Protein AF-0000000080527182 (afdb_homodimer)

Structure (mmCIF, N/CA/C/O backbone):
data_AF-0000000080527182-model_v1
#
loop_
_entity.id
_entity.type
_entity.pdbx_description
1 polymer 'DUF1330 domain-containing protein'
#
loop_
_atom_site.group_PDB
_atom_site.id
_atom_site.type_symbol
_atom_site.label_atom_id
_atom_site.label_alt_id
_atom_site.label_comp_id
_atom_site.label_asym_id
_atom_site.label_entity_id
_atom_site.label_seq_id
_atom_site.pdbx_PDB_ins_code
_atom_site.Cartn_x
_atom_site.Cartn_y
_atom_site.Cartn_z
_atom_site.occupancy
_atom_site.B_iso_or_equiv
_atom_site.auth_seq_id
_atom_site.auth_comp_id
_atom_site.auth_asym_id
_atom_site.auth_atom_id
_atom_site.pdbx_PDB_model_num
ATOM 1 N N . MET A 1 1 ? 3.41 -33.5 3.08 1 89.62 1 MET A N 1
ATOM 2 C CA . MET A 1 1 ? 3.508 -32.25 2.344 1 89.62 1 MET A CA 1
ATOM 3 C C . MET A 1 1 ? 4.695 -31.422 2.832 1 89.62 1 MET A C 1
ATOM 5 O O . MET A 1 1 ? 4.695 -30.938 3.961 1 89.62 1 MET A O 1
ATOM 9 N N . PRO A 1 2 ? 5.742 -31.469 1.977 1 94.31 2 PRO A N 1
ATOM 10 C CA . PRO A 1 2 ? 6.855 -30.609 2.391 1 94.31 2 PRO A CA 1
ATOM 11 C C . PRO A 1 2 ? 6.434 -29.172 2.641 1 94.31 2 PRO A C 1
ATOM 13 O O . PRO A 1 2 ? 5.488 -28.688 2.016 1 94.31 2 PRO A O 1
ATOM 16 N N . VAL A 1 3 ? 7.094 -28.562 3.648 1 97.12 3 VAL A N 1
ATOM 17 C CA . VAL A 1 3 ? 6.824 -27.156 3.92 1 97.12 3 VAL A CA 1
ATOM 18 C C . VAL A 1 3 ? 7.723 -26.281 3.047 1 97.12 3 VAL A C 1
ATOM 20 O O . VAL A 1 3 ? 8.945 -26.422 3.066 1 97.12 3 VAL A O 1
ATOM 23 N N . CYS A 1 4 ? 7.09 -25.438 2.246 1 97.56 4 CYS A N 1
ATOM 24 C CA . CYS A 1 4 ? 7.777 -24.453 1.417 1 97.56 4 CYS A CA 1
ATOM 25 C C . CYS A 1 4 ? 7.688 -23.062 2.037 1 97.56 4 CYS A C 1
ATOM 27 O O . CYS A 1 4 ? 6.895 -22.828 2.949 1 97.56 4 CYS A O 1
ATOM 29 N N . THR A 1 5 ? 8.578 -22.203 1.598 1 97.38 5 THR A N 1
ATOM 30 C CA . THR A 1 5 ? 8.602 -20.812 2.078 1 97.38 5 THR A CA 1
ATOM 31 C C . THR A 1 5 ? 8.289 -19.844 0.946 1 97.38 5 THR A C 1
ATOM 33 O O . THR A 1 5 ? 8.867 -19.938 -0.139 1 97.38 5 THR A O 1
ATOM 36 N N . VAL A 1 6 ? 7.379 -19 1.143 1 98 6 VAL A N 1
ATOM 37 C CA . VAL A 1 6 ? 7.094 -17.875 0.271 1 98 6 VAL A CA 1
ATOM 38 C C . VAL A 1 6 ? 7.625 -16.594 0.903 1 98 6 VAL A C 1
ATOM 40 O O . VAL A 1 6 ? 7.234 -16.234 2.016 1 98 6 VAL A O 1
ATOM 43 N N . LEU A 1 7 ? 8.539 -15.883 0.181 1 98 7 LEU A N 1
ATOM 44 C CA . LEU A 1 7 ? 9.195 -14.695 0.707 1 98 7 LEU A CA 1
ATOM 45 C C . LEU A 1 7 ? 8.945 -13.492 -0.2 1 98 7 LEU A C 1
ATOM 47 O O . LEU A 1 7 ? 9.18 -13.562 -1.408 1 98 7 LEU A O 1
ATOM 51 N N . LEU A 1 8 ? 8.438 -12.469 0.359 1 98.69 8 LEU A N 1
ATOM 52 C CA . LEU A 1 8 ? 8.461 -11.148 -0.264 1 98.69 8 LEU A CA 1
ATOM 53 C C . LEU A 1 8 ? 9.617 -10.312 0.284 1 98.69 8 LEU A C 1
ATOM 55 O O . LEU A 1 8 ? 9.758 -10.164 1.5 1 98.69 8 LEU A O 1
ATOM 59 N N . LEU A 1 9 ? 10.43 -9.758 -0.621 1 98.75 9 LEU A N 1
ATOM 60 C CA . LEU A 1 9 ? 11.648 -9.078 -0.181 1 98.75 9 LEU A CA 1
ATOM 61 C C . LEU A 1 9 ? 11.688 -7.641 -0.687 1 98.75 9 LEU A C 1
ATOM 63 O O . LEU A 1 9 ? 11.359 -7.379 -1.848 1 98.75 9 LEU A O 1
ATOM 67 N N . SER A 1 10 ? 11.992 -6.727 0.156 1 98.81 10 SER A N 1
ATOM 68 C CA . SER A 1 10 ? 12.555 -5.422 -0.176 1 98.81 10 SER A CA 1
ATOM 69 C C . SER A 1 10 ? 14.07 -5.414 0.004 1 98.81 10 SER A C 1
ATOM 71 O O . SER A 1 10 ? 14.578 -5.734 1.083 1 98.81 10 SER A O 1
ATOM 73 N N . LEU A 1 11 ? 14.797 -5.109 -1.007 1 98.69 11 LEU A N 1
ATOM 74 C CA . LEU A 1 11 ? 16.234 -5.324 -1.014 1 98.69 11 LEU A CA 1
ATOM 75 C C . LEU A 1 11 ? 16.984 -4.055 -0.606 1 98.69 11 LEU A C 1
ATOM 77 O O . LEU A 1 11 ? 16.484 -2.945 -0.834 1 98.69 11 LEU A O 1
ATOM 81 N N . ALA A 1 12 ? 18.141 -4.203 -0.041 1 98.19 12 ALA A N 1
ATOM 82 C CA . ALA A 1 12 ? 19.047 -3.109 0.286 1 98.19 12 ALA A CA 1
ATOM 83 C C . ALA A 1 12 ? 20.016 -2.838 -0.864 1 98.19 12 ALA A C 1
ATOM 85 O O . ALA A 1 12 ? 20.781 -1.875 -0.822 1 98.19 12 ALA A O 1
ATOM 86 N N . VAL A 1 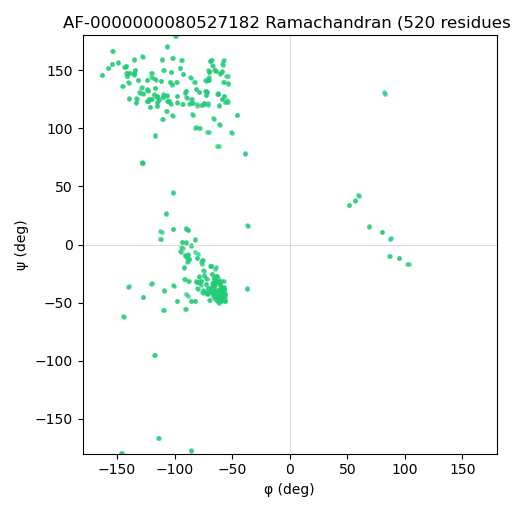13 ? 20.062 -3.682 -1.853 1 98.06 13 VAL A N 1
ATOM 87 C CA . VAL A 1 13 ? 20.938 -3.604 -3.014 1 98.06 13 VAL A CA 1
ATOM 88 C C . VAL A 1 13 ? 20.109 -3.717 -4.293 1 98.06 13 VAL A C 1
ATOM 90 O O . VAL A 1 13 ? 18.953 -4.121 -4.258 1 98.06 13 VAL A O 1
ATOM 93 N N . PRO A 1 14 ? 20.703 -3.277 -5.449 1 97.19 14 PRO A N 1
ATOM 94 C CA . PRO A 1 14 ? 20 -3.506 -6.707 1 97.19 14 PRO A CA 1
ATOM 95 C C . PRO A 1 14 ? 19.703 -4.984 -6.961 1 97.19 14 PRO A C 1
ATOM 97 O O . PRO A 1 14 ? 20.469 -5.852 -6.531 1 97.19 14 PRO A O 1
ATOM 100 N N . ILE A 1 15 ? 18.703 -5.273 -7.723 1 97.62 15 ILE A N 1
ATOM 101 C CA . ILE A 1 15 ? 18.203 -6.621 -7.961 1 97.62 15 ILE A CA 1
ATOM 102 C C . ILE A 1 15 ? 19.297 -7.484 -8.57 1 97.62 15 ILE A C 1
ATOM 104 O O . ILE A 1 15 ? 19.547 -8.602 -8.117 1 97.62 15 ILE A O 1
ATOM 108 N N . PRO A 1 16 ? 20.078 -7.02 -9.562 1 96.88 16 PRO A N 1
ATOM 109 C CA . PRO A 1 16 ? 21.109 -7.883 -10.141 1 96.88 16 PRO A CA 1
ATOM 110 C C . PRO A 1 16 ? 22.156 -8.328 -9.117 1 96.88 16 PRO A C 1
ATOM 112 O O . PRO A 1 16 ? 22.625 -9.461 -9.172 1 96.88 16 PRO A O 1
ATOM 115 N N . GLN A 1 17 ? 22.469 -7.469 -8.188 1 97.38 17 GLN A N 1
ATOM 116 C CA . GLN A 1 17 ? 23.422 -7.828 -7.148 1 97.38 17 GLN A CA 1
ATOM 117 C C . GLN A 1 17 ? 22.859 -8.922 -6.238 1 97.38 17 GLN A C 1
ATOM 119 O O . GLN A 1 17 ? 23.578 -9.844 -5.855 1 97.38 17 GLN A O 1
ATOM 124 N N . PHE A 1 18 ? 21.672 -8.852 -5.867 1 97.75 18 PHE A N 1
ATOM 125 C CA . PHE A 1 18 ? 21.047 -9.875 -5.039 1 97.75 18 PHE A CA 1
ATOM 126 C C . PHE A 1 18 ? 20.969 -11.203 -5.785 1 97.75 18 PHE A C 1
ATOM 128 O O . PHE A 1 18 ? 21.25 -12.258 -5.211 1 97.75 18 PHE A O 1
ATOM 135 N N . LEU A 1 19 ? 20.594 -11.133 -7.066 1 97.19 19 LEU A N 1
ATOM 136 C CA . LEU A 1 19 ? 20.5 -12.344 -7.875 1 97.19 19 LEU A CA 1
ATOM 137 C C . LEU A 1 19 ? 21.859 -13.031 -7.996 1 97.19 19 LEU A C 1
ATOM 139 O O . LEU A 1 19 ? 21.938 -14.258 -7.965 1 97.19 19 LEU A O 1
ATOM 143 N N . SER A 1 20 ? 22.906 -12.266 -8.125 1 95.88 20 SER A N 1
ATOM 144 C CA . SER A 1 20 ? 24.25 -12.812 -8.156 1 95.88 20 SER A CA 1
ATOM 145 C C . SER A 1 20 ? 24.594 -13.523 -6.852 1 95.88 20 SER A C 1
ATOM 147 O O . SER A 1 20 ? 25.188 -14.602 -6.859 1 95.88 20 SER A O 1
ATOM 149 N N . ALA A 1 21 ? 24.172 -12.922 -5.77 1 96.75 21 ALA A N 1
ATOM 150 C CA . ALA A 1 21 ? 24.406 -13.523 -4.461 1 96.75 21 ALA A CA 1
ATOM 151 C C . ALA A 1 21 ? 23.641 -14.836 -4.309 1 96.75 21 ALA A C 1
ATOM 153 O O . ALA A 1 21 ? 24.156 -15.797 -3.729 1 96.75 21 ALA A O 1
ATOM 154 N N . VAL A 1 22 ? 22.438 -14.883 -4.777 1 96.44 22 VAL A N 1
ATOM 155 C CA . VAL A 1 22 ? 21.641 -16.109 -4.727 1 96.44 22 VAL A CA 1
ATOM 156 C C . VAL A 1 22 ? 22.328 -17.203 -5.52 1 96.44 22 VAL A C 1
ATOM 158 O O . VAL A 1 22 ? 22.438 -18.344 -5.059 1 96.44 22 VAL A O 1
ATOM 161 N N . SER A 1 23 ? 22.781 -16.828 -6.699 1 93.88 23 SER A N 1
ATOM 162 C CA . SER A 1 23 ? 23.422 -17.797 -7.582 1 93.88 23 SER A CA 1
ATOM 163 C C . SER A 1 23 ? 24.688 -18.375 -6.945 1 93.88 23 SER A C 1
ATOM 165 O O . SER A 1 23 ? 25.078 -19.5 -7.238 1 93.88 23 SER A O 1
ATOM 167 N N . SER A 1 24 ? 25.328 -17.641 -6.121 1 93.06 24 SER A N 1
ATOM 168 C CA . SER A 1 24 ? 26.562 -18.062 -5.488 1 93.06 24 SER A CA 1
ATOM 169 C C . SER A 1 24 ? 26.312 -18.719 -4.137 1 93.06 24 SER A C 1
ATOM 171 O O . SER A 1 24 ? 27.234 -19.141 -3.453 1 93.06 24 SER A O 1
ATOM 173 N N . SER A 1 25 ? 25.047 -18.734 -3.775 1 92.88 25 SER A N 1
ATOM 174 C CA . SER A 1 25 ? 24.703 -19.312 -2.482 1 92.88 25 SER A CA 1
ATOM 175 C C . SER A 1 25 ? 24.188 -20.75 -2.633 1 92.88 25 SER A C 1
ATOM 177 O O . SER A 1 25 ? 24.156 -21.281 -3.74 1 92.88 25 SER A O 1
ATOM 179 N N . SER A 1 26 ? 23.859 -21.359 -1.51 1 90.44 26 SER A N 1
ATOM 180 C CA . SER A 1 26 ? 23.297 -22.703 -1.523 1 90.44 26 SER A CA 1
ATOM 181 C C . SER A 1 26 ? 21.797 -22.672 -1.717 1 90.44 26 SER A C 1
ATOM 183 O O . SER A 1 26 ? 21.141 -23.719 -1.771 1 90.44 26 SER A O 1
ATOM 185 N N . THR A 1 27 ? 21.281 -21.5 -1.82 1 92.19 27 THR A N 1
ATOM 186 C CA . THR A 1 27 ? 19.844 -21.328 -1.962 1 92.19 27 THR A CA 1
ATOM 187 C C . THR A 1 27 ? 19.406 -21.562 -3.406 1 92.19 27 THR A C 1
ATOM 189 O O . THR A 1 27 ? 19.906 -20.906 -4.324 1 92.19 27 THR A O 1
ATOM 192 N N . THR A 1 28 ? 18.547 -22.547 -3.6 1 91.88 28 THR A N 1
ATOM 193 C CA . THR A 1 28 ? 17.969 -22.828 -4.91 1 91.88 28 THR A CA 1
ATOM 194 C C . THR A 1 28 ? 16.453 -22.625 -4.883 1 91.88 28 THR A C 1
ATOM 196 O O . THR A 1 28 ? 15.703 -23.562 -4.598 1 91.88 28 THR A O 1
ATOM 199 N N . PRO A 1 29 ? 16.031 -21.484 -5.23 1 96.19 29 PRO A N 1
ATOM 200 C CA . PRO A 1 29 ? 14.586 -21.219 -5.172 1 96.19 29 PRO A CA 1
ATOM 201 C C . PRO A 1 29 ? 13.797 -21.984 -6.227 1 96.19 29 PRO A C 1
ATOM 203 O O . PRO A 1 29 ? 14.336 -22.297 -7.293 1 96.19 29 PRO A O 1
ATOM 206 N N . LEU A 1 30 ? 12.562 -22.328 -5.848 1 97 30 LEU A N 1
ATOM 207 C CA . LEU A 1 30 ? 11.633 -22.828 -6.855 1 97 30 LEU A CA 1
ATOM 208 C C . LEU A 1 30 ? 11.32 -21.734 -7.883 1 97 30 LEU A C 1
ATOM 210 O O . LEU A 1 30 ? 11.297 -22 -9.086 1 97 30 LEU A O 1
ATOM 214 N N . THR A 1 31 ? 11.047 -20.547 -7.457 1 97.5 31 THR A N 1
ATOM 215 C CA . THR A 1 31 ? 10.82 -19.391 -8.312 1 97.5 31 THR A CA 1
ATOM 216 C C . THR A 1 31 ? 11.43 -18.141 -7.707 1 97.5 31 THR A C 1
ATOM 218 O O . THR A 1 31 ? 11.594 -18.047 -6.488 1 97.5 31 THR A O 1
ATOM 221 N N . ILE A 1 32 ? 11.867 -17.281 -8.539 1 97.88 32 ILE A N 1
ATOM 222 C CA . ILE A 1 32 ? 12.258 -15.914 -8.211 1 97.88 32 ILE A CA 1
ATOM 223 C C . ILE A 1 32 ? 11.641 -14.945 -9.219 1 97.88 32 ILE A C 1
ATOM 225 O O . ILE A 1 32 ? 11.781 -15.125 -10.43 1 97.88 32 ILE A O 1
ATOM 229 N N . GLY A 1 33 ? 10.867 -14.016 -8.695 1 97.81 33 GLY A N 1
ATOM 230 C CA . GLY A 1 33 ? 10.203 -13.094 -9.602 1 97.81 33 GLY A CA 1
ATOM 231 C C . GLY A 1 33 ? 10.211 -11.656 -9.094 1 97.81 33 GLY A C 1
ATOM 232 O O . GLY A 1 33 ? 10.195 -11.422 -7.887 1 97.81 33 GLY A O 1
ATOM 233 N N . ARG A 1 34 ? 10.273 -10.719 -10.008 1 97.94 34 ARG A N 1
ATOM 234 C CA . ARG A 1 34 ? 10.125 -9.305 -9.68 1 97.94 34 ARG A CA 1
ATOM 235 C C . ARG A 1 34 ? 8.68 -8.977 -9.312 1 97.94 34 ARG A C 1
ATOM 237 O O . ARG A 1 34 ? 7.746 -9.383 -10.008 1 97.94 34 ARG A O 1
ATOM 244 N N . VAL A 1 35 ? 8.5 -8.289 -8.211 1 98.75 35 VAL A N 1
ATOM 245 C CA . VAL A 1 35 ? 7.176 -7.809 -7.828 1 98.75 35 VAL A CA 1
ATOM 246 C C . VAL A 1 35 ? 6.766 -6.652 -8.742 1 98.75 35 VAL A C 1
ATOM 248 O O . VAL A 1 35 ? 7.535 -5.707 -8.938 1 98.75 35 VAL A O 1
ATOM 251 N N . VAL A 1 36 ? 5.59 -6.758 -9.305 1 98.38 36 VAL A N 1
ATOM 252 C CA . VAL A 1 36 ? 5.188 -5.762 -10.289 1 98.38 36 VAL A CA 1
ATOM 253 C C . VAL A 1 36 ? 4.086 -4.875 -9.719 1 98.38 36 VAL A C 1
ATOM 255 O O . VAL A 1 36 ? 4.242 -3.656 -9.633 1 98.38 36 VAL A O 1
ATOM 258 N N . ARG A 1 37 ? 2.992 -5.52 -9.281 1 98.38 37 ARG A N 1
ATOM 259 C CA . ARG A 1 37 ? 1.824 -4.742 -8.875 1 98.38 37 ARG A CA 1
ATOM 260 C C . ARG A 1 37 ? 0.867 -5.59 -8.039 1 98.38 37 ARG A C 1
ATOM 262 O O . ARG A 1 37 ? 0.682 -6.777 -8.32 1 98.38 37 ARG A O 1
ATOM 269 N N . TRP A 1 38 ? 0.209 -4.941 -7.078 1 98.81 38 TRP A N 1
ATOM 270 C CA . TRP A 1 38 ? -0.953 -5.551 -6.438 1 98.81 38 TRP A CA 1
ATOM 271 C C . TRP A 1 38 ? -2.164 -5.52 -7.363 1 98.81 38 TRP A C 1
ATOM 273 O O . TRP A 1 38 ? -2.572 -4.449 -7.824 1 98.81 38 TRP A O 1
ATOM 283 N N . ILE A 1 39 ? -2.699 -6.672 -7.684 1 98.75 39 ILE A N 1
ATOM 284 C CA . ILE A 1 39 ? -3.959 -6.742 -8.414 1 98.75 39 ILE A CA 1
ATOM 285 C C . ILE A 1 39 ? -5.129 -6.578 -7.449 1 98.75 39 ILE A C 1
ATOM 287 O O . ILE A 1 39 ? -6.074 -5.836 -7.73 1 98.75 39 ILE A O 1
ATOM 291 N N . ILE A 1 40 ? -5.07 -7.301 -6.406 1 98.69 40 ILE A N 1
ATOM 292 C CA . ILE A 1 40 ? -5.977 -7.184 -5.27 1 98.69 40 ILE A CA 1
ATOM 293 C C . ILE A 1 40 ? -5.184 -6.855 -4.004 1 98.69 40 ILE A C 1
ATOM 295 O O . ILE A 1 40 ? -4.227 -7.555 -3.67 1 98.69 40 ILE A O 1
ATOM 299 N N . LEU A 1 41 ? -5.574 -5.789 -3.359 1 98.62 41 LEU A N 1
ATOM 300 C CA . LEU A 1 41 ? -4.984 -5.426 -2.076 1 98.62 41 LEU A CA 1
ATOM 301 C C . LEU A 1 41 ? -5.637 -6.199 -0.938 1 98.62 41 LEU A C 1
ATOM 303 O O . LEU A 1 41 ? -6.855 -6.383 -0.928 1 98.62 41 LEU A O 1
ATOM 307 N N . PRO A 1 42 ? -4.777 -6.645 0.057 1 98.19 42 PRO A N 1
ATOM 308 C CA . PRO A 1 42 ? -5.441 -7.164 1.254 1 98.19 42 PRO A CA 1
ATOM 309 C C . PRO A 1 42 ? -6.246 -6.098 1.992 1 98.19 42 PRO A C 1
ATOM 311 O O . PRO A 1 42 ? -5.871 -4.922 1.982 1 98.19 42 PRO A O 1
ATOM 314 N N . ASN A 1 43 ? -7.289 -6.551 2.613 1 94.94 43 ASN A N 1
ATOM 315 C CA . ASN A 1 43 ? -8.203 -5.586 3.219 1 94.94 43 ASN A CA 1
ATOM 316 C C . ASN A 1 43 ? -7.98 -5.477 4.723 1 94.94 43 ASN A C 1
ATOM 318 O O . ASN A 1 43 ? -8.164 -4.402 5.305 1 94.94 43 ASN A O 1
ATOM 322 N N . SER A 1 44 ? -7.645 -6.555 5.359 1 94.94 44 SER A N 1
ATOM 323 C CA . SER A 1 44 ? -7.516 -6.527 6.812 1 94.94 44 SER A CA 1
ATOM 324 C C . SER A 1 44 ? -6.316 -7.352 7.277 1 94.94 44 SER A C 1
ATOM 326 O O . SER A 1 44 ? -5.605 -6.953 8.203 1 94.94 44 SER A O 1
ATOM 328 N N . THR A 1 45 ? -6.105 -8.398 6.605 1 96.25 45 THR A N 1
ATOM 329 C CA . THR A 1 45 ? -5.082 -9.344 7.035 1 96.25 45 THR A CA 1
ATOM 330 C C . THR A 1 45 ? -3.709 -8.93 6.512 1 96.25 45 THR A C 1
ATOM 332 O O . THR A 1 45 ? -3.535 -8.719 5.309 1 96.25 45 THR A O 1
ATOM 335 N N . SER A 1 46 ? -2.719 -8.773 7.363 1 96.94 46 SER A N 1
ATOM 336 C CA . SER A 1 46 ? -1.314 -8.516 7.062 1 96.94 46 SER A CA 1
ATOM 337 C C . SER A 1 46 ? -1.119 -7.129 6.469 1 96.94 46 SER A C 1
ATOM 339 O O . SER A 1 46 ? -0.07 -6.836 5.891 1 96.94 46 SER A O 1
ATOM 341 N N . THR A 1 47 ? -2.076 -6.215 6.566 1 97.44 47 THR A N 1
ATOM 342 C CA . THR A 1 47 ? -1.997 -4.914 5.91 1 97.44 47 THR A CA 1
ATOM 343 C C . THR A 1 47 ? -0.886 -4.066 6.52 1 97.44 47 THR A C 1
ATOM 345 O O . THR A 1 47 ? -0.25 -3.271 5.824 1 97.44 47 THR A O 1
ATOM 348 N N . ASP A 1 48 ? -0.66 -4.215 7.801 1 96.38 48 ASP A N 1
ATOM 349 C CA . ASP A 1 48 ? 0.412 -3.471 8.453 1 96.38 48 ASP A CA 1
ATOM 350 C C . ASP A 1 48 ? 1.766 -3.791 7.824 1 96.38 48 ASP A C 1
ATOM 352 O O . ASP A 1 48 ? 2.48 -2.889 7.383 1 96.38 48 ASP A O 1
ATOM 356 N N . LYS A 1 49 ? 2.078 -5.059 7.652 1 96.5 49 LYS A N 1
ATOM 357 C CA . LYS A 1 49 ? 3.387 -5.496 7.176 1 96.5 49 LYS A CA 1
ATOM 358 C C . LYS A 1 49 ? 3.502 -5.344 5.664 1 96.5 49 LYS A C 1
ATOM 360 O O . LYS A 1 49 ? 4.574 -5.027 5.145 1 96.5 49 LYS A O 1
ATOM 365 N N . LEU A 1 50 ? 2.424 -5.512 4.996 1 98.31 50 LEU A N 1
ATOM 366 C CA . LEU A 1 50 ? 2.488 -5.594 3.541 1 98.31 50 LEU A CA 1
ATOM 367 C C . LEU A 1 50 ? 2.316 -4.219 2.908 1 98.31 50 LEU A C 1
ATOM 369 O O . LEU A 1 50 ? 2.842 -3.959 1.824 1 98.31 50 LEU A O 1
ATOM 373 N N . LEU A 1 51 ? 1.543 -3.324 3.605 1 98.5 51 LEU A N 1
ATOM 374 C CA . LEU A 1 51 ? 1.168 -2.086 2.93 1 98.5 51 LEU A CA 1
ATOM 375 C C . LEU A 1 51 ? 1.519 -0.873 3.783 1 98.5 51 LEU A C 1
ATOM 377 O O . LEU A 1 51 ? 2.141 0.075 3.299 1 98.5 51 LEU A O 1
ATOM 381 N N . ALA A 1 52 ? 1.24 -0.856 5.039 1 98.31 52 ALA A N 1
ATOM 382 C CA . ALA A 1 52 ? 1.188 0.344 5.871 1 98.31 52 ALA A CA 1
ATOM 383 C C . ALA A 1 52 ? 2.576 0.954 6.039 1 98.31 52 ALA A C 1
ATOM 385 O O . ALA A 1 52 ? 2.711 2.166 6.219 1 98.31 52 ALA A O 1
ATOM 386 N N . GLN A 1 53 ? 3.59 0.2 5.918 1 97.5 53 GLN A N 1
ATOM 387 C CA . GLN A 1 53 ? 4.93 0.684 6.242 1 97.5 53 GLN A CA 1
ATOM 388 C C . GLN A 1 53 ? 5.605 1.294 5.016 1 97.5 53 GLN A C 1
ATOM 390 O O . GLN A 1 53 ? 6.816 1.523 5.02 1 97.5 53 GLN A O 1
ATOM 395 N N . ASN A 1 54 ? 4.793 1.543 3.98 1 98.12 54 ASN A N 1
ATOM 396 C CA . ASN A 1 54 ? 5.293 2.273 2.82 1 98.12 54 ASN A CA 1
ATOM 397 C C . ASN A 1 54 ? 6.512 1.586 2.207 1 98.12 54 ASN A C 1
ATOM 399 O O . ASN A 1 54 ? 7.461 2.252 1.79 1 98.12 54 ASN A O 1
ATOM 403 N N . ILE A 1 55 ? 6.488 0.212 2.193 1 98.12 55 ILE A N 1
ATOM 404 C CA . ILE A 1 55 ? 7.586 -0.589 1.67 1 98.12 55 ILE A CA 1
ATOM 405 C C . ILE A 1 55 ? 7.359 -0.876 0.188 1 98.12 55 ILE A C 1
ATOM 407 O O . ILE A 1 55 ? 6.262 -1.274 -0.211 1 98.12 55 ILE A O 1
ATOM 411 N N . HIS A 1 56 ? 8.352 -0.648 -0.626 1 98.62 56 HIS A N 1
ATOM 412 C CA . HIS A 1 56 ? 8.398 -1.19 -1.979 1 98.62 56 HIS A CA 1
ATOM 413 C C . HIS A 1 56 ? 8.953 -2.611 -1.985 1 98.62 56 HIS A C 1
ATOM 415 O O . HIS A 1 56 ? 10.07 -2.848 -1.515 1 98.62 56 HIS A O 1
ATOM 421 N N . TRP A 1 57 ? 8.188 -3.529 -2.48 1 98.88 57 TRP A N 1
ATOM 422 C CA . TRP A 1 57 ? 8.625 -4.918 -2.564 1 98.88 57 TRP A CA 1
ATOM 423 C C . TRP A 1 57 ? 9.328 -5.188 -3.893 1 98.88 57 TRP A C 1
ATOM 425 O O . TRP A 1 57 ? 8.781 -4.902 -4.961 1 98.88 57 TRP A O 1
ATOM 435 N N . ASP A 1 58 ? 10.461 -5.809 -3.826 1 98.81 58 ASP A N 1
ATOM 436 C CA . ASP A 1 58 ? 11.281 -5.988 -5.02 1 98.81 58 ASP A CA 1
ATOM 437 C C . ASP A 1 58 ? 11.07 -7.371 -5.629 1 98.81 58 ASP A C 1
ATOM 439 O O . ASP A 1 58 ? 10.836 -7.5 -6.832 1 98.81 58 ASP A O 1
ATOM 443 N N . LEU A 1 59 ? 11.148 -8.43 -4.734 1 98.75 59 LEU A N 1
ATOM 444 C CA . LEU A 1 59 ? 11.195 -9.789 -5.258 1 98.75 59 LEU A CA 1
ATOM 445 C C . LEU A 1 59 ? 10.25 -10.703 -4.48 1 98.75 59 LEU A C 1
ATOM 447 O O . LEU A 1 59 ? 10.07 -10.531 -3.275 1 98.75 59 LEU A O 1
ATOM 451 N N . LEU A 1 60 ? 9.695 -11.641 -5.164 1 98.75 60 LEU A N 1
ATOM 452 C CA . LEU A 1 60 ? 9.039 -12.82 -4.602 1 98.75 60 LEU A CA 1
ATOM 453 C C . LEU A 1 60 ? 9.906 -14.062 -4.789 1 98.75 60 LEU A C 1
ATOM 455 O O . LEU A 1 60 ? 10.32 -14.375 -5.906 1 98.75 60 LEU A O 1
ATOM 459 N N . LEU A 1 61 ? 10.211 -14.703 -3.701 1 97.88 61 LEU A N 1
ATOM 460 C CA . LEU A 1 61 ? 10.938 -15.969 -3.736 1 97.88 61 LEU A CA 1
ATOM 461 C C . LEU A 1 61 ? 10.086 -17.094 -3.174 1 97.88 61 LEU A C 1
ATOM 463 O O . LEU A 1 61 ? 9.414 -16.922 -2.152 1 97.88 61 LEU A O 1
ATOM 467 N N . THR A 1 62 ? 10.078 -18.203 -3.848 1 97.81 62 THR A N 1
ATOM 468 C CA . THR A 1 62 ? 9.539 -19.438 -3.287 1 97.81 62 THR A CA 1
ATOM 469 C C . THR A 1 62 ? 10.648 -20.469 -3.09 1 97.81 62 THR A C 1
ATOM 471 O O . THR A 1 62 ? 11.383 -20.781 -4.027 1 97.81 62 THR A O 1
ATOM 474 N N . LEU A 1 63 ? 10.766 -20.953 -1.871 1 97.19 63 LEU A N 1
ATOM 475 C CA . LEU A 1 63 ? 11.797 -21.938 -1.535 1 97.19 63 LEU A CA 1
ATOM 476 C C . LEU A 1 63 ? 11.18 -23.312 -1.277 1 97.19 63 LEU A C 1
ATOM 478 O O . LEU A 1 63 ? 10.07 -23.406 -0.747 1 97.19 63 LEU A O 1
ATOM 482 N N . PRO A 1 64 ? 11.938 -24.391 -1.563 1 96.56 64 PRO A N 1
ATOM 483 C CA . PRO A 1 64 ? 11.406 -25.75 -1.437 1 96.56 64 PRO A CA 1
ATOM 484 C C . PRO A 1 64 ? 11.453 -26.266 -0.001 1 96.56 64 PRO A C 1
ATOM 486 O O . PRO A 1 64 ? 11.102 -27.422 0.252 1 96.56 64 PRO A O 1
ATOM 489 N N . ASN A 1 65 ? 11.867 -25.469 0.917 1 95.06 65 ASN A N 1
ATOM 490 C CA . ASN A 1 65 ? 11.953 -25.828 2.326 1 95.06 65 ASN A CA 1
ATOM 491 C C . ASN A 1 65 ? 11.656 -24.656 3.238 1 95.06 65 ASN A C 1
ATOM 493 O O . ASN A 1 65 ? 11.289 -23.578 2.764 1 95.06 65 ASN A O 1
ATOM 497 N N . SER A 1 66 ? 11.727 -24.922 4.535 1 93.06 66 SER A N 1
ATOM 498 C CA . SER A 1 66 ? 11.367 -23.891 5.496 1 93.06 66 SER A CA 1
ATOM 499 C C . SER A 1 66 ? 12.602 -23.219 6.09 1 93.06 66 SER A C 1
ATOM 501 O O . SER A 1 66 ? 12.523 -22.547 7.117 1 93.06 66 SER A O 1
ATOM 503 N N . ASP A 1 67 ? 13.734 -23.438 5.488 1 91.44 67 ASP A N 1
ATOM 504 C CA . ASP A 1 67 ? 14.953 -22.828 6.016 1 91.44 67 ASP A CA 1
ATOM 505 C C . ASP A 1 67 ? 14.961 -21.328 5.789 1 91.44 67 ASP A C 1
ATOM 507 O O . ASP A 1 67 ? 14.539 -20.844 4.734 1 91.44 67 ASP A O 1
ATOM 511 N N . PRO A 1 68 ? 15.508 -20.594 6.781 1 92.06 68 PRO A N 1
ATOM 512 C CA . PRO A 1 68 ? 15.688 -19.156 6.539 1 92.06 68 PRO A CA 1
ATOM 513 C C . PRO A 1 68 ? 16.734 -18.859 5.477 1 92.06 68 PRO A C 1
ATOM 515 O O . PRO A 1 68 ? 17.578 -19.719 5.184 1 92.06 68 PRO A O 1
ATOM 518 N N . LEU A 1 69 ? 16.656 -17.672 4.887 1 95.44 69 LEU A N 1
ATOM 519 C CA . LEU A 1 69 ? 17.719 -17.266 3.99 1 95.44 69 LEU A CA 1
ATOM 520 C C . LEU A 1 69 ? 19.062 -17.266 4.707 1 95.44 69 LEU A C 1
ATOM 522 O O . LEU A 1 69 ? 19.156 -16.875 5.871 1 95.44 69 LEU A O 1
ATOM 526 N N . PRO A 1 70 ? 20.109 -17.734 4.008 1 96.12 70 PRO A N 1
ATOM 527 C CA . PRO A 1 70 ? 21.438 -17.641 4.602 1 96.12 70 PRO A CA 1
ATOM 528 C C . PRO A 1 70 ? 21.828 -16.219 4.973 1 96.12 70 PRO A C 1
ATOM 530 O O . PRO A 1 70 ? 21.328 -15.266 4.387 1 96.12 70 PRO A O 1
ATOM 533 N N . SER A 1 71 ? 22.781 -16.094 5.883 1 96.19 71 SER A N 1
ATOM 534 C CA . SER A 1 71 ? 23.172 -14.805 6.445 1 96.19 71 SER A CA 1
ATOM 535 C C . SER A 1 71 ? 23.672 -13.859 5.355 1 96.19 71 SER A C 1
ATOM 537 O O . SER A 1 71 ? 23.422 -12.656 5.418 1 96.19 71 SER A O 1
ATOM 539 N N . ASP A 1 72 ? 24.375 -14.414 4.418 1 96.06 72 ASP A N 1
ATOM 540 C CA . ASP A 1 72 ? 24.938 -13.586 3.352 1 96.06 72 ASP A CA 1
ATOM 541 C C . ASP A 1 72 ? 23.828 -12.953 2.512 1 96.06 72 ASP A C 1
ATOM 543 O O . ASP A 1 72 ? 24 -11.867 1.963 1 96.06 72 ASP A O 1
ATOM 547 N N . LEU A 1 73 ? 22.75 -13.656 2.355 1 97.94 73 LEU A N 1
ATOM 548 C CA . LEU A 1 73 ? 21.609 -13.094 1.642 1 97.94 73 LEU A CA 1
ATOM 549 C C . LEU A 1 73 ? 20.812 -12.164 2.545 1 97.94 73 LEU A C 1
ATOM 551 O O . LEU A 1 73 ? 20.312 -11.133 2.094 1 97.94 73 LEU A O 1
ATOM 555 N N . GLN A 1 74 ? 20.672 -12.5 3.799 1 97.62 74 GLN A N 1
ATOM 556 C CA . GLN A 1 74 ? 19.906 -11.711 4.754 1 97.62 74 GLN A CA 1
ATOM 557 C C . GLN A 1 74 ? 20.422 -10.281 4.852 1 97.62 74 GLN A C 1
ATOM 559 O O . GLN A 1 74 ? 19.656 -9.344 5.031 1 97.62 74 GLN A O 1
ATOM 564 N N . THR A 1 75 ? 21.703 -10.086 4.766 1 97.94 75 THR A N 1
ATOM 565 C CA . THR A 1 75 ? 22.312 -8.766 4.902 1 97.94 75 THR A CA 1
ATOM 566 C C . THR A 1 75 ? 21.953 -7.879 3.715 1 97.94 75 THR A C 1
ATOM 568 O O . THR A 1 75 ? 22.125 -6.66 3.771 1 97.94 75 THR A O 1
ATOM 571 N N . LEU A 1 76 ? 21.516 -8.492 2.627 1 98.56 76 LEU A N 1
ATOM 572 C CA . LEU A 1 76 ? 21.172 -7.754 1.417 1 98.56 76 LEU A CA 1
ATOM 573 C C . LEU A 1 76 ? 19.688 -7.414 1.383 1 98.56 76 LEU A C 1
ATOM 575 O O . LEU A 1 76 ? 19.203 -6.855 0.401 1 98.56 76 LEU A O 1
ATOM 579 N N . VAL A 1 77 ? 19 -7.77 2.406 1 98.62 77 VAL A N 1
ATOM 580 C CA . VAL A 1 77 ? 17.562 -7.59 2.48 1 98.62 77 VAL A CA 1
ATOM 581 C C . VAL A 1 77 ? 17.219 -6.5 3.492 1 98.62 77 VAL A C 1
ATOM 583 O O . VAL A 1 77 ? 17.734 -6.508 4.617 1 98.62 77 VAL A O 1
ATOM 586 N N . GLN A 1 78 ? 16.406 -5.547 3.049 1 98.06 78 GLN A N 1
ATOM 587 C CA . GLN A 1 78 ? 15.953 -4.48 3.939 1 98.06 78 GLN A CA 1
ATOM 588 C C . GLN A 1 78 ? 14.711 -4.906 4.727 1 98.06 78 GLN A C 1
ATOM 590 O O . GLN A 1 78 ? 14.633 -4.676 5.934 1 98.06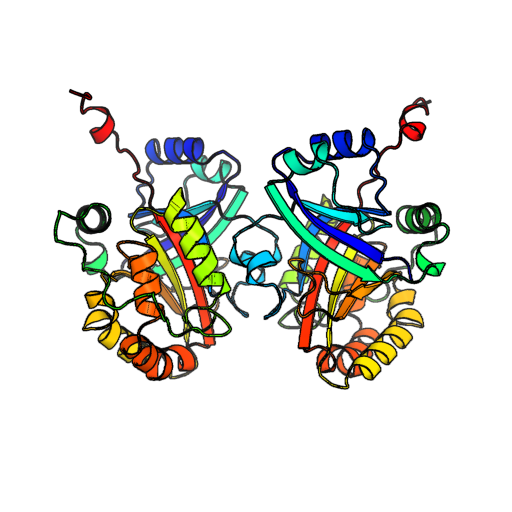 78 GLN A O 1
ATOM 595 N N . HIS A 1 79 ? 13.727 -5.445 4.094 1 97.62 79 HIS A N 1
ATOM 596 C CA . HIS A 1 79 ? 12.508 -5.973 4.695 1 97.62 79 HIS A CA 1
ATOM 597 C C . HIS A 1 79 ? 12.133 -7.324 4.094 1 97.62 79 HIS A C 1
ATOM 599 O O . HIS A 1 79 ? 12.422 -7.586 2.924 1 97.62 79 HIS A O 1
ATOM 605 N N . GLN A 1 80 ? 11.547 -8.172 4.855 1 97.88 80 GLN A N 1
ATOM 606 C CA . GLN A 1 80 ? 11.047 -9.445 4.348 1 97.88 80 GLN A CA 1
ATOM 607 C C . GLN A 1 80 ? 9.711 -9.812 4.992 1 97.88 80 GLN A C 1
ATOM 609 O O . GLN A 1 80 ? 9.461 -9.461 6.148 1 97.88 80 GLN A O 1
ATOM 614 N N . TRP A 1 81 ? 8.859 -10.398 4.32 1 98.06 81 TRP A N 1
ATOM 615 C CA . TRP A 1 81 ? 7.602 -11.008 4.742 1 98.06 81 TRP A CA 1
ATOM 616 C C . TRP A 1 81 ? 7.547 -12.477 4.34 1 98.06 81 TRP A C 1
ATOM 618 O O . TRP A 1 81 ? 7.734 -12.812 3.166 1 98.06 81 TRP A O 1
ATOM 628 N N . ILE A 1 82 ? 7.336 -13.375 5.32 1 97.81 82 ILE A N 1
ATOM 629 C CA . ILE A 1 82 ? 7.531 -14.805 5.113 1 97.81 82 ILE A CA 1
ATOM 630 C C . ILE A 1 82 ? 6.246 -15.555 5.453 1 97.81 82 ILE A C 1
ATOM 632 O O . ILE A 1 82 ? 5.633 -15.312 6.496 1 97.81 82 ILE A O 1
ATOM 636 N N . VAL A 1 83 ? 5.867 -16.453 4.598 1 98 83 VAL A N 1
ATOM 637 C CA . VAL A 1 83 ? 4.77 -17.375 4.84 1 98 83 VAL A CA 1
ATOM 638 C C . VAL A 1 83 ? 5.227 -18.812 4.566 1 98 83 VAL A C 1
ATOM 640 O O . VAL A 1 83 ? 5.891 -19.078 3.562 1 98 83 VAL A O 1
ATOM 643 N N . HIS A 1 84 ? 4.887 -19.688 5.438 1 98.06 84 HIS A N 1
ATOM 644 C CA . HIS A 1 84 ? 5.156 -21.109 5.258 1 98.06 84 HIS A CA 1
ATOM 645 C C . HIS A 1 84 ? 3.891 -21.875 4.855 1 98.06 84 HIS A C 1
ATOM 647 O O . HIS A 1 84 ? 2.809 -21.594 5.383 1 98.06 84 HIS A O 1
ATOM 653 N N . ALA A 1 85 ? 4.059 -22.781 3.961 1 97.88 85 ALA A N 1
ATOM 654 C CA . ALA A 1 85 ? 2.9 -23.531 3.479 1 97.88 85 ALA A CA 1
ATOM 655 C C . ALA A 1 85 ? 3.275 -24.969 3.162 1 97.88 85 ALA A C 1
ATOM 657 O O . ALA A 1 85 ? 4.348 -25.234 2.611 1 97.88 85 ALA A O 1
ATOM 658 N N . GLY A 1 86 ? 2.418 -25.875 3.584 1 98.19 86 GLY A N 1
ATOM 659 C CA . GLY A 1 86 ? 2.541 -27.25 3.125 1 98.19 86 GLY A CA 1
ATOM 660 C C . GLY A 1 86 ? 2.08 -27.438 1.693 1 98.19 86 GLY A C 1
ATOM 661 O O . GLY A 1 86 ? 0.922 -27.172 1.366 1 98.19 86 GLY A O 1
ATOM 662 N N . VAL A 1 87 ? 2.992 -27.938 0.833 1 98.19 87 VAL A N 1
ATOM 663 C CA . VAL A 1 87 ? 2.719 -28.094 -0.592 1 98.19 87 VAL A CA 1
ATOM 664 C C . VAL A 1 87 ? 2.793 -29.562 -0.976 1 98.19 87 VAL A C 1
ATOM 666 O O . VAL A 1 87 ? 3.768 -30.25 -0.651 1 98.19 87 VAL A O 1
ATOM 669 N N . PRO A 1 88 ? 1.771 -30.078 -1.654 1 97.38 88 PRO A N 1
ATOM 670 C CA . PRO A 1 88 ? 1.838 -31.469 -2.107 1 97.38 88 PRO A CA 1
ATOM 671 C C . PRO A 1 88 ? 3.1 -31.766 -2.916 1 97.38 88 PRO A C 1
ATOM 673 O O . PRO A 1 88 ? 3.459 -31 -3.811 1 97.38 88 PRO A O 1
ATOM 676 N N . SER A 1 89 ? 3.656 -32.906 -2.646 1 97.12 89 SER A N 1
ATOM 677 C CA . SER A 1 89 ? 4.918 -33.281 -3.273 1 97.12 89 SER A CA 1
ATOM 678 C C . SER A 1 89 ? 4.773 -33.406 -4.785 1 97.12 89 SER A C 1
ATOM 680 O O . SER A 1 89 ? 5.715 -33.125 -5.527 1 97.12 89 SER A O 1
ATOM 682 N N . ARG A 1 90 ? 3.646 -33.781 -5.215 1 96.12 90 ARG A N 1
ATOM 683 C CA . ARG A 1 90 ? 3.412 -33.969 -6.645 1 96.12 90 ARG A CA 1
ATOM 684 C C . ARG A 1 90 ? 3.611 -32.656 -7.398 1 96.12 90 ARG A C 1
ATOM 686 O O . ARG A 1 90 ? 4.031 -32.656 -8.562 1 96.12 90 ARG A O 1
ATOM 693 N N . LEU A 1 91 ? 3.314 -31.531 -6.766 1 96.44 91 LEU A N 1
ATOM 694 C CA . LEU A 1 91 ? 3.48 -30.234 -7.402 1 96.44 91 LEU A CA 1
ATOM 695 C C . LEU A 1 91 ? 4.953 -29.844 -7.488 1 96.44 91 LEU A C 1
ATOM 697 O O . LEU A 1 91 ? 5.363 -29.125 -8.406 1 96.44 91 LEU A O 1
ATOM 701 N N . LEU A 1 92 ? 5.734 -30.375 -6.574 1 97.06 92 LEU A N 1
ATOM 702 C CA . LEU A 1 92 ? 7.137 -29.984 -6.484 1 97.06 92 LEU A CA 1
ATOM 703 C C . LEU A 1 92 ? 8.016 -30.906 -7.324 1 97.06 92 LEU A C 1
ATOM 705 O O . LEU A 1 92 ? 9.141 -30.547 -7.684 1 97.06 92 LEU A O 1
ATOM 709 N N . GLN A 1 93 ? 7.453 -32.062 -7.605 1 96.56 93 GLN A N 1
ATOM 710 C CA . GLN A 1 93 ? 8.195 -33 -8.43 1 96.56 93 GLN A CA 1
ATOM 711 C C . GLN A 1 93 ? 8.461 -32.406 -9.82 1 96.56 93 GLN A C 1
ATOM 713 O O . GLN A 1 93 ? 7.543 -31.922 -10.484 1 96.56 93 GLN A O 1
ATOM 718 N N . ASN A 1 94 ? 9.75 -32.438 -10.305 1 96.25 94 ASN A N 1
ATOM 719 C CA . ASN A 1 94 ? 10.18 -31.922 -11.602 1 96.25 94 ASN A CA 1
ATOM 720 C C . ASN A 1 94 ? 9.711 -30.484 -11.805 1 96.25 94 ASN A C 1
ATOM 722 O O . ASN A 1 94 ? 9.352 -30.094 -12.914 1 96.25 94 ASN A O 1
ATOM 726 N N . PHE A 1 95 ? 9.664 -29.734 -10.734 1 97 95 PHE A N 1
ATOM 727 C CA . PHE A 1 95 ? 9.109 -28.391 -10.773 1 97 95 PHE A CA 1
ATOM 728 C C . PHE A 1 95 ? 9.883 -27.516 -11.75 1 97 95 PHE A C 1
ATOM 730 O O . PHE A 1 95 ? 9.297 -26.766 -12.523 1 97 95 PHE A O 1
ATOM 737 N N . GLU A 1 96 ? 11.172 -27.594 -11.695 1 94.56 96 GLU A N 1
ATOM 738 C CA . GLU A 1 96 ? 12.008 -26.75 -12.539 1 94.56 96 GLU A CA 1
ATOM 739 C C . GLU A 1 96 ? 11.664 -26.922 -14.016 1 94.56 96 GLU A C 1
ATOM 741 O O . GLU A 1 96 ? 11.484 -25.938 -14.742 1 94.56 96 GLU A O 1
ATOM 746 N N . ALA A 1 97 ? 11.578 -28.141 -14.422 1 95.19 97 ALA A N 1
ATOM 747 C CA . ALA A 1 97 ? 11.266 -28.438 -15.812 1 95.19 97 ALA A CA 1
ATOM 748 C C . ALA A 1 97 ? 9.859 -27.969 -16.172 1 95.19 97 ALA A C 1
ATOM 750 O O . ALA A 1 97 ? 9.648 -27.375 -17.219 1 95.19 97 ALA A O 1
ATOM 751 N N . LYS A 1 98 ? 8.898 -28.281 -15.281 1 95.25 98 LYS A N 1
ATOM 752 C CA . LYS A 1 98 ? 7.52 -27.859 -15.508 1 95.25 98 LYS A CA 1
ATOM 753 C C . LYS A 1 98 ? 7.422 -26.328 -15.609 1 95.25 98 LYS A C 1
ATOM 755 O O . LYS A 1 98 ? 6.75 -25.812 -16.5 1 95.25 98 LYS A O 1
ATOM 760 N N . ASN A 1 99 ? 8.117 -25.656 -14.734 1 96.38 99 ASN A N 1
ATOM 761 C CA . ASN A 1 99 ? 8.078 -24.203 -14.719 1 96.38 99 ASN A CA 1
ATOM 762 C C . ASN A 1 99 ? 8.75 -23.609 -15.961 1 96.38 99 ASN A C 1
ATOM 764 O O . ASN A 1 99 ? 8.273 -22.609 -16.516 1 96.38 99 ASN A O 1
ATOM 768 N N . ALA A 1 100 ? 9.828 -24.188 -16.375 1 94.38 100 ALA A N 1
ATOM 769 C CA . ALA A 1 100 ? 10.516 -23.734 -17.594 1 94.38 100 ALA A CA 1
ATOM 770 C C . ALA A 1 100 ? 9.602 -23.828 -18.812 1 94.38 100 ALA A C 1
ATOM 772 O O . ALA A 1 100 ? 9.602 -22.938 -19.672 1 94.38 100 ALA A O 1
ATOM 773 N N . GLN A 1 101 ? 8.828 -24.891 -18.844 1 93.25 101 GLN A N 1
ATOM 774 C CA . GLN A 1 101 ? 7.898 -25.062 -19.953 1 93.25 101 GLN A CA 1
ATOM 775 C C . GLN A 1 101 ? 6.816 -24 -19.938 1 93.25 101 GLN A C 1
ATOM 777 O O . GLN A 1 101 ? 6.383 -23.531 -21 1 93.25 101 GLN A O 1
ATOM 782 N N . LEU A 1 102 ? 6.375 -23.609 -18.781 1 94.06 102 LEU A N 1
ATOM 783 C CA . LEU A 1 102 ? 5.359 -22.578 -18.656 1 94.06 102 LEU A CA 1
ATOM 784 C C . LEU A 1 102 ? 5.922 -21.219 -19.062 1 94.06 102 LEU A C 1
ATOM 786 O O . LEU A 1 102 ? 5.254 -20.453 -19.75 1 94.06 102 LEU A O 1
ATOM 790 N N . LEU A 1 103 ? 7.141 -20.938 -18.672 1 93.81 103 LEU A N 1
ATOM 791 C CA . LEU A 1 103 ? 7.754 -19.625 -18.906 1 93.81 103 LEU A CA 1
ATOM 792 C C . LEU A 1 103 ? 8.211 -19.484 -20.344 1 93.81 103 LEU A C 1
ATOM 794 O O . LEU A 1 103 ? 8.273 -18.375 -20.875 1 93.81 103 LEU A O 1
ATOM 798 N N . HIS A 1 104 ? 8.578 -20.578 -20.891 1 91.38 104 HIS A N 1
ATOM 799 C CA . HIS A 1 104 ? 9.055 -20.609 -22.281 1 91.38 104 HIS A CA 1
ATOM 800 C C . HIS A 1 104 ? 8.312 -21.672 -23.094 1 91.38 104 HIS A C 1
ATOM 802 O O . HIS A 1 104 ? 8.914 -22.641 -23.547 1 91.38 104 HIS A O 1
ATOM 808 N N . PRO A 1 105 ? 7.078 -21.344 -23.312 1 88.81 105 PRO A N 1
ATOM 809 C CA . PRO A 1 105 ? 6.281 -22.328 -24.047 1 88.81 105 PRO A CA 1
ATOM 810 C C . PRO A 1 105 ? 6.691 -22.453 -25.516 1 88.81 105 PRO A C 1
ATOM 812 O O . PRO A 1 105 ? 7.238 -21.5 -26.094 1 88.81 105 PRO A O 1
ATOM 815 N N . LYS A 1 106 ? 6.492 -23.656 -26 1 87.69 106 LYS A N 1
ATOM 816 C CA . LYS A 1 106 ? 6.695 -23.844 -27.438 1 87.69 106 LYS A CA 1
ATOM 817 C C . LYS A 1 106 ? 5.613 -23.125 -28.234 1 87.69 106 LYS A C 1
ATOM 819 O O . LYS A 1 106 ? 4.523 -22.859 -27.719 1 87.69 106 LYS A O 1
ATOM 824 N N . ALA A 1 107 ? 6.066 -22.891 -29.469 1 81.12 107 ALA A N 1
ATOM 825 C CA . ALA A 1 107 ? 5.098 -22.266 -30.375 1 81.12 107 ALA A CA 1
ATOM 826 C C . ALA A 1 107 ? 3.805 -23.062 -30.438 1 81.12 107 ALA A C 1
ATOM 828 O O . ALA A 1 107 ? 3.836 -24.297 -30.547 1 81.12 107 ALA A O 1
ATOM 829 N N . GLY A 1 108 ? 2.711 -22.531 -30.156 1 82.56 108 GLY A N 1
ATOM 830 C CA . GLY A 1 108 ? 1.422 -23.203 -30.234 1 82.56 108 GLY A CA 1
ATOM 831 C C . GLY A 1 108 ? 0.875 -23.609 -28.891 1 82.56 108 GLY A C 1
ATOM 832 O O . GLY A 1 108 ? -0.306 -23.938 -28.766 1 82.56 108 GLY A O 1
ATOM 833 N N . ASP A 1 109 ? 1.754 -23.625 -27.906 1 84.56 109 ASP A N 1
ATOM 834 C CA . ASP A 1 109 ? 1.333 -24.078 -26.594 1 84.56 109 ASP A CA 1
ATOM 835 C C . ASP A 1 109 ? 0.524 -23.016 -25.859 1 84.56 109 ASP A C 1
ATOM 837 O O . ASP A 1 109 ? -0.211 -23.312 -24.922 1 84.56 109 ASP A O 1
ATOM 841 N N . VAL A 1 110 ? 0.563 -21.812 -26.297 1 85.62 110 VAL A N 1
ATOM 842 C CA . VAL A 1 110 ? -0.135 -20.703 -25.641 1 85.62 110 VAL A CA 1
ATOM 843 C C . VAL A 1 110 ? -1.509 -20.516 -26.281 1 85.62 110 VAL A C 1
ATOM 845 O O . VAL A 1 110 ? -1.619 -20.375 -27.5 1 85.62 110 VAL A O 1
ATOM 848 N N . PRO A 1 111 ? -2.527 -20.641 -25.469 1 85.38 111 PRO A N 1
ATOM 849 C CA . PRO A 1 111 ? -3.855 -20.406 -26.031 1 85.38 111 PRO A CA 1
ATOM 850 C C . PRO A 1 111 ? -4.008 -19.016 -26.625 1 85.38 111 PRO A C 1
ATOM 852 O O . PRO A 1 111 ? -3.391 -18.062 -26.141 1 85.38 111 PRO A O 1
ATOM 855 N N . GLU A 1 112 ? -4.844 -18.969 -27.641 1 83.69 112 GLU A N 1
ATOM 856 C CA . GLU A 1 112 ? -5.16 -17.672 -28.234 1 83.69 112 GLU A CA 1
ATOM 857 C C . GLU A 1 112 ? -6.027 -16.828 -27.297 1 83.69 112 GLU A C 1
ATOM 859 O O . GLU A 1 112 ? -6.777 -17.375 -26.484 1 83.69 112 GLU A O 1
ATOM 864 N N .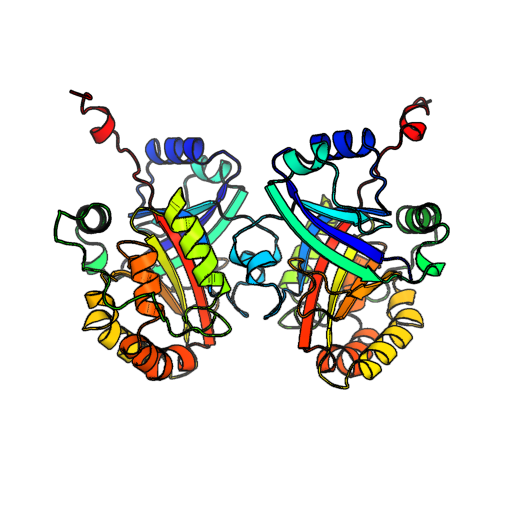 LEU A 1 113 ? -5.746 -15.594 -27.281 1 80.81 113 LEU A N 1
ATOM 865 C CA . LEU A 1 113 ? -6.621 -14.703 -26.531 1 80.81 113 LEU A CA 1
ATOM 866 C C . LEU A 1 113 ? -8.031 -14.719 -27.094 1 80.81 113 LEU A C 1
ATOM 868 O O . LEU A 1 113 ? -8.219 -14.594 -28.312 1 80.81 113 LEU A O 1
ATOM 872 N N . ILE A 1 114 ? -8.906 -15.43 -26.344 1 66.19 114 ILE A N 1
ATOM 873 C CA . ILE A 1 114 ? -10.281 -15.578 -26.797 1 66.19 114 ILE A CA 1
ATOM 874 C C . ILE A 1 114 ? -11.086 -14.336 -26.438 1 66.19 114 ILE A C 1
ATOM 876 O O . ILE A 1 114 ? -10.984 -13.828 -25.312 1 66.19 114 ILE A O 1
ATOM 880 N N . GLY A 1 115 ? -11.945 -13.742 -27.422 1 60.22 115 GLY A N 1
ATOM 881 C CA . GLY A 1 115 ? -12.906 -12.68 -27.172 1 60.22 115 GLY A CA 1
ATOM 882 C C . GLY A 1 115 ? -12.273 -11.297 -27.156 1 60.22 115 GLY A C 1
ATOM 883 O O . GLY A 1 115 ? -11.047 -11.172 -27.125 1 60.22 115 GLY A O 1
ATOM 884 N N . SER A 1 116 ? -12.836 -10.398 -27.859 1 57.03 116 SER A N 1
ATOM 885 C CA . SER A 1 116 ? -12.352 -9.039 -28.078 1 57.03 116 SER A CA 1
ATOM 886 C C . SER A 1 116 ? -12.297 -8.258 -26.766 1 57.03 116 SER A C 1
ATOM 888 O O . SER A 1 116 ? -13.297 -8.148 -26.062 1 57.03 116 SER A O 1
ATOM 890 N N . LEU A 1 117 ? -11.086 -8.414 -25.938 1 66.5 117 LEU A N 1
ATOM 891 C CA . LEU A 1 117 ? -10.883 -7.316 -25 1 66.5 117 LEU A CA 1
ATOM 892 C C . LEU A 1 117 ? -11.312 -5.992 -25.625 1 66.5 117 LEU A C 1
ATOM 894 O O . LEU A 1 117 ? -11.016 -4.922 -25.078 1 66.5 117 LEU A O 1
ATOM 898 N N . THR A 1 118 ? -12.086 -6.145 -26.734 1 65.88 118 THR A N 1
ATOM 899 C CA . THR A 1 118 ? -12.562 -4.949 -27.422 1 65.88 118 THR A CA 1
ATOM 900 C C . THR A 1 118 ? -13.711 -4.305 -26.656 1 65.88 118 THR A C 1
ATOM 902 O O . THR A 1 118 ? -13.781 -3.078 -26.547 1 65.88 118 THR A O 1
ATOM 905 N N . LYS A 1 119 ? -14.664 -5.176 -26.109 1 72.62 119 LYS A N 1
ATOM 906 C CA . LYS A 1 119 ? -15.719 -4.66 -25.234 1 72.62 119 LYS A CA 1
ATOM 907 C C . LYS A 1 119 ? -15.781 -5.434 -23.922 1 72.62 119 LYS A C 1
ATOM 909 O O . LYS A 1 119 ? -16.75 -6.145 -23.656 1 72.62 119 LYS A O 1
ATOM 914 N N . PRO A 1 120 ? -14.82 -5.223 -23.188 1 76.25 120 PRO A N 1
ATOM 915 C CA . PRO A 1 120 ? -14.727 -6.035 -21.984 1 76.25 120 PRO A CA 1
ATOM 916 C C . PRO A 1 120 ? -15.758 -5.641 -20.922 1 76.25 120 PRO A C 1
ATOM 918 O O . PRO A 1 120 ? -16.156 -4.477 -20.859 1 76.25 120 PRO A O 1
ATOM 921 N N . ARG A 1 121 ? -16.297 -6.613 -20.281 1 80.69 121 ARG A N 1
ATOM 922 C CA . ARG A 1 121 ? -17.031 -6.32 -19.047 1 80.69 121 ARG A CA 1
ATOM 923 C C . ARG A 1 121 ? -16.125 -5.695 -18 1 80.69 121 ARG A C 1
ATOM 925 O O . ARG A 1 121 ? -15.078 -6.262 -17.672 1 80.69 121 ARG A O 1
ATOM 932 N N . THR A 1 122 ? -16.469 -4.512 -17.609 1 83.5 122 THR A N 1
ATOM 933 C CA . THR A 1 122 ? -15.641 -3.846 -16.625 1 83.5 122 THR A CA 1
ATOM 934 C C . THR A 1 122 ? -16.422 -3.613 -15.328 1 83.5 122 THR A C 1
ATOM 936 O O . THR A 1 122 ? -17.656 -3.555 -15.344 1 83.5 122 THR A O 1
ATOM 939 N N . ALA A 1 123 ? -15.703 -3.783 -14.297 1 90.06 123 ALA A N 1
ATOM 940 C CA . ALA A 1 123 ? -16.219 -3.43 -12.977 1 90.06 123 ALA A CA 1
ATOM 941 C C . ALA A 1 123 ? -15.562 -2.162 -12.445 1 90.06 123 ALA A C 1
ATOM 943 O O . ALA A 1 123 ? -14.617 -1.646 -13.055 1 90.06 123 ALA A O 1
ATOM 944 N N . SER A 1 124 ? -16.141 -1.666 -11.352 1 87.94 124 SER A N 1
ATOM 945 C CA . SER A 1 124 ? -15.617 -0.43 -10.766 1 87.94 124 SER A CA 1
ATOM 946 C C . SER A 1 124 ? -14.305 -0.673 -10.031 1 87.94 124 SER A C 1
ATOM 948 O O . SER A 1 124 ? -13.516 0.251 -9.844 1 87.94 124 SER A O 1
ATOM 950 N N . SER A 1 125 ? -14.117 -1.915 -9.633 1 91.75 125 SER A N 1
ATOM 951 C CA . SER A 1 125 ? -12.93 -2.27 -8.859 1 91.75 125 SER A CA 1
ATOM 952 C C . SER A 1 125 ? -12.414 -3.652 -9.242 1 91.75 125 SER A C 1
ATOM 954 O O . SER A 1 125 ? -13.188 -4.516 -9.664 1 91.75 125 SER A O 1
ATOM 956 N N . SER A 1 126 ? -11.117 -3.83 -9.055 1 93.88 126 SER A N 1
ATOM 957 C CA . SER A 1 126 ? -10.523 -5.137 -9.312 1 93.88 126 SER A CA 1
ATOM 958 C C . SER A 1 126 ? -10.531 -6.008 -8.055 1 93.88 126 SER A C 1
ATOM 960 O O . SER A 1 126 ? -10.125 -7.168 -8.102 1 93.88 126 SER A O 1
ATOM 962 N N . GLN A 1 127 ? -11.07 -5.566 -6.969 1 95.88 127 GLN A N 1
ATOM 963 C CA . GLN A 1 127 ? -10.969 -6.23 -5.672 1 95.88 127 GLN A CA 1
ATOM 964 C C . GLN A 1 127 ? -11.734 -7.547 -5.664 1 95.88 127 GLN A C 1
ATOM 966 O O . GLN A 1 127 ? -11.516 -8.398 -4.797 1 95.88 127 GLN A O 1
ATOM 971 N N . ASN A 1 128 ? -12.633 -7.754 -6.57 1 95.62 128 ASN A N 1
ATOM 972 C CA . ASN A 1 128 ? -13.344 -9.016 -6.715 1 95.62 128 ASN A CA 1
ATOM 973 C C . ASN A 1 128 ? -12.883 -9.781 -7.949 1 95.62 128 ASN A C 1
ATOM 975 O O . ASN A 1 128 ? -13.664 -10.523 -8.555 1 95.62 128 ASN A O 1
ATOM 979 N N . LEU A 1 129 ? -11.641 -9.516 -8.336 1 95.81 129 LEU A N 1
ATOM 980 C CA . LEU A 1 129 ? -11.016 -10.172 -9.477 1 95.81 129 LEU A CA 1
ATOM 981 C C . LEU A 1 129 ? -11.805 -9.906 -10.758 1 95.81 129 LEU A C 1
ATOM 983 O O . LEU A 1 129 ? -12.141 -10.844 -11.484 1 95.81 129 LEU A O 1
ATOM 987 N N . GLU A 1 130 ? -12.242 -8.711 -10.938 1 95.62 130 GLU A N 1
ATOM 988 C CA . GLU A 1 130 ? -12.859 -8.172 -12.148 1 95.62 130 GLU A CA 1
ATOM 989 C C . GLU A 1 130 ? -11.945 -7.152 -12.82 1 95.62 130 GLU A C 1
ATOM 991 O O . GLU A 1 130 ? -11.039 -6.609 -12.195 1 95.62 130 GLU A O 1
ATOM 996 N N . LEU A 1 131 ? -12.195 -6.949 -14.062 1 95.44 131 LEU A N 1
ATOM 997 C CA . LEU A 1 131 ? -11.391 -5.984 -14.797 1 95.44 131 LEU A CA 1
ATOM 998 C C . LEU A 1 131 ? -11.922 -4.566 -14.609 1 95.44 131 LEU A C 1
ATOM 1000 O O . LEU A 1 131 ? -13.031 -4.258 -15.039 1 95.44 131 LEU A O 1
ATOM 1004 N N . SER A 1 132 ? -11.203 -3.744 -13.938 1 95.38 132 SER A N 1
ATOM 1005 C CA . SER A 1 132 ? -11.562 -2.336 -13.789 1 95.38 132 SER A CA 1
ATOM 1006 C C . SER A 1 132 ? -10.883 -1.481 -14.859 1 95.38 132 SER A C 1
ATOM 1008 O O . SER A 1 132 ? -9.898 -1.901 -15.461 1 95.38 132 SER A O 1
ATOM 1010 N N . PRO A 1 133 ? -11.461 -0.281 -15.109 1 93.56 133 PRO A N 1
ATOM 1011 C CA . PRO A 1 133 ? -10.805 0.604 -16.078 1 93.56 133 PRO A CA 1
ATOM 1012 C C . PRO A 1 133 ? -9.359 0.921 -15.695 1 93.56 133 PRO A C 1
ATOM 1014 O O . PRO A 1 133 ? -8.484 0.953 -16.562 1 93.56 133 PRO A O 1
ATOM 1017 N N . GLU A 1 134 ? -9.07 1.113 -14.422 1 93.94 134 GLU A N 1
ATOM 1018 C CA . GLU A 1 134 ? -7.719 1.416 -13.961 1 93.94 134 GLU A CA 1
ATOM 1019 C C . GLU A 1 134 ? -6.777 0.243 -14.219 1 93.94 134 GLU A C 1
ATOM 1021 O O . GLU A 1 134 ? -5.645 0.436 -14.656 1 93.94 134 GLU A O 1
ATOM 1026 N N . LEU A 1 135 ? -7.238 -0.932 -13.898 1 96.56 135 LEU A N 1
ATOM 1027 C CA . LEU A 1 135 ? -6.414 -2.111 -14.133 1 96.56 135 LEU A CA 1
ATOM 1028 C C . LEU A 1 135 ? -6.164 -2.316 -15.617 1 96.56 135 LEU A C 1
ATOM 1030 O O . LEU A 1 135 ? -5.043 -2.639 -16.031 1 96.56 135 LEU A O 1
ATOM 1034 N N . ARG A 1 136 ? -7.195 -2.135 -16.422 1 95.38 136 ARG A N 1
ATOM 1035 C CA . ARG A 1 136 ? -7.059 -2.281 -17.875 1 95.38 136 ARG A CA 1
ATOM 1036 C C . ARG A 1 136 ? -6.031 -1.301 -18.422 1 95.38 136 ARG A C 1
ATOM 1038 O O . ARG A 1 136 ? -5.215 -1.663 -19.281 1 95.38 136 ARG A O 1
ATOM 1045 N N . GLU A 1 137 ? -6.145 -0.106 -17.984 1 94.75 137 GLU A N 1
ATOM 1046 C CA . GLU A 1 137 ? -5.18 0.899 -18.422 1 94.75 137 GLU A CA 1
ATOM 1047 C C . GLU A 1 137 ? -3.756 0.498 -18.047 1 94.75 137 GLU A C 1
ATOM 1049 O O . GLU A 1 137 ? -2.838 0.604 -18.859 1 94.75 137 GLU A O 1
ATOM 1054 N N . TRP A 1 138 ? -3.59 0.05 -16.875 1 96.31 138 TRP A N 1
ATOM 1055 C CA . TRP A 1 138 ? -2.271 -0.395 -16.438 1 96.31 138 TRP A CA 1
ATOM 1056 C C . TRP A 1 138 ? -1.778 -1.561 -1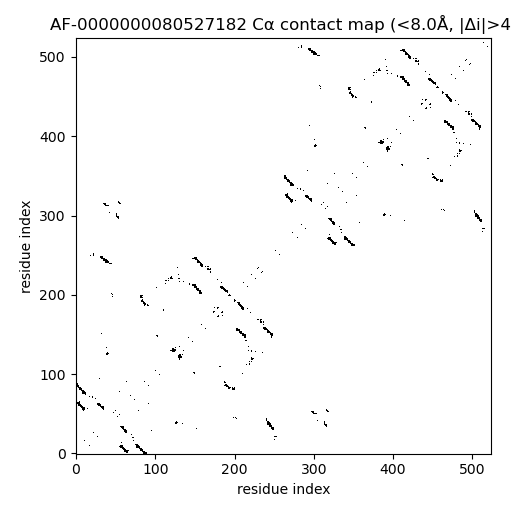7.281 1 96.31 138 TRP A C 1
ATOM 1058 O O . TRP A 1 138 ? -0.612 -1.595 -17.688 1 96.31 138 TRP A O 1
ATOM 1068 N N . ILE A 1 139 ? -2.635 -2.494 -17.516 1 96.69 139 ILE A N 1
ATOM 1069 C CA . ILE A 1 139 ? -2.287 -3.666 -18.312 1 96.69 139 ILE A CA 1
ATOM 1070 C C . ILE A 1 139 ? -1.788 -3.229 -19.688 1 96.69 139 ILE A C 1
ATOM 1072 O O . ILE A 1 139 ? -0.793 -3.756 -20.188 1 96.69 139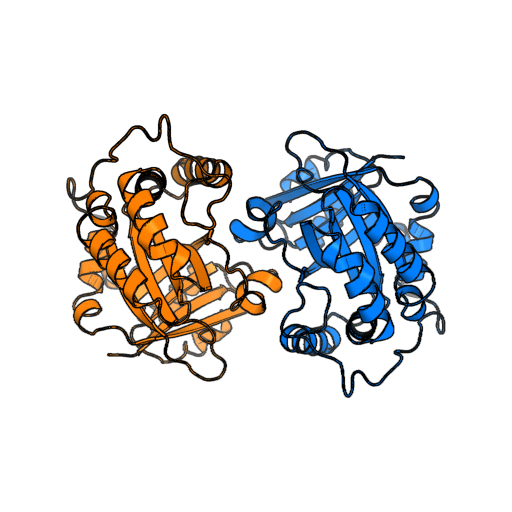 ILE A O 1
ATOM 1076 N N . SER A 1 140 ? -2.473 -2.305 -20.281 1 94.88 140 SER A N 1
ATOM 1077 C CA . SER A 1 140 ? -2.088 -1.807 -21.609 1 94.88 140 SER A CA 1
ATOM 1078 C C . SER A 1 140 ? -0.68 -1.221 -21.578 1 94.88 140 SER A C 1
ATOM 1080 O O . SER A 1 140 ? 0.134 -1.517 -22.453 1 94.88 140 SER A O 1
ATOM 1082 N N . ILE A 1 141 ? -0.385 -0.45 -20.578 1 95.69 141 ILE A N 1
ATOM 1083 C CA . ILE A 1 141 ? 0.92 0.188 -20.453 1 95.69 141 ILE A CA 1
ATOM 1084 C C . ILE A 1 141 ? 1.984 -0.865 -20.156 1 95.69 141 ILE A C 1
ATOM 1086 O O . ILE A 1 141 ? 3.037 -0.896 -20.797 1 95.69 141 ILE A O 1
ATOM 1090 N N . PHE A 1 142 ? 1.703 -1.726 -19.203 1 96.94 142 PHE A N 1
ATOM 1091 C CA . PHE A 1 142 ? 2.643 -2.756 -18.766 1 96.94 142 PHE A CA 1
ATOM 1092 C C . PHE A 1 142 ? 2.98 -3.695 -19.922 1 96.94 142 PHE A C 1
ATOM 1094 O O . PHE A 1 142 ? 4.148 -4.004 -20.156 1 96.94 142 PHE A O 1
ATOM 1101 N N . SER A 1 143 ? 1.978 -4.098 -20.641 1 95.25 143 SER A N 1
ATOM 1102 C CA . SER A 1 143 ? 2.162 -5.055 -21.734 1 95.25 143 SER A CA 1
ATOM 1103 C C . SER A 1 143 ? 3.014 -4.461 -22.844 1 95.25 143 SER A C 1
ATOM 1105 O O . SER A 1 143 ? 3.723 -5.188 -23.547 1 95.25 143 SER A O 1
ATOM 1107 N N . ALA A 1 144 ? 2.979 -3.221 -23.047 1 93.31 144 ALA A N 1
ATOM 1108 C CA . ALA A 1 144 ? 3.713 -2.547 -24.109 1 93.31 144 ALA A CA 1
ATOM 1109 C C . ALA A 1 144 ? 5.172 -2.322 -23.719 1 93.31 144 ALA A C 1
ATOM 1111 O O . ALA A 1 144 ? 6.008 -2.014 -24.562 1 93.31 144 ALA A O 1
ATOM 1112 N N . GLN A 1 145 ? 5.473 -2.531 -22.469 1 89.12 145 GLN A N 1
ATOM 1113 C CA . GLN A 1 145 ? 6.82 -2.27 -21.984 1 89.12 145 GLN A CA 1
ATOM 1114 C C . GLN A 1 145 ? 7.477 -3.547 -21.469 1 89.12 145 GLN A C 1
ATOM 1116 O O . GLN A 1 145 ? 7.824 -4.43 -22.25 1 89.12 145 GLN A O 1
ATOM 1121 N N . GLU A 1 146 ? 7.371 -3.754 -20.172 1 81.12 146 GLU A N 1
ATOM 1122 C CA . GLU A 1 146 ? 8.133 -4.832 -19.531 1 81.12 146 GLU A CA 1
ATOM 1123 C C . GLU A 1 146 ? 7.293 -6.102 -19.422 1 81.12 146 GLU A C 1
ATOM 1125 O O . GLU A 1 146 ? 7.82 -7.172 -19.109 1 81.12 146 GLU A O 1
ATOM 1130 N N . GLY A 1 147 ? 6.102 -6.035 -19.75 1 85.69 147 GLY A N 1
ATOM 1131 C CA . GLY A 1 147 ? 5.168 -7.117 -19.5 1 85.69 147 GLY A CA 1
ATOM 1132 C C . GLY A 1 147 ? 4.883 -7.973 -20.719 1 85.69 147 GLY A C 1
ATOM 1133 O O . GLY A 1 147 ? 3.729 -8.305 -20.984 1 85.69 147 GLY A O 1
ATOM 1134 N N . LYS A 1 148 ? 5.859 -8.367 -21.469 1 83.81 148 LYS A N 1
ATOM 1135 C CA . LYS A 1 148 ? 5.641 -9.117 -22.719 1 83.81 148 LYS A CA 1
ATOM 1136 C C . LYS A 1 148 ? 5.594 -10.617 -22.453 1 83.81 148 LYS A C 1
ATOM 1138 O O . LYS A 1 148 ? 5.086 -11.383 -23.266 1 83.81 148 LYS A O 1
ATOM 1143 N N . GLY A 1 149 ? 5.98 -11.078 -21.406 1 90.81 149 GLY A N 1
ATOM 1144 C CA . GLY A 1 149 ? 6.047 -12.508 -21.125 1 90.81 149 GLY A CA 1
ATOM 1145 C C . GLY A 1 149 ? 5.086 -12.945 -20.047 1 90.81 149 GLY A C 1
ATOM 1146 O O . GLY A 1 149 ? 4.09 -12.266 -19.781 1 90.81 149 GLY A O 1
ATOM 1147 N N . ALA A 1 150 ? 5.34 -14.117 -19.609 1 95.69 150 ALA A N 1
ATOM 1148 C CA . ALA A 1 150 ? 4.492 -14.758 -18.594 1 95.69 150 ALA A CA 1
ATOM 1149 C C . ALA A 1 150 ? 4.461 -13.953 -17.312 1 95.69 150 ALA A C 1
ATOM 1151 O O . ALA A 1 150 ? 5.41 -13.227 -17 1 95.69 150 ALA A O 1
ATOM 1152 N N . VAL A 1 151 ? 3.348 -14 -16.656 1 97.5 151 VAL A N 1
ATOM 1153 C CA . VAL A 1 151 ? 3.23 -13.438 -15.312 1 97.5 151 VAL A CA 1
ATOM 1154 C C . VAL A 1 151 ? 2.836 -14.539 -14.328 1 97.5 151 VAL A C 1
ATOM 1156 O O . VAL A 1 151 ? 2.227 -15.539 -14.711 1 97.5 151 VAL A O 1
ATOM 1159 N N . SER A 1 152 ? 3.309 -14.391 -13.141 1 98.31 152 SER A N 1
ATOM 1160 C CA . SER A 1 152 ? 2.932 -15.242 -12.016 1 98.31 152 SER A CA 1
ATOM 1161 C C . SER A 1 152 ? 2.205 -14.453 -10.938 1 98.31 152 SER A C 1
ATOM 1163 O O . SER A 1 152 ? 2.701 -13.422 -10.477 1 98.31 152 SER A O 1
ATOM 1165 N N . MET A 1 153 ? 1.031 -14.922 -10.555 1 98.56 153 MET A N 1
ATOM 1166 C CA . MET A 1 153 ? 0.187 -14.258 -9.57 1 98.56 153 MET A CA 1
ATOM 1167 C C . MET A 1 153 ? 0.283 -14.953 -8.219 1 98.56 153 MET A C 1
ATOM 1169 O O . MET A 1 153 ? -0.15 -16.094 -8.07 1 98.56 153 MET A O 1
ATOM 1173 N N . LEU A 1 154 ? 0.894 -14.289 -7.23 1 98.88 154 LEU A N 1
ATOM 1174 C CA . LEU A 1 154 ? 0.836 -14.797 -5.863 1 98.88 154 LEU A CA 1
ATOM 1175 C C . LEU A 1 154 ? -0.522 -14.508 -5.23 1 98.88 154 LEU A C 1
ATOM 1177 O O . LEU A 1 154 ? -0.959 -13.352 -5.191 1 98.88 154 LEU A O 1
ATOM 1181 N N . ASN A 1 155 ? -1.202 -15.539 -4.84 1 98.56 155 ASN A N 1
ATOM 1182 C CA . ASN A 1 155 ? -2.471 -15.453 -4.121 1 98.56 155 ASN A CA 1
ATOM 1183 C C . ASN A 1 155 ? -2.326 -15.906 -2.672 1 98.56 155 ASN A C 1
ATOM 1185 O O . ASN A 1 155 ? -1.776 -16.969 -2.4 1 98.56 155 ASN A O 1
ATOM 1189 N N . LEU A 1 156 ? -2.738 -15.109 -1.786 1 98.81 156 LEU A N 1
ATOM 1190 C CA . LEU A 1 156 ? -3.047 -15.602 -0.45 1 98.81 156 LEU A CA 1
ATOM 1191 C C . LEU A 1 156 ? -4.543 -15.531 -0.173 1 98.81 156 LEU A C 1
ATOM 1193 O O . LEU A 1 156 ? -5.207 -14.578 -0.584 1 98.81 156 LEU A O 1
ATOM 1197 N N . LEU A 1 157 ? -5.039 -16.578 0.504 1 98.69 157 LEU A N 1
ATOM 1198 C CA . LEU A 1 157 ? -6.477 -16.734 0.699 1 98.69 157 LEU A CA 1
ATOM 1199 C C . LEU A 1 157 ? -6.805 -16.938 2.174 1 98.69 157 LEU A C 1
ATOM 1201 O O . LEU A 1 157 ? -6.152 -17.719 2.859 1 98.69 157 LEU A O 1
ATOM 1205 N N . ALA A 1 158 ? -7.699 -16.219 2.689 1 98.69 158 ALA A N 1
ATOM 1206 C CA . ALA A 1 158 ? -8.367 -16.438 3.969 1 98.69 158 ALA A CA 1
ATOM 1207 C C . ALA A 1 158 ? -9.859 -16.719 3.77 1 98.69 158 ALA A C 1
ATOM 1209 O O . ALA A 1 158 ? -10.57 -15.906 3.182 1 98.69 158 ALA A O 1
ATOM 1210 N N . PHE A 1 159 ? -10.32 -17.844 4.238 1 98.69 159 PHE A N 1
ATOM 1211 C CA . PHE A 1 159 ? -11.688 -18.266 3.971 1 98.69 159 PHE A CA 1
ATOM 1212 C C . PHE A 1 159 ? -12.625 -17.812 5.086 1 98.69 159 PHE A C 1
ATOM 1214 O O . PHE A 1 159 ? -12.219 -17.734 6.25 1 98.69 159 PHE A O 1
ATOM 1221 N N . LYS A 1 160 ? -13.812 -17.531 4.621 1 98.44 160 LYS A N 1
ATOM 1222 C CA . LYS A 1 160 ? -14.883 -17.422 5.609 1 98.44 160 LYS A CA 1
ATOM 1223 C C . LYS A 1 160 ? -15.172 -18.781 6.254 1 98.44 160 LYS A C 1
ATOM 1225 O O . LYS A 1 160 ? -14.945 -19.828 5.641 1 98.44 160 LYS A O 1
ATOM 1230 N N . GLU A 1 161 ? -15.68 -18.719 7.445 1 97.81 161 GLU A N 1
ATOM 1231 C CA . GLU A 1 161 ? -16 -19.953 8.148 1 97.81 161 GLU A CA 1
ATOM 1232 C C . GLU A 1 161 ? -16.938 -20.828 7.332 1 97.81 161 GLU A C 1
ATOM 1234 O O . GLU A 1 161 ? -18 -20.375 6.895 1 97.81 161 GLU A O 1
ATOM 1239 N N . GLY A 1 162 ? -16.516 -22.062 7.047 1 97.56 162 GLY A N 1
ATOM 1240 C CA . GLY A 1 162 ? -17.344 -23.062 6.379 1 97.56 162 GLY A CA 1
ATOM 1241 C C . GLY A 1 162 ? -17.406 -22.875 4.875 1 97.56 162 GLY A C 1
ATOM 1242 O O . GLY A 1 162 ? -18.172 -23.547 4.188 1 97.56 162 GLY A O 1
ATOM 1243 N N . LYS A 1 163 ? -16.547 -22 4.363 1 98.12 163 LYS A N 1
ATOM 1244 C CA . LYS A 1 163 ? -16.719 -21.672 2.953 1 98.12 163 LYS A CA 1
ATOM 1245 C C . LYS A 1 163 ? -15.562 -22.203 2.115 1 98.12 163 LYS A C 1
ATOM 1247 O O . LYS A 1 163 ? -15.516 -22 0.901 1 98.12 163 LYS A O 1
ATOM 1252 N N . LYS A 1 164 ? -14.656 -22.922 2.672 1 97.31 164 LYS A N 1
ATOM 1253 C CA . LYS A 1 164 ? -13.547 -23.516 1.924 1 97.31 164 LYS A CA 1
ATOM 1254 C C . LYS A 1 164 ? -14.062 -24.422 0.807 1 97.31 164 LYS A C 1
ATOM 1256 O O . LYS A 1 164 ? -13.477 -24.484 -0.272 1 97.31 164 LYS A O 1
ATOM 1261 N N . GLY A 1 165 ? -15.109 -25.109 1.079 1 97.62 165 GLY A N 1
ATOM 1262 C CA . GLY A 1 165 ? -15.719 -25.984 0.083 1 97.62 165 GLY A CA 1
ATOM 1263 C C . GLY A 1 165 ? -16.094 -25.25 -1.193 1 97.62 165 GLY A C 1
ATOM 1264 O O . GLY A 1 165 ? -15.898 -25.766 -2.293 1 97.62 165 GLY A O 1
ATOM 1265 N N . ASP A 1 166 ? -16.656 -24.078 -1.029 1 97.69 166 ASP A N 1
ATOM 1266 C CA . ASP A 1 166 ? -17.016 -23.266 -2.191 1 97.69 166 ASP A CA 1
ATOM 1267 C C . ASP A 1 166 ? -15.766 -22.906 -3.002 1 97.69 166 ASP A C 1
ATOM 1269 O O . ASP A 1 166 ? -15.797 -22.922 -4.234 1 97.69 166 ASP A O 1
ATOM 1273 N N . TYR A 1 167 ? -14.719 -22.609 -2.346 1 97.19 167 TYR A N 1
ATOM 1274 C CA . TYR A 1 167 ? -13.492 -22.266 -3.053 1 97.19 167 TYR A CA 1
ATOM 1275 C C . TYR A 1 167 ? -12.922 -23.469 -3.789 1 97.19 167 TYR A C 1
ATOM 1277 O O . TYR A 1 167 ? -12.367 -23.328 -4.879 1 97.19 167 TYR A O 1
ATOM 1285 N N . LEU A 1 168 ? -13.047 -24.625 -3.174 1 96 168 LEU A N 1
ATOM 1286 C CA . LEU A 1 168 ? -12.602 -25.844 -3.844 1 96 168 LEU A CA 1
ATOM 1287 C C . LEU A 1 168 ? -13.383 -26.078 -5.133 1 96 168 LEU A C 1
ATOM 1289 O O . LEU A 1 168 ? -12.82 -26.516 -6.137 1 96 168 LEU A O 1
ATOM 1293 N N . LYS A 1 169 ? -14.68 -25.812 -5.016 1 96 169 LYS A N 1
ATOM 1294 C CA . LYS A 1 169 ? -15.484 -25.906 -6.234 1 96 169 LYS A CA 1
ATOM 1295 C C . LYS A 1 169 ? -15 -24.906 -7.285 1 96 169 LYS A C 1
ATOM 1297 O O . LYS A 1 169 ? -14.914 -25.234 -8.469 1 96 169 LYS A O 1
ATOM 1302 N N . TYR A 1 170 ? -14.68 -23.703 -6.84 1 95.94 170 TYR A N 1
ATOM 1303 C CA . TYR A 1 170 ? -14.086 -22.703 -7.723 1 95.94 170 TYR A CA 1
ATOM 1304 C C . TYR A 1 170 ? -12.805 -23.234 -8.367 1 95.94 170 TYR A C 1
ATOM 1306 O O . TYR A 1 170 ? -12.625 -23.109 -9.578 1 95.94 170 TYR A O 1
ATOM 1314 N N . GLY A 1 171 ? -11.93 -23.812 -7.555 1 93.69 171 GLY A N 1
ATOM 1315 C CA . GLY A 1 171 ? -10.68 -24.359 -8.055 1 93.69 171 GLY A CA 1
ATOM 1316 C C . GLY A 1 171 ? -10.883 -25.422 -9.117 1 93.69 171 GLY A C 1
ATOM 1317 O O . GLY A 1 171 ? -10.164 -25.453 -10.117 1 93.69 171 GLY A O 1
ATOM 1318 N N . ALA A 1 172 ? -11.859 -26.203 -8.883 1 91.69 172 ALA A N 1
ATOM 1319 C CA . ALA A 1 172 ? -12.164 -27.266 -9.828 1 91.69 172 ALA A CA 1
ATOM 1320 C C . ALA A 1 172 ? -12.656 -26.703 -11.156 1 91.69 172 ALA A C 1
ATOM 1322 O O . ALA A 1 172 ? -12.219 -27.141 -12.219 1 91.69 172 ALA A O 1
ATOM 1323 N N . GLU A 1 173 ? -13.508 -25.766 -11.078 1 90.19 173 GLU A N 1
ATOM 1324 C CA . GLU A 1 173 ? -14.008 -25.125 -12.297 1 90.19 173 GLU A CA 1
ATOM 1325 C C . GLU A 1 173 ? -12.891 -24.391 -13.031 1 90.19 173 GLU A C 1
ATOM 1327 O O . GLU A 1 173 ? -12.836 -24.406 -14.258 1 90.19 173 GLU A O 1
ATOM 1332 N N . PHE A 1 174 ? -12.016 -23.703 -12.234 1 88.19 174 PHE A N 1
ATOM 1333 C CA . PHE A 1 174 ? -10.867 -23 -12.797 1 88.19 174 PHE A CA 1
ATOM 1334 C C . PHE A 1 174 ? -9.961 -23.953 -13.562 1 88.19 174 PHE A C 1
ATOM 1336 O O . PHE A 1 174 ? -9.602 -23.688 -14.711 1 88.19 174 PHE A O 1
ATOM 1343 N N . ALA A 1 175 ? -9.656 -25.078 -13.023 1 85.06 175 ALA A N 1
ATOM 1344 C CA . ALA A 1 175 ? -8.727 -26.047 -13.594 1 85.06 175 ALA A CA 1
ATOM 1345 C C . ALA A 1 175 ? -9.328 -26.734 -14.812 1 85.06 175 ALA A C 1
ATOM 1347 O O . ALA A 1 175 ? -8.609 -27.109 -15.75 1 85.06 175 ALA A O 1
ATOM 1348 N N . LYS A 1 176 ? -10.602 -26.844 -14.812 1 83.69 176 LYS A N 1
ATOM 1349 C CA . LYS A 1 176 ? -11.258 -27.625 -15.859 1 83.69 176 LYS A CA 1
ATOM 1350 C C . LYS A 1 176 ? -11.555 -26.75 -17.078 1 83.69 176 LYS A C 1
ATOM 1352 O O . LYS A 1 176 ? -11.516 -27.219 -18.219 1 83.69 176 LYS A O 1
ATOM 1357 N N . SER A 1 177 ? -11.82 -25.438 -16.828 1 78.19 177 SER A N 1
ATOM 1358 C CA . SER A 1 177 ? -12.375 -24.719 -17.969 1 78.19 177 SER A CA 1
ATOM 1359 C C . SER A 1 177 ? -11.883 -23.281 -18.016 1 78.19 177 SER A C 1
ATOM 1361 O O . SER A 1 177 ? -10.945 -22.953 -18.75 1 78.19 177 SER A O 1
ATOM 1363 N N . VAL A 1 178 ? -12.141 -22.547 -17.109 1 74.62 178 VAL A N 1
ATOM 1364 C CA . VAL A 1 178 ? -12.117 -21.094 -17.312 1 74.62 178 VAL A CA 1
ATOM 1365 C C . VAL A 1 178 ? -10.672 -20.594 -17.219 1 74.62 178 VAL A C 1
ATOM 1367 O O . VAL A 1 178 ? -10.273 -19.688 -17.953 1 74.62 178 VAL A O 1
ATOM 1370 N N . GLY A 1 179 ? -9.938 -21.266 -16.422 1 74.31 179 GLY A N 1
ATOM 1371 C CA . GLY A 1 179 ? -8.539 -20.859 -16.297 1 74.31 179 GLY A CA 1
ATOM 1372 C C . GLY A 1 179 ? -7.629 -21.562 -17.297 1 74.31 179 GLY A C 1
ATOM 1373 O O . GLY A 1 179 ? -6.859 -20.891 -18 1 74.31 179 GLY A O 1
ATOM 1374 N N . LEU A 1 180 ? -7.836 -22.75 -17.453 1 76.06 180 LEU A N 1
ATOM 1375 C CA . LEU A 1 180 ? -6.996 -23.562 -18.312 1 76.06 180 LEU A CA 1
ATOM 1376 C C . LEU A 1 180 ? -7.129 -23.125 -19.766 1 76.06 180 LEU A C 1
ATOM 1378 O O . LEU A 1 180 ? -6.137 -23.062 -20.5 1 76.06 180 LEU A O 1
ATOM 1382 N N . ARG A 1 181 ? -8.336 -22.75 -20.109 1 79.44 181 ARG A N 1
ATOM 1383 C CA . ARG A 1 181 ? -8.586 -22.328 -21.484 1 79.44 181 ARG A CA 1
ATOM 1384 C C . ARG A 1 181 ? -7.805 -21.062 -21.828 1 79.44 181 ARG A C 1
ATOM 1386 O O . ARG A 1 181 ? -7.539 -20.797 -23.016 1 79.44 181 ARG A O 1
ATOM 1393 N N . ARG A 1 182 ? -7.434 -20.422 -20.812 1 84.38 182 ARG A N 1
ATOM 1394 C CA . ARG A 1 182 ? -6.758 -19.156 -21.031 1 84.38 182 ARG A CA 1
ATOM 1395 C C . ARG A 1 182 ? -5.297 -19.234 -20.609 1 84.38 182 ARG A C 1
ATOM 1397 O O . ARG A 1 182 ? -4.637 -18.203 -20.453 1 84.38 182 ARG A O 1
ATOM 1404 N N . GLY A 1 183 ? -4.879 -20.453 -20.375 1 86.56 183 GLY A N 1
ATOM 1405 C CA . GLY A 1 183 ? -3.473 -20.672 -20.078 1 86.56 183 GLY A CA 1
ATOM 1406 C C . GLY A 1 183 ? -3.139 -20.516 -18.609 1 86.56 183 GLY A C 1
ATOM 1407 O O . GLY A 1 183 ? -1.967 -20.516 -18.234 1 86.56 183 GLY A O 1
ATOM 1408 N N . GLY A 1 184 ? -4.109 -20.312 -17.812 1 92.75 184 GLY A N 1
ATOM 1409 C CA . GLY A 1 184 ? -3.875 -20.219 -16.375 1 92.75 184 GLY A CA 1
ATOM 1410 C C . GLY A 1 184 ? -3.559 -21.562 -15.734 1 92.75 184 GLY A C 1
ATOM 1411 O O . GLY A 1 184 ? -4.164 -22.578 -16.078 1 92.75 184 GLY A O 1
ATOM 1412 N N . THR A 1 185 ? -2.494 -21.562 -14.93 1 92.88 185 THR A N 1
ATOM 1413 C CA . THR A 1 185 ? -2.078 -22.766 -14.219 1 92.88 185 THR A CA 1
ATOM 1414 C C . THR A 1 185 ? -1.626 -22.438 -12.805 1 92.88 185 THR A C 1
ATOM 1416 O O . THR A 1 185 ? -0.774 -21.562 -12.609 1 92.88 185 THR A O 1
ATOM 1419 N N . ALA A 1 186 ? -2.238 -23.125 -11.828 1 94.19 186 ALA A N 1
ATOM 1420 C CA . ALA A 1 186 ? -1.729 -23.016 -10.461 1 94.19 186 ALA A CA 1
ATOM 1421 C C . ALA A 1 186 ? -0.487 -23.875 -10.266 1 94.19 186 ALA A C 1
ATOM 1423 O O . ALA A 1 186 ? -0.593 -25.094 -10.047 1 94.19 186 ALA A O 1
ATOM 1424 N N . LYS A 1 187 ? 0.677 -23.281 -10.305 1 94.75 187 LYS A N 1
ATOM 1425 C CA . LYS A 1 187 ? 1.918 -24.047 -10.25 1 94.75 187 LYS A CA 1
ATOM 1426 C C . LYS A 1 187 ? 2.219 -24.516 -8.828 1 94.75 187 LYS A C 1
ATOM 1428 O O . LYS A 1 187 ? 2.828 -25.562 -8.625 1 94.75 187 LYS A O 1
ATOM 1433 N N . ILE A 1 188 ? 1.869 -23.719 -7.887 1 96.94 188 ILE A N 1
ATOM 1434 C CA . ILE A 1 188 ? 2.045 -24.016 -6.469 1 96.94 188 ILE A CA 1
ATOM 1435 C C . ILE A 1 188 ? 0.757 -23.703 -5.711 1 96.94 188 ILE A C 1
ATOM 1437 O O . ILE A 1 188 ? 0.162 -22.641 -5.898 1 96.94 188 ILE A O 1
ATOM 1441 N N . VAL A 1 189 ? 0.273 -24.672 -5 1 96.81 189 VAL A N 1
ATOM 1442 C CA . VAL A 1 189 ? -0.829 -24.531 -4.055 1 96.81 189 VAL A CA 1
ATOM 1443 C C . VAL A 1 189 ? -0.454 -25.156 -2.715 1 96.81 189 VAL A C 1
ATOM 1445 O O . VAL A 1 189 ? 0.095 -26.266 -2.676 1 96.81 189 VAL A O 1
ATOM 1448 N N . GLY A 1 190 ? -0.662 -24.422 -1.695 1 97.69 190 GLY A N 1
ATOM 1449 C CA . GLY A 1 190 ? -0.307 -24.938 -0.386 1 97.69 190 GLY A CA 1
ATOM 1450 C C . GLY A 1 190 ? -1.2 -24.422 0.726 1 97.69 190 GLY A C 1
ATOM 1451 O O . GLY A 1 190 ? -1.849 -23.391 0.578 1 97.69 190 GLY A O 1
ATOM 1452 N N . THR A 1 191 ? -1.24 -25.234 1.8 1 98.06 191 THR A N 1
ATOM 1453 C CA . THR A 1 191 ? -1.911 -24.828 3.027 1 98.06 191 THR A CA 1
ATOM 1454 C C . THR A 1 191 ? -0.943 -24.094 3.951 1 98.06 191 THR A C 1
ATOM 1456 O O . THR A 1 191 ? 0.137 -24.594 4.258 1 98.06 191 THR A O 1
ATOM 1459 N N . VAL A 1 192 ? -1.346 -22.875 4.375 1 98.12 192 VAL A N 1
ATOM 1460 C CA . VAL A 1 192 ? -0.486 -22.078 5.242 1 98.12 192 VAL A CA 1
ATOM 1461 C C . VAL A 1 192 ? -0.257 -22.812 6.559 1 98.12 192 VAL A C 1
ATOM 1463 O O . VAL A 1 192 ? -1.199 -23.328 7.156 1 98.12 192 VAL A O 1
ATOM 1466 N N . VAL A 1 193 ? 0.99 -22.891 6.91 1 96.19 193 VAL A N 1
ATOM 1467 C CA . VAL A 1 193 ? 1.393 -23.438 8.195 1 96.19 193 VAL A CA 1
ATOM 1468 C C . VAL A 1 193 ? 1.868 -22.328 9.117 1 96.19 193 VAL A C 1
ATOM 1470 O O . VAL A 1 193 ? 2.857 -21.641 8.828 1 96.19 193 VAL A O 1
ATOM 1473 N N . ARG A 1 194 ? 1.142 -22.125 10.172 1 87.62 194 ARG A N 1
ATOM 1474 C CA . ARG A 1 194 ? 1.447 -21.016 11.062 1 87.62 194 ARG A CA 1
ATOM 1475 C C . ARG A 1 194 ? 2.736 -21.266 11.836 1 87.62 194 ARG A C 1
ATOM 1477 O O . ARG A 1 194 ? 2.938 -22.359 12.375 1 87.62 194 ARG A O 1
ATOM 1484 N N . GLN A 1 195 ? 3.6 -20.422 11.641 1 85.81 195 GLN A N 1
ATOM 1485 C CA . GLN A 1 195 ? 4.805 -20.375 12.461 1 85.81 195 GLN A CA 1
ATOM 1486 C C . GLN A 1 195 ? 4.918 -19.047 13.203 1 85.81 195 GLN A C 1
ATOM 1488 O O . GLN A 1 195 ? 4.504 -18 12.695 1 85.81 195 GLN A O 1
ATOM 1493 N N . ASP A 1 196 ? 5.395 -19.078 14.359 1 81.19 196 ASP A N 1
ATOM 1494 C CA . ASP A 1 196 ? 5.465 -17.875 15.18 1 81.19 196 ASP A CA 1
ATOM 1495 C C . ASP A 1 196 ? 6.254 -16.781 14.477 1 81.19 196 ASP A C 1
ATOM 1497 O O . ASP A 1 196 ? 7.355 -17.016 13.977 1 81.19 196 ASP A O 1
ATOM 1501 N N . GLY A 1 197 ? 5.605 -15.656 14.43 1 79.69 197 GLY A N 1
ATOM 1502 C CA . GLY A 1 197 ? 6.297 -14.469 13.961 1 79.69 197 GLY A CA 1
ATOM 1503 C C . GLY A 1 197 ? 6.262 -14.305 12.453 1 79.69 197 GLY A C 1
ATOM 1504 O O . GLY A 1 197 ? 6.676 -13.273 11.922 1 79.69 197 GLY A O 1
ATOM 1505 N N . ASP A 1 198 ? 5.781 -15.375 11.805 1 85.56 198 ASP A N 1
ATOM 1506 C CA . ASP A 1 198 ? 5.805 -15.211 10.352 1 85.56 198 ASP A CA 1
ATOM 1507 C C . ASP A 1 198 ? 4.547 -14.492 9.867 1 85.56 198 ASP A C 1
ATOM 1509 O O . ASP A 1 198 ? 3.787 -13.945 10.664 1 85.56 198 ASP A O 1
ATOM 1513 N N . GLY A 1 199 ? 4.418 -14.328 8.531 1 92.56 199 GLY A N 1
ATOM 1514 C CA . GLY A 1 199 ? 3.342 -13.57 7.91 1 92.56 199 GLY A CA 1
ATOM 1515 C C . GLY A 1 199 ? 2.107 -14.414 7.633 1 92.56 199 GLY A C 1
ATOM 1516 O O . GLY A 1 199 ? 1.169 -13.945 6.98 1 92.56 199 GLY A O 1
ATOM 1517 N N . GLY A 1 200 ? 2.059 -15.602 8.188 1 94.62 200 GLY A N 1
ATOM 1518 C CA . GLY A 1 200 ? 1 -16.531 7.805 1 94.62 200 GLY A CA 1
ATOM 1519 C C . GLY A 1 200 ? -0.261 -16.359 8.633 1 94.62 200 GLY A C 1
ATOM 1520 O O . GLY A 1 200 ? -1.311 -16.906 8.289 1 94.62 200 GLY A O 1
ATOM 1521 N N . GLU A 1 201 ? -0.143 -15.609 9.711 1 94.38 201 GLU A N 1
ATOM 1522 C CA . GLU A 1 201 ? -1.306 -15.445 10.578 1 94.38 201 GLU A CA 1
ATOM 1523 C C . GLU A 1 201 ? -2.482 -14.844 9.812 1 94.38 201 GLU A C 1
ATOM 1525 O O . GLU A 1 201 ? -2.34 -13.812 9.148 1 94.38 201 GLU A O 1
ATOM 1530 N N . GLY A 1 202 ? -3.568 -15.555 9.883 1 95.62 202 GLY A N 1
ATOM 1531 C CA . GLY A 1 202 ? -4.793 -15.062 9.266 1 95.62 202 GLY A CA 1
ATOM 1532 C C . GLY A 1 202 ? -5.008 -15.602 7.863 1 95.62 202 GLY A C 1
ATOM 1533 O O . GLY A 1 202 ? -6.074 -15.406 7.277 1 95.62 202 GLY A O 1
ATOM 1534 N N . TRP A 1 203 ? -4.012 -16.219 7.297 1 98.12 203 TRP A N 1
ATOM 1535 C CA . TRP A 1 203 ? -4.129 -16.781 5.957 1 98.12 203 TRP A CA 1
ATOM 1536 C C . TRP A 1 203 ? -4.293 -18.297 6.02 1 98.12 203 TRP A C 1
ATOM 1538 O O . TRP A 1 203 ? -3.734 -18.953 6.902 1 98.12 203 TRP A O 1
ATOM 1548 N N . ASP A 1 204 ? -5.031 -18.828 5.043 1 98.44 204 ASP A N 1
ATOM 1549 C CA . ASP A 1 204 ? -5.32 -20.25 5.035 1 98.44 204 ASP A CA 1
ATOM 1550 C C . ASP A 1 204 ? -4.555 -20.969 3.916 1 98.44 204 ASP A C 1
ATOM 1552 O O . ASP A 1 204 ? -4.066 -22.078 4.102 1 98.44 204 ASP A O 1
ATOM 1556 N N . GLU A 1 205 ? -4.453 -20.359 2.773 1 98.31 205 GLU A N 1
ATOM 1557 C CA . GLU A 1 205 ? -3.818 -20.984 1.617 1 98.31 205 GLU A CA 1
ATOM 1558 C C . GLU A 1 205 ? -3.002 -19.969 0.817 1 98.31 205 GLU A C 1
ATOM 1560 O O . GLU A 1 205 ? -3.232 -18.766 0.912 1 98.31 205 GLU A O 1
ATOM 1565 N N . VAL A 1 206 ? -2.027 -20.484 0.146 1 98.19 206 VAL A N 1
ATOM 1566 C CA . VAL A 1 206 ? -1.219 -19.734 -0.806 1 98.19 206 VAL A CA 1
ATOM 1567 C C . VAL A 1 206 ? -1.258 -20.422 -2.172 1 98.19 206 VAL A C 1
ATOM 1569 O O . VAL A 1 206 ? -1.33 -21.641 -2.256 1 98.19 206 VAL A O 1
ATOM 1572 N N . ALA A 1 207 ? -1.307 -19.672 -3.205 1 98 207 ALA A N 1
ATOM 1573 C CA . ALA A 1 207 ? -1.2 -20.203 -4.562 1 98 207 ALA A CA 1
ATOM 1574 C C . ALA A 1 207 ? -0.345 -19.281 -5.441 1 98 207 ALA A C 1
ATOM 1576 O O . ALA A 1 207 ? -0.381 -18.062 -5.297 1 98 207 ALA A O 1
ATOM 1577 N N . LEU A 1 208 ? 0.456 -19.859 -6.234 1 98.44 208 LEU A N 1
ATOM 1578 C CA . LEU A 1 208 ? 1.154 -19.172 -7.312 1 98.44 208 LEU A CA 1
ATOM 1579 C C . LEU A 1 208 ? 0.622 -19.609 -8.672 1 98.44 208 LEU A C 1
ATOM 1581 O O . LEU A 1 208 ? 0.891 -20.719 -9.125 1 98.44 208 LEU A O 1
ATOM 1585 N N . ALA A 1 209 ? -0.113 -18.719 -9.328 1 97.5 209 ALA A N 1
ATOM 1586 C CA . ALA A 1 209 ? -0.764 -19.031 -10.594 1 97.5 209 ALA A CA 1
ATOM 1587 C C . ALA A 1 209 ? 0.006 -18.438 -11.766 1 97.5 209 ALA A C 1
ATOM 1589 O O . ALA A 1 209 ? 0.441 -17.281 -11.711 1 97.5 209 ALA A O 1
ATOM 1590 N N . HIS A 1 210 ? 0.148 -19.188 -12.805 1 96.94 210 HIS A N 1
ATOM 1591 C CA . HIS A 1 210 ? 0.821 -18.781 -14.039 1 96.94 210 HIS A CA 1
ATOM 1592 C C . HIS A 1 210 ? -0.182 -18.328 -15.094 1 96.94 210 HIS A C 1
ATOM 1594 O O . HIS A 1 210 ? -1.248 -18.938 -15.234 1 96.94 210 HIS A O 1
ATOM 1600 N N . TYR A 1 211 ? 0.164 -17.312 -15.781 1 95.81 211 TYR A N 1
ATOM 1601 C CA . TYR A 1 211 ? -0.479 -16.938 -17.031 1 95.81 211 TYR A CA 1
ATOM 1602 C C . TYR A 1 211 ? 0.557 -16.656 -18.125 1 95.81 211 TYR A C 1
ATOM 1604 O O . TYR A 1 211 ? 1.6 -16.047 -17.859 1 95.81 211 TYR A O 1
ATOM 1612 N N . PRO A 1 212 ? 0.278 -17.047 -19.312 1 94.5 212 PRO A N 1
ATOM 1613 C CA . PRO A 1 212 ? 1.258 -16.844 -20.391 1 94.5 212 PRO A CA 1
ATOM 1614 C C . PRO A 1 212 ? 1.594 -15.383 -20.625 1 94.5 212 PRO A C 1
ATOM 1616 O O . PRO A 1 212 ? 2.691 -15.062 -21.078 1 94.5 212 PRO A O 1
ATOM 1619 N N . SER A 1 213 ? 0.631 -14.547 -20.422 1 94.12 213 SER A N 1
ATOM 1620 C CA . SER A 1 213 ? 0.822 -13.102 -20.484 1 94.12 213 SER A CA 1
ATOM 1621 C C . SER A 1 213 ? -0.202 -12.367 -19.609 1 94.12 213 SER A C 1
ATOM 1623 O O . SER A 1 213 ? -1.195 -12.961 -19.188 1 94.12 213 SER A O 1
ATOM 1625 N N . ILE A 1 214 ? 0.08 -11.055 -19.375 1 96.19 214 ILE A N 1
ATOM 1626 C CA . ILE A 1 214 ? -0.85 -10.242 -18.594 1 96.19 214 ILE A CA 1
ATOM 1627 C C . ILE A 1 214 ? -2.18 -10.125 -19.344 1 96.19 214 ILE A C 1
ATOM 1629 O O . ILE A 1 214 ? -3.236 -9.992 -18.719 1 96.19 214 ILE A O 1
ATOM 1633 N N . TRP A 1 215 ? -2.156 -10.227 -20.625 1 94.06 215 TRP A N 1
ATOM 1634 C CA . TRP A 1 215 ? -3.387 -10.148 -21.406 1 94.06 215 TRP A CA 1
ATOM 1635 C C . TRP A 1 215 ? -4.223 -11.414 -21.234 1 94.06 215 TRP A C 1
ATOM 1637 O O . TRP A 1 215 ? -5.453 -11.359 -21.266 1 94.06 215 TRP A O 1
ATOM 1647 N N . HIS A 1 216 ? -3.598 -12.555 -21.078 1 93.69 216 HIS A N 1
ATOM 1648 C CA . HIS A 1 216 ? -4.348 -13.766 -20.781 1 93.69 216 HIS A CA 1
ATOM 1649 C C . HIS A 1 216 ? -5.094 -13.656 -19.453 1 93.69 216 HIS A C 1
ATOM 1651 O O . HIS A 1 216 ? -6.246 -14.078 -19.344 1 93.69 216 HIS A O 1
ATOM 1657 N N . PHE A 1 217 ? -4.426 -13.07 -18.531 1 95.06 217 PHE A N 1
ATOM 1658 C CA . PHE A 1 217 ? -5.066 -12.797 -17.266 1 95.06 217 PHE A CA 1
ATOM 1659 C C . PHE A 1 217 ? -6.23 -11.828 -17.438 1 95.06 217 PHE A C 1
ATOM 1661 O O . PHE A 1 217 ? -7.332 -12.078 -16.938 1 95.06 217 PHE A O 1
ATOM 1668 N N . ALA A 1 218 ? -5.992 -10.766 -18.156 1 94.44 218 ALA A N 1
ATOM 1669 C CA . ALA A 1 218 ? -7.031 -9.773 -18.406 1 94.44 218 ALA A CA 1
ATOM 1670 C C . ALA A 1 218 ? -8.227 -10.398 -19.125 1 94.44 218 ALA A C 1
ATOM 1672 O O . ALA A 1 218 ? -9.375 -10.094 -18.812 1 94.44 218 ALA A O 1
ATOM 1673 N N . ASN A 1 219 ? -7.93 -11.234 -20.031 1 92 219 ASN A N 1
ATOM 1674 C CA . ASN A 1 219 ? -8.977 -11.938 -20.766 1 92 219 ASN A CA 1
ATOM 1675 C C . ASN A 1 219 ? -9.844 -12.781 -19.844 1 92 219 ASN A C 1
ATOM 1677 O O . ASN A 1 219 ? -11.062 -12.836 -20 1 92 219 ASN A O 1
ATOM 1681 N N . MET A 1 220 ? -9.234 -13.367 -18.984 1 92.31 220 MET A N 1
ATOM 1682 C CA . MET A 1 220 ? -9.984 -14.133 -18 1 92.31 220 MET A CA 1
ATOM 1683 C C . MET A 1 220 ? -10.898 -13.227 -17.188 1 92.31 220 MET A C 1
ATOM 1685 O O . MET A 1 220 ? -12.102 -13.477 -17.078 1 92.31 220 MET A O 1
ATOM 1689 N N . LEU A 1 221 ? -10.352 -12.148 -16.672 1 94.31 221 LEU A N 1
ATOM 1690 C CA . LEU A 1 221 ? -11.125 -11.234 -15.828 1 94.31 221 LEU A CA 1
ATOM 1691 C C . LEU A 1 221 ? -12.336 -10.695 -16.594 1 94.31 221 LEU A C 1
ATOM 1693 O O . LEU A 1 221 ? -13.383 -10.438 -15.992 1 94.31 221 LEU A O 1
ATOM 1697 N N . ALA A 1 222 ? -12.18 -10.562 -17.844 1 91.5 222 ALA A N 1
ATOM 1698 C CA . ALA A 1 222 ? -13.203 -9.922 -18.656 1 91.5 222 ALA A CA 1
ATOM 1699 C C . ALA A 1 222 ? -14.242 -10.93 -19.141 1 91.5 222 ALA A C 1
ATOM 1701 O O . ALA A 1 222 ? -15.266 -10.555 -19.703 1 91.5 222 ALA A O 1
ATOM 1702 N N . SER A 1 223 ? -14.039 -12.148 -18.953 1 89.25 223 SER A N 1
ATOM 1703 C CA . SER A 1 223 ? -14.891 -13.172 -19.547 1 89.25 223 SER A CA 1
ATOM 1704 C C . SER A 1 223 ? -16.109 -13.461 -18.656 1 89.25 223 SER A C 1
ATOM 1706 O O . SER A 1 223 ? -15.992 -13.477 -17.438 1 89.25 223 SER A O 1
ATOM 1708 N N . GLU A 1 224 ? -17.219 -13.727 -19.281 1 89.69 224 GLU A N 1
ATOM 1709 C CA . GLU A 1 224 ? -18.469 -13.984 -18.562 1 89.69 224 GLU A CA 1
ATOM 1710 C C . GLU A 1 224 ? -18.438 -15.344 -17.875 1 89.69 224 GLU A C 1
ATOM 1712 O O . GLU A 1 224 ? -18.938 -15.5 -16.766 1 89.69 224 GLU A O 1
ATOM 1717 N N . ASP A 1 225 ? -17.938 -16.281 -18.594 1 89.88 225 ASP A N 1
ATOM 1718 C CA . ASP A 1 225 ? -17.922 -17.625 -18.016 1 89.88 225 ASP A CA 1
ATOM 1719 C C . ASP A 1 225 ? -17.078 -17.656 -16.75 1 89.88 225 ASP A C 1
ATOM 1721 O O . ASP A 1 225 ? -17.469 -18.281 -15.75 1 89.88 225 ASP A O 1
ATOM 1725 N N . TYR A 1 226 ? -15.922 -16.984 -16.75 1 91.81 226 TYR A N 1
ATOM 1726 C CA . TYR A 1 226 ? -15.102 -16.922 -15.539 1 91.81 226 TYR A CA 1
ATOM 1727 C C . TYR A 1 226 ? -15.844 -16.172 -14.43 1 91.81 226 TYR A C 1
ATOM 1729 O O . TYR A 1 226 ? -15.844 -16.625 -13.281 1 91.81 226 TYR A O 1
ATOM 1737 N N . GLN A 1 227 ? -16.453 -15.047 -14.781 1 93.69 227 GLN A N 1
ATOM 1738 C CA . GLN A 1 227 ? -17.094 -14.227 -13.758 1 93.69 227 GLN A CA 1
ATOM 1739 C C . GLN A 1 227 ? -18.281 -14.945 -13.133 1 93.69 227 GLN A C 1
ATOM 1741 O O . GLN A 1 227 ? -18.562 -14.773 -11.945 1 93.69 227 GLN A O 1
ATOM 1746 N N . ALA A 1 228 ? -18.953 -15.758 -13.898 1 93.56 228 ALA A N 1
ATOM 1747 C CA . ALA A 1 228 ? -20.047 -16.547 -13.344 1 93.56 228 ALA A CA 1
ATOM 1748 C C . ALA A 1 228 ? -19.547 -17.469 -12.234 1 93.56 228 ALA A C 1
ATOM 1750 O O . ALA A 1 228 ? -20.156 -17.547 -11.164 1 93.56 228 ALA A O 1
ATOM 1751 N N . VAL A 1 229 ? -18.422 -18.125 -12.445 1 94.12 229 VAL A N 1
ATOM 1752 C CA . VAL A 1 229 ? -17.828 -19.031 -11.469 1 94.12 229 VAL A CA 1
ATOM 1753 C C . VAL A 1 229 ? -17.234 -18.234 -10.312 1 94.12 229 VAL A C 1
ATOM 1755 O O . VAL A 1 229 ? -17.375 -18.625 -9.148 1 94.12 229 VAL A O 1
ATOM 1758 N N . ASN A 1 230 ? -16.578 -17.141 -10.609 1 95.44 230 ASN A N 1
ATOM 1759 C CA . ASN A 1 230 ? -15.992 -16.25 -9.609 1 95.44 230 ASN A CA 1
ATOM 1760 C C . ASN A 1 230 ? -17.031 -15.734 -8.625 1 95.44 230 ASN A C 1
ATOM 1762 O O . ASN A 1 230 ? -16.875 -15.883 -7.41 1 95.44 230 ASN A O 1
ATOM 1766 N N . ARG A 1 231 ? -18.156 -15.266 -9.094 1 96.12 231 ARG A N 1
ATOM 1767 C CA . ARG A 1 231 ? -19.219 -14.695 -8.273 1 96.12 231 ARG A CA 1
ATOM 1768 C C . ARG A 1 231 ? -19.922 -15.781 -7.469 1 96.12 231 ARG A C 1
ATOM 1770 O O . ARG A 1 231 ? -20.297 -15.562 -6.312 1 96.12 231 ARG A O 1
ATOM 1777 N N . LYS A 1 232 ? -20.047 -16.859 -8.117 1 96.88 232 LYS A N 1
ATOM 1778 C CA . LYS A 1 232 ? -20.828 -17.922 -7.484 1 96.88 232 LYS A CA 1
ATOM 1779 C C . LYS A 1 232 ? -20.031 -18.594 -6.367 1 96.88 232 LYS A C 1
ATOM 1781 O O . LYS A 1 232 ? -20.578 -18.891 -5.305 1 96.88 232 LYS A O 1
ATOM 1786 N N . TYR A 1 233 ? -18.688 -18.797 -6.602 1 97.44 233 TYR A N 1
ATOM 1787 C CA . TYR A 1 233 ? -17.984 -19.719 -5.699 1 97.44 233 TYR A CA 1
ATOM 1788 C C . TYR A 1 233 ? -16.844 -19 -4.988 1 97.44 233 TYR A C 1
ATOM 1790 O O . TYR A 1 233 ? -16.484 -19.344 -3.859 1 97.44 233 TYR A O 1
ATOM 1798 N N . ARG A 1 234 ? -16.172 -18.062 -5.598 1 97.81 234 ARG A N 1
ATOM 1799 C CA . ARG A 1 234 ? -14.93 -17.516 -5.074 1 97.81 234 ARG A CA 1
ATOM 1800 C C . ARG A 1 234 ? -15.188 -16.328 -4.164 1 97.81 234 ARG A C 1
ATOM 1802 O O . ARG A 1 234 ? -14.758 -16.312 -3.012 1 97.81 234 ARG A O 1
ATOM 1809 N N . VAL A 1 235 ? -15.898 -15.273 -4.617 1 97.56 235 VAL A N 1
ATOM 1810 C CA . VAL A 1 235 ? -16.016 -13.977 -3.951 1 97.56 235 VAL A CA 1
ATOM 1811 C C . VAL A 1 235 ? -16.609 -14.164 -2.562 1 97.56 235 VAL A C 1
ATOM 1813 O O . VAL A 1 235 ? -16.094 -13.648 -1.574 1 97.56 235 VAL A O 1
ATOM 1816 N N . GLY A 1 236 ? -17.672 -14.938 -2.477 1 97.56 236 GLY A N 1
ATOM 1817 C CA . GLY A 1 236 ? -18.375 -15.117 -1.219 1 97.56 236 GLY A CA 1
ATOM 1818 C C . GLY A 1 236 ? -17.656 -16.031 -0.252 1 97.56 236 GLY A C 1
ATOM 1819 O O . GLY A 1 236 ? -18.016 -16.109 0.925 1 97.56 236 GLY A O 1
ATOM 1820 N N . SER A 1 237 ? -16.641 -16.766 -0.717 1 98.5 237 SER A N 1
ATOM 1821 C CA . SER A 1 237 ? -15.953 -17.75 0.114 1 98.5 237 SER A CA 1
ATOM 1822 C C . SER A 1 237 ? -14.781 -17.109 0.859 1 98.5 237 SER A C 1
ATOM 1824 O O . SER A 1 237 ? -14.25 -17.688 1.804 1 98.5 237 SER A O 1
ATOM 1826 N N . LEU A 1 238 ? -14.398 -15.883 0.49 1 98.62 238 LEU A N 1
ATOM 1827 C CA . LEU A 1 238 ? -13.148 -15.297 0.973 1 98.62 238 LEU A CA 1
ATOM 1828 C C . LEU A 1 238 ? -13.414 -14.219 2.012 1 98.62 238 LEU A C 1
ATOM 1830 O O . LEU A 1 238 ? -14.164 -13.266 1.748 1 98.62 238 LEU A O 1
ATOM 1834 N N . ARG A 1 239 ? -12.836 -14.383 3.182 1 98.25 239 ARG A N 1
ATOM 1835 C CA . ARG A 1 239 ? -12.797 -13.305 4.168 1 98.25 239 ARG A CA 1
ATOM 1836 C C . ARG A 1 239 ? -11.828 -12.211 3.734 1 98.25 239 ARG A C 1
ATOM 1838 O O . ARG A 1 239 ? -12.094 -11.023 3.959 1 98.25 239 ARG A O 1
ATOM 1845 N N . ASP A 1 240 ? -10.734 -12.625 3.219 1 98.25 240 ASP A N 1
ATOM 1846 C CA . ASP A 1 240 ? -9.719 -11.727 2.684 1 98.25 240 ASP A CA 1
ATOM 1847 C C . ASP A 1 240 ? -8.867 -12.43 1.623 1 98.25 240 ASP A C 1
ATOM 1849 O O . ASP A 1 240 ? -8.805 -13.656 1.581 1 98.25 240 ASP A O 1
ATOM 1853 N N . THR A 1 241 ? -8.289 -11.672 0.73 1 98.56 241 THR A N 1
ATOM 1854 C CA . THR A 1 241 ? -7.352 -12.164 -0.277 1 98.56 241 THR A CA 1
ATOM 1855 C C . THR A 1 241 ? -6.465 -11.039 -0.788 1 98.56 241 THR A C 1
ATOM 1857 O O . THR A 1 241 ? -6.809 -9.859 -0.658 1 98.56 241 THR A O 1
ATOM 1860 N N . PHE A 1 242 ? -5.316 -11.375 -1.198 1 98.81 242 PHE A N 1
ATOM 1861 C CA . PHE A 1 242 ? -4.582 -10.469 -2.07 1 98.81 242 PHE A CA 1
ATOM 1862 C C . PHE A 1 242 ? -3.979 -11.219 -3.252 1 98.81 242 PHE A C 1
ATOM 1864 O O . PHE A 1 242 ? -3.797 -12.438 -3.189 1 98.81 242 PHE A O 1
ATOM 1871 N N . ILE A 1 243 ? -3.84 -10.547 -4.352 1 98.88 243 ILE A N 1
ATOM 1872 C CA . ILE A 1 243 ? -3.154 -11.039 -5.539 1 98.88 243 ILE A CA 1
ATOM 1873 C C . ILE A 1 243 ? -2.033 -10.078 -5.926 1 98.88 243 ILE A C 1
ATOM 1875 O O . ILE A 1 243 ? -2.264 -8.875 -6.082 1 98.88 243 ILE A O 1
ATOM 1879 N N . LEU A 1 244 ? -0.889 -10.586 -5.996 1 98.88 244 LEU A N 1
ATOM 1880 C CA . LEU A 1 244 ? 0.304 -9.828 -6.359 1 98.88 244 LEU A CA 1
ATOM 1881 C C . LEU A 1 244 ? 0.884 -10.328 -7.68 1 98.88 244 LEU A C 1
ATOM 1883 O O . LEU A 1 244 ? 1.248 -11.5 -7.797 1 98.88 244 LEU A O 1
ATOM 1887 N N . CYS A 1 245 ? 0.942 -9.445 -8.664 1 98.81 245 CYS A N 1
ATOM 1888 C CA . CYS A 1 245 ? 1.499 -9.773 -9.969 1 98.81 245 CYS A CA 1
ATOM 1889 C C . CYS A 1 245 ? 3.021 -9.742 -9.938 1 98.81 245 CYS A C 1
ATOM 1891 O O . CYS A 1 245 ? 3.619 -8.773 -9.461 1 98.81 245 CYS A O 1
ATOM 1893 N N . THR A 1 246 ? 3.627 -10.781 -10.453 1 98.56 246 THR A N 1
ATOM 1894 C CA . THR A 1 246 ? 5.082 -10.859 -10.539 1 98.56 246 THR A CA 1
ATOM 1895 C C . THR A 1 246 ? 5.516 -11.367 -11.914 1 98.56 246 THR A C 1
ATOM 1897 O O . THR A 1 246 ? 4.707 -11.93 -12.656 1 98.56 246 THR A O 1
ATOM 1900 N N . THR A 1 247 ? 6.742 -11.086 -12.25 1 97.88 247 THR A N 1
ATOM 1901 C CA . THR A 1 247 ? 7.391 -11.641 -13.43 1 97.88 247 THR A CA 1
ATOM 1902 C C . THR A 1 247 ? 8.648 -12.414 -13.047 1 97.88 247 THR A C 1
ATOM 1904 O O . THR A 1 247 ? 9.586 -11.844 -12.477 1 97.88 247 THR A O 1
ATOM 1907 N N . GLU A 1 248 ? 8.641 -13.688 -13.352 1 96.94 248 GLU A N 1
ATOM 1908 C CA . GLU A 1 248 ? 9.758 -14.531 -12.93 1 96.94 248 GLU A CA 1
ATOM 1909 C C . GLU A 1 248 ? 11.023 -14.203 -13.719 1 96.94 248 GLU A C 1
ATOM 1911 O O . GLU A 1 248 ? 10.969 -13.922 -14.914 1 96.94 248 GLU A O 1
ATOM 1916 N N . ILE A 1 249 ? 12.125 -14.25 -12.945 1 93.31 249 ILE A N 1
ATOM 1917 C CA . ILE A 1 249 ? 13.445 -13.953 -13.5 1 93.31 249 ILE A CA 1
ATOM 1918 C C . ILE A 1 249 ? 14.234 -15.25 -13.648 1 93.31 249 ILE A C 1
ATOM 1920 O O . ILE A 1 249 ? 14.164 -16.141 -12.797 1 93.31 249 ILE A O 1
ATOM 1924 N N . GLY A 1 250 ? 14.758 -15.492 -14.805 1 77.12 250 GLY A N 1
ATOM 1925 C CA . GLY A 1 250 ? 15.609 -16.656 -14.977 1 77.12 250 GLY A CA 1
ATOM 1926 C C . GLY A 1 250 ? 16.906 -16.578 -14.18 1 77.12 250 GLY A C 1
ATOM 1927 O O . GLY A 1 250 ? 17.547 -15.531 -14.125 1 77.12 250 GLY A O 1
ATOM 1928 N N . ILE A 1 251 ? 17.047 -17.344 -13.141 1 62.84 251 ILE A N 1
ATOM 1929 C CA . ILE A 1 251 ? 18.344 -17.406 -12.484 1 62.84 251 ILE A CA 1
ATOM 1930 C C . ILE A 1 251 ? 19.344 -18.141 -13.375 1 62.84 251 ILE A C 1
ATOM 1932 O O . ILE A 1 251 ? 19.094 -19.266 -13.805 1 62.84 251 ILE A O 1
ATOM 1936 N N . GLU A 1 252 ? 20.141 -17.328 -14.141 1 52.97 252 GLU A N 1
ATOM 1937 C CA . GLU A 1 252 ? 21.172 -17.984 -14.938 1 52.97 252 GLU A CA 1
ATOM 1938 C C . GLU A 1 252 ? 21.984 -18.953 -14.086 1 52.97 252 GLU A C 1
ATOM 1940 O O . GLU A 1 252 ? 22.484 -18.578 -13.023 1 52.97 252 GLU A O 1
ATOM 1945 N N . THR A 1 253 ? 21.672 -20.078 -14.109 1 49.03 253 THR A N 1
ATOM 1946 C CA . THR A 1 253 ? 22.531 -21.062 -13.484 1 49.03 253 THR A CA 1
ATOM 1947 C C . THR A 1 253 ? 23.875 -21.172 -14.211 1 49.03 253 THR A C 1
ATOM 1949 O O . THR A 1 253 ? 23.984 -20.734 -15.367 1 49.03 253 THR A O 1
ATOM 1952 N N . GLU A 1 254 ? 24.922 -21.516 -13.469 1 45.44 254 GLU A N 1
ATOM 1953 C CA . GLU A 1 254 ? 26.25 -21.75 -14.023 1 45.44 254 GLU A CA 1
ATOM 1954 C C . GLU A 1 254 ? 26.172 -22.438 -15.375 1 45.44 254 GLU A C 1
ATOM 1956 O O . GLU A 1 254 ? 27.016 -22.219 -16.25 1 45.44 254 GLU A O 1
ATOM 1961 N N . ALA A 1 255 ? 25.312 -23.328 -15.609 1 46.19 255 ALA A N 1
ATOM 1962 C CA . ALA A 1 255 ? 25.219 -24.094 -16.844 1 46.19 255 ALA A CA 1
ATOM 1963 C C . ALA A 1 255 ? 24.844 -23.188 -18.016 1 46.19 255 ALA A C 1
ATOM 1965 O O . ALA A 1 255 ? 25.266 -23.422 -19.156 1 46.19 255 ALA A O 1
ATOM 1966 N N . ASP A 1 256 ? 24.172 -22.188 -17.812 1 46.81 256 ASP A N 1
ATOM 1967 C CA . ASP A 1 256 ? 23.781 -21.266 -18.891 1 46.81 256 ASP A CA 1
ATOM 1968 C C . ASP A 1 256 ? 24.938 -20.344 -19.266 1 46.81 256 ASP A C 1
ATOM 1970 O O . ASP A 1 256 ? 24.906 -19.703 -20.312 1 46.81 256 ASP A O 1
ATOM 1974 N N . LYS A 1 257 ? 25.781 -20.062 -18.453 1 50.09 257 LYS A N 1
ATOM 1975 C CA . LYS A 1 257 ? 26.938 -19.219 -18.766 1 50.09 257 LYS A CA 1
ATOM 1976 C C . LYS A 1 257 ? 27.859 -19.906 -19.766 1 50.09 257 LYS A C 1
ATOM 1978 O O . LYS A 1 257 ? 28.688 -19.25 -20.406 1 50.09 257 LYS A O 1
ATOM 1983 N N . ASN A 1 258 ? 27.922 -21.219 -19.656 1 39.94 258 ASN A N 1
ATOM 1984 C CA . ASN A 1 258 ? 28.859 -21.953 -20.5 1 39.94 258 ASN A CA 1
ATOM 1985 C C . ASN A 1 258 ? 28.328 -22.156 -21.906 1 39.94 258 ASN A C 1
ATOM 1987 O O . ASN A 1 258 ? 28.891 -22.938 -22.688 1 39.94 258 ASN A O 1
ATOM 1991 N N . HIS A 1 259 ? 27.141 -21.844 -22.156 1 40.19 259 HIS A N 1
ATOM 1992 C CA . HIS A 1 259 ? 26.875 -21.969 -23.594 1 40.19 259 HIS A CA 1
ATOM 1993 C C . HIS A 1 259 ? 27.359 -20.75 -24.344 1 40.19 259 HIS A C 1
ATOM 1995 O O . HIS A 1 259 ? 26.906 -19.625 -24.078 1 40.19 259 HIS A O 1
ATOM 2001 N N . PRO A 1 260 ? 28.484 -20.812 -24.984 1 34.25 260 PRO A N 1
ATOM 2002 C CA . PRO A 1 260 ? 28.984 -19.75 -25.875 1 34.25 260 PRO A CA 1
ATOM 2003 C C . PRO A 1 260 ? 27.922 -19.234 -26.828 1 34.25 260 PRO A C 1
ATOM 2005 O O . PRO A 1 260 ? 27.109 -20.016 -27.344 1 34.25 260 PRO A O 1
ATOM 2008 N N . LYS A 1 261 ? 27.547 -18.094 -26.625 1 37.38 261 LYS A N 1
ATOM 2009 C CA . LYS A 1 261 ? 26.922 -17.469 -27.781 1 37.38 261 LYS A CA 1
ATOM 2010 C C . LYS A 1 261 ? 27.656 -17.844 -29.062 1 37.38 261 LYS A C 1
ATOM 2012 O O . LYS A 1 261 ? 28.797 -17.406 -29.297 1 37.38 261 LYS A O 1
ATOM 2017 N N . LEU A 1 262 ? 27.312 -19.141 -29.5 1 22.08 262 LEU A N 1
ATOM 2018 C CA . LEU A 1 262 ? 27.75 -19.422 -30.859 1 22.08 262 LEU A CA 1
ATOM 2019 C C . LEU A 1 262 ? 27.047 -18.516 -31.859 1 22.08 262 LEU A C 1
ATOM 2021 O O . LEU A 1 262 ? 25.828 -18.297 -31.75 1 22.08 262 LEU A O 1
ATOM 2025 N N . MET B 1 1 ? -10.602 31.547 -1.446 1 89.56 1 MET B N 1
ATOM 2026 C CA . MET B 1 1 ? -9.711 30.516 -0.938 1 89.56 1 MET B CA 1
ATOM 2027 C C . MET B 1 1 ? -8.664 30.141 -1.985 1 89.56 1 MET B C 1
ATOM 2029 O O . MET B 1 1 ? -9.008 29.578 -3.029 1 89.56 1 MET B O 1
ATOM 2033 N N . PRO B 1 2 ? -7.441 30.609 -1.694 1 94.38 2 PRO B N 1
ATOM 2034 C CA . PRO B 1 2 ? -6.418 30.188 -2.646 1 94.38 2 PRO B CA 1
ATOM 2035 C C . PRO B 1 2 ? -6.363 28.672 -2.805 1 94.38 2 PRO B C 1
ATOM 2037 O O . PRO B 1 2 ? -6.676 27.922 -1.864 1 94.38 2 PRO B O 1
ATOM 2040 N N . VAL B 1 3 ? -6.062 28.234 -4.059 1 97.06 3 VAL B N 1
ATOM 2041 C CA . VAL B 1 3 ? -5.902 26.812 -4.301 1 97.06 3 VAL B CA 1
ATOM 2042 C C . VAL B 1 3 ? -4.457 26.391 -4.023 1 97.06 3 VAL B C 1
ATOM 2044 O O . VAL B 1 3 ? -3.523 26.969 -4.594 1 97.06 3 VAL B O 1
ATOM 2047 N N . CYS B 1 4 ? -4.309 25.469 -3.102 1 97.56 4 CYS B N 1
ATOM 2048 C CA . CYS B 1 4 ? -3.018 24.859 -2.779 1 97.56 4 CYS B CA 1
ATOM 2049 C C . CYS B 1 4 ? -2.881 23.484 -3.416 1 97.56 4 CYS B C 1
ATOM 2051 O O . CYS B 1 4 ? -3.867 22.906 -3.877 1 97.56 4 CYS B O 1
ATOM 2053 N N . THR B 1 5 ? -1.65 23.047 -3.523 1 97.38 5 THR B N 1
ATOM 2054 C CA . THR B 1 5 ? -1.361 21.734 -4.086 1 97.38 5 THR B CA 1
ATOM 2055 C C . THR B 1 5 ? -0.741 20.812 -3.033 1 97.38 5 THR B C 1
ATOM 2057 O O . THR B 1 5 ? 0.198 21.203 -2.338 1 97.38 5 THR B O 1
ATOM 2060 N N . VAL B 1 6 ? -1.275 19.688 -2.859 1 98.06 6 VAL B N 1
ATOM 2061 C CA . VAL B 1 6 ? -0.699 18.609 -2.062 1 98.06 6 VAL B CA 1
ATOM 2062 C C . VAL B 1 6 ? -0.103 17.547 -2.984 1 98.06 6 VAL B C 1
ATOM 2064 O O . VAL B 1 6 ? -0.809 16.969 -3.816 1 98.06 6 VAL B O 1
ATOM 2067 N N . LEU B 1 7 ? 1.229 17.297 -2.83 1 98 7 LEU B N 1
ATOM 2068 C CA . LEU B 1 7 ? 1.938 16.375 -3.705 1 98 7 LEU B CA 1
ATOM 2069 C C . LEU B 1 7 ? 2.584 15.25 -2.9 1 98 7 LEU B C 1
ATOM 2071 O O . LEU B 1 7 ? 3.311 15.508 -1.939 1 98 7 LEU B O 1
ATOM 2075 N N . LEU B 1 8 ? 2.279 14.055 -3.26 1 98.69 8 LEU B N 1
ATOM 2076 C CA . LEU B 1 8 ? 3.061 12.898 -2.844 1 98.69 8 LEU B CA 1
ATOM 2077 C C . LEU B 1 8 ? 4.039 12.477 -3.936 1 98.69 8 LEU B C 1
ATOM 2079 O O . LEU B 1 8 ? 3.645 12.281 -5.086 1 98.69 8 LEU B O 1
ATOM 2083 N N . LEU B 1 9 ? 5.32 12.344 -3.557 1 98.75 9 LEU B N 1
ATOM 2084 C CA . LEU B 1 9 ? 6.348 12.109 -4.57 1 98.75 9 LEU B CA 1
ATOM 2085 C C . LEU B 1 9 ? 7.125 10.836 -4.273 1 98.75 9 LEU B C 1
ATOM 2087 O O . LEU B 1 9 ? 7.492 10.578 -3.123 1 98.75 9 LEU B O 1
ATOM 2091 N N . SER B 1 10 ? 7.305 10.008 -5.242 1 98.81 10 SER B N 1
ATOM 2092 C CA . SER B 1 10 ? 8.383 9.031 -5.332 1 98.81 10 SER B CA 1
ATOM 2093 C C . SER B 1 10 ? 9.531 9.547 -6.191 1 98.81 10 SER B C 1
ATOM 2095 O O . SER B 1 10 ? 9.328 9.922 -7.348 1 98.81 10 SER B O 1
ATOM 2097 N N . LEU B 1 11 ? 10.703 9.625 -5.66 1 98.69 11 LEU B N 1
ATOM 2098 C CA . LEU B 1 11 ? 11.797 10.336 -6.305 1 98.69 11 LEU B CA 1
ATOM 2099 C C . LEU B 1 11 ? 12.664 9.383 -7.121 1 98.69 11 LEU B C 1
ATOM 2101 O O . LEU B 1 11 ? 12.766 8.203 -6.797 1 98.69 11 LEU B O 1
ATOM 2105 N N . ALA B 1 12 ? 13.281 9.883 -8.148 1 98.19 12 ALA B N 1
ATOM 2106 C CA . ALA B 1 12 ? 14.258 9.156 -8.953 1 98.19 12 ALA B CA 1
ATOM 2107 C C . ALA B 1 12 ? 15.672 9.359 -8.422 1 98.19 12 ALA B C 1
ATOM 2109 O O . ALA B 1 12 ? 16.625 8.742 -8.906 1 98.19 12 ALA B O 1
ATOM 2110 N N . VAL B 1 13 ? 15.859 10.242 -7.488 1 98.06 13 VAL B N 1
ATOM 2111 C CA . VAL B 1 13 ? 17.141 10.594 -6.879 1 98.06 13 VAL B CA 1
ATOM 2112 C C . VAL B 1 13 ? 17.031 10.523 -5.359 1 98.06 13 VAL B C 1
ATOM 2114 O O . VAL B 1 13 ? 15.922 10.477 -4.812 1 98.06 13 VAL B O 1
ATOM 2117 N N . PRO B 1 14 ? 18.203 10.445 -4.656 1 97.12 14 PRO B N 1
ATOM 2118 C CA . PRO B 1 14 ? 18.125 10.516 -3.195 1 97.12 14 PRO B CA 1
ATOM 2119 C C . PRO B 1 14 ? 17.484 11.805 -2.701 1 97.12 14 PRO B C 1
ATOM 2121 O O . PRO B 1 14 ? 17.594 12.852 -3.354 1 97.12 14 PRO B O 1
ATOM 2124 N N . ILE B 1 15 ? 16.922 11.789 -1.542 1 97.62 15 ILE B N 1
ATOM 2125 C CA . ILE B 1 15 ? 16.141 12.883 -0.977 1 97.62 15 ILE B CA 1
ATOM 2126 C C . ILE B 1 15 ? 17 14.133 -0.871 1 97.62 15 ILE B C 1
ATOM 2128 O O . ILE B 1 15 ? 16.594 15.219 -1.281 1 97.62 15 ILE B O 1
ATOM 2132 N N . PRO B 1 16 ? 18.25 14.07 -0.402 1 96.88 16 PRO B N 1
ATOM 2133 C CA . PRO B 1 16 ? 19.047 15.297 -0.288 1 96.88 16 PRO B CA 1
ATOM 2134 C C . PRO B 1 16 ? 19.266 15.992 -1.632 1 96.88 16 PRO B C 1
ATOM 2136 O O . PRO B 1 16 ? 19.266 17.219 -1.7 1 96.88 16 PRO B O 1
ATOM 2139 N N . GLN B 1 17 ? 19.406 15.219 -2.678 1 97.31 17 GLN B N 1
ATOM 2140 C CA . GLN B 1 17 ? 19.562 15.797 -4.004 1 97.31 17 GLN B CA 1
ATOM 2141 C C . GLN B 1 17 ? 18.297 16.531 -4.445 1 97.31 17 GLN B C 1
ATOM 2143 O O . GLN B 1 17 ? 18.375 17.609 -5.035 1 97.31 17 GLN B O 1
ATOM 2148 N N . PHE B 1 18 ? 17.188 16 -4.23 1 97.75 18 PHE B N 1
ATOM 2149 C CA . PHE B 1 18 ? 15.922 16.656 -4.574 1 97.75 18 PHE B CA 1
ATOM 2150 C C . PHE B 1 18 ? 15.734 17.922 -3.762 1 97.75 18 PHE B C 1
ATOM 2152 O O . PHE B 1 18 ? 15.32 18.953 -4.301 1 97.75 18 PHE B O 1
ATOM 2159 N N . LEU B 1 19 ? 16.047 17.844 -2.459 1 97.12 19 LEU B N 1
ATOM 2160 C CA . LEU B 1 19 ? 15.914 19.016 -1.593 1 97.12 19 LEU B CA 1
ATOM 2161 C C . LEU B 1 19 ? 16.812 20.156 -2.053 1 97.12 19 LEU B C 1
ATOM 2163 O O . LEU B 1 19 ? 16.438 21.312 -2.008 1 97.12 19 LEU B O 1
ATOM 2167 N N . SER B 1 20 ? 18 19.828 -2.49 1 95.81 20 SER B N 1
ATOM 2168 C CA . SER B 1 20 ? 18.922 20.828 -3.039 1 95.81 20 SER B CA 1
ATOM 2169 C C . SER B 1 20 ? 18.328 21.484 -4.281 1 95.81 20 SER B C 1
ATOM 2171 O O . SER B 1 20 ? 18.438 22.703 -4.453 1 95.81 20 SER B O 1
ATOM 2173 N N . ALA B 1 21 ? 17.703 20.672 -5.094 1 96.75 21 ALA B N 1
ATOM 2174 C CA . ALA B 1 21 ? 17.078 21.203 -6.305 1 96.75 21 ALA B CA 1
ATOM 2175 C C . ALA B 1 21 ? 15.914 22.125 -5.961 1 96.75 21 ALA B C 1
ATOM 2177 O O . ALA B 1 21 ? 15.711 23.156 -6.621 1 96.75 21 ALA B O 1
ATOM 2178 N N . VAL B 1 22 ? 15.141 21.766 -4.984 1 96.38 22 VAL B N 1
ATOM 2179 C CA . VAL B 1 22 ? 14.031 22.625 -4.547 1 96.38 22 VAL B CA 1
ATOM 2180 C C . VAL B 1 22 ? 14.57 23.969 -4.07 1 96.38 22 VAL B C 1
ATOM 2182 O O . VAL B 1 22 ? 14.031 25.016 -4.422 1 96.38 22 VAL B O 1
ATOM 2185 N N . SER B 1 23 ? 15.625 23.891 -3.277 1 93.81 23 SER B N 1
ATOM 2186 C CA . SER B 1 23 ? 16.203 25.109 -2.711 1 93.81 23 SER B CA 1
ATOM 2187 C C . SER B 1 23 ? 16.734 26.031 -3.805 1 93.81 23 SER B C 1
ATOM 2189 O O . SER B 1 23 ? 16.781 27.25 -3.625 1 93.81 23 SER B O 1
ATOM 2191 N N . SER B 1 24 ? 17.109 25.5 -4.891 1 93 24 SER B N 1
ATOM 2192 C CA . SER B 1 24 ? 17.672 26.281 -5.988 1 93 24 SER B CA 1
ATOM 2193 C C . SER B 1 24 ? 16.609 26.656 -7 1 93 24 SER B C 1
ATOM 2195 O O . SER B 1 24 ? 16.891 27.328 -7.996 1 93 24 SER B O 1
ATOM 2197 N N . SER B 1 25 ? 15.422 26.188 -6.738 1 92.75 25 SER B N 1
ATOM 2198 C CA . SER B 1 25 ? 14.328 26.484 -7.66 1 92.75 25 SER B CA 1
ATOM 2199 C C . SER B 1 25 ? 13.477 27.641 -7.16 1 92.75 25 SER B C 1
ATOM 2201 O O . SER B 1 25 ? 13.773 28.234 -6.121 1 92.75 25 SER B O 1
ATOM 2203 N N . SER B 1 26 ? 12.469 28 -7.938 1 90.38 26 SER B N 1
ATOM 2204 C CA . SER B 1 26 ? 11.539 29.047 -7.543 1 90.38 26 SER B CA 1
ATOM 2205 C C . SER B 1 26 ? 10.414 28.5 -6.676 1 90.38 26 SER B C 1
ATOM 2207 O O . SER B 1 26 ? 9.539 29.25 -6.234 1 90.38 26 SER B O 1
ATOM 2209 N N . THR B 1 27 ? 10.461 27.234 -6.461 1 92 27 THR B N 1
ATOM 2210 C CA . THR B 1 27 ? 9.414 26.594 -5.684 1 92 27 THR B CA 1
ATOM 2211 C C . THR B 1 27 ? 9.656 26.781 -4.188 1 92 27 THR B C 1
ATOM 2213 O O . THR B 1 27 ? 10.727 26.438 -3.676 1 92 27 THR B O 1
ATOM 2216 N N . THR B 1 28 ? 8.695 27.406 -3.523 1 91.75 28 THR B N 1
ATOM 2217 C CA . THR B 1 28 ? 8.742 27.562 -2.074 1 91.75 28 THR B CA 1
ATOM 2218 C C . THR B 1 28 ? 7.574 26.828 -1.416 1 91.75 28 THR B C 1
ATOM 2220 O O . THR B 1 28 ? 6.496 27.406 -1.239 1 91.75 28 THR B O 1
ATOM 2223 N N . PRO B 1 29 ? 7.789 25.656 -1.013 1 96.19 29 PRO B N 1
ATOM 2224 C CA . PRO B 1 29 ? 6.691 24.891 -0.424 1 96.19 29 PRO B CA 1
ATOM 2225 C C . PRO B 1 29 ? 6.266 25.422 0.943 1 96.19 29 PRO B C 1
ATOM 2227 O O . PRO B 1 29 ? 7.082 26 1.666 1 96.19 29 PRO B O 1
ATOM 2230 N N . LEU B 1 30 ? 4.973 25.266 1.217 1 97 30 LEU B N 1
ATOM 2231 C CA . LEU B 1 30 ? 4.508 25.484 2.582 1 97 30 LEU B CA 1
ATOM 2232 C C . LEU B 1 30 ? 5.113 24.453 3.533 1 97 30 LEU B C 1
ATOM 2234 O O . LEU B 1 30 ? 5.559 24.797 4.629 1 97 30 LEU B O 1
ATOM 2238 N N . THR B 1 31 ? 5.125 23.219 3.156 1 97.5 31 THR B N 1
ATOM 2239 C CA . THR B 1 31 ? 5.746 22.141 3.916 1 97.5 31 THR B CA 1
ATOM 2240 C C . THR B 1 31 ? 6.414 21.125 2.98 1 97.5 31 THR B C 1
ATOM 2242 O O . THR B 1 31 ? 6.008 20.984 1.824 1 97.5 31 THR B O 1
ATOM 2245 N N . ILE B 1 32 ? 7.461 20.562 3.441 1 97.88 32 ILE B N 1
ATOM 2246 C CA . ILE B 1 32 ? 8.109 19.406 2.85 1 97.88 32 ILE B CA 1
ATOM 2247 C C . ILE B 1 32 ? 8.422 18.375 3.936 1 97.88 32 ILE B C 1
ATOM 2249 O O . ILE B 1 32 ? 9.031 18.719 4.957 1 97.88 32 ILE B O 1
ATOM 2253 N N . GLY B 1 33 ? 7.895 17.188 3.74 1 97.81 33 GLY B N 1
ATOM 2254 C CA . GLY B 1 33 ? 8.109 16.172 4.762 1 97.81 33 GLY B CA 1
ATOM 2255 C C . GLY B 1 33 ? 8.383 14.797 4.184 1 97.81 33 GLY B C 1
ATOM 2256 O O . GLY B 1 33 ? 7.891 14.461 3.105 1 97.81 33 GLY B O 1
ATOM 2257 N N . ARG B 1 34 ? 9.195 14.031 4.879 1 97.94 34 ARG B N 1
ATOM 2258 C CA . ARG B 1 34 ? 9.43 12.633 4.527 1 97.94 34 ARG B CA 1
ATOM 2259 C C . ARG B 1 34 ? 8.203 11.781 4.84 1 97.94 34 ARG B C 1
ATOM 2261 O O . ARG B 1 34 ? 7.625 11.891 5.926 1 97.94 34 ARG B O 1
ATOM 2268 N N . VAL B 1 35 ? 7.793 10.969 3.887 1 98.75 35 VAL B N 1
ATOM 2269 C CA . VAL B 1 35 ? 6.715 10.016 4.121 1 98.75 35 VAL B CA 1
ATOM 2270 C C . VAL B 1 35 ? 7.219 8.875 5.008 1 98.75 35 VAL B C 1
ATOM 2272 O O . VAL B 1 35 ? 8.266 8.289 4.738 1 98.75 35 VAL B O 1
ATOM 2275 N N . VAL B 1 36 ? 6.484 8.609 6.059 1 98.38 36 VAL B N 1
ATOM 2276 C CA . VAL B 1 36 ? 6.977 7.637 7.027 1 98.38 36 VAL B CA 1
ATOM 2277 C C . VAL B 1 36 ? 6.129 6.367 6.953 1 98.38 36 VAL B C 1
ATOM 2279 O O . VAL B 1 36 ? 6.652 5.281 6.695 1 98.38 36 VAL B O 1
ATOM 2282 N N . ARG B 1 37 ? 4.812 6.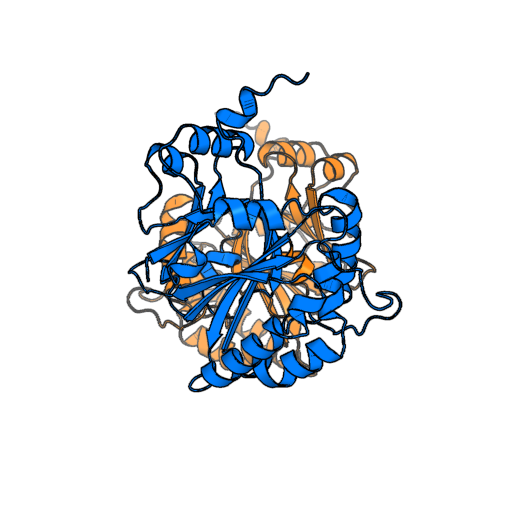531 7.133 1 98.38 37 ARG B N 1
ATOM 2283 C CA . ARG B 1 37 ? 3.955 5.359 7.25 1 98.38 37 ARG B CA 1
ATOM 2284 C C . ARG B 1 37 ? 2.49 5.727 7.035 1 98.38 37 ARG B C 1
ATOM 2286 O O . ARG B 1 37 ? 2.045 6.793 7.465 1 98.38 37 ARG B O 1
ATOM 2293 N N . TRP B 1 38 ? 1.742 4.793 6.426 1 98.81 38 TRP B N 1
ATOM 2294 C CA . TRP B 1 38 ? 0.287 4.891 6.453 1 98.81 38 TRP B CA 1
ATOM 2295 C C . TRP B 1 38 ? -0.257 4.512 7.828 1 98.81 38 TRP B C 1
ATOM 2297 O O . TRP B 1 38 ? -0.002 3.412 8.32 1 98.81 38 TRP B O 1
ATOM 2307 N N . ILE B 1 39 ? -0.953 5.426 8.453 1 98.75 39 ILE B N 1
ATOM 2308 C CA . ILE B 1 39 ? -1.659 5.113 9.695 1 98.75 39 ILE B CA 1
ATOM 2309 C C . ILE B 1 39 ? -3 4.457 9.367 1 98.75 39 ILE B C 1
ATOM 2311 O O . ILE B 1 39 ? -3.373 3.457 9.992 1 98.75 39 ILE B O 1
ATOM 2315 N N . ILE B 1 40 ? -3.695 5.059 8.492 1 98.69 40 ILE B N 1
ATOM 2316 C CA . ILE B 1 40 ? -4.914 4.52 7.898 1 98.69 40 ILE B CA 1
ATOM 2317 C C . ILE B 1 40 ? -4.738 4.383 6.387 1 98.69 40 ILE B C 1
ATOM 2319 O O . ILE B 1 40 ? -4.359 5.344 5.711 1 98.69 40 ILE B O 1
ATOM 2323 N N . LEU B 1 41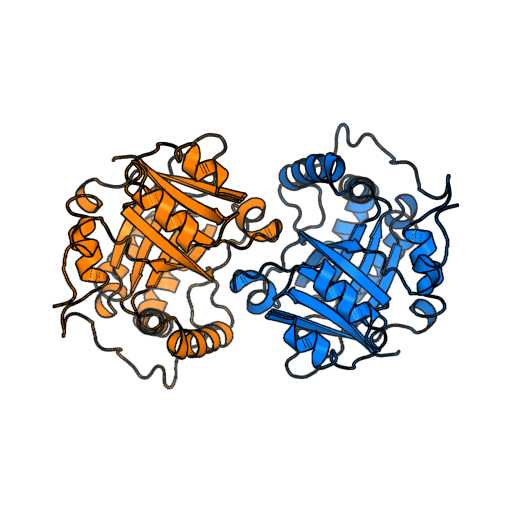 ? -4.977 3.189 5.895 1 98.62 41 LEU B N 1
ATOM 2324 C CA . LEU B 1 41 ? -4.961 2.945 4.457 1 98.62 41 LEU B CA 1
ATOM 2325 C C . LEU B 1 41 ? -6.297 3.33 3.826 1 98.62 41 LEU B C 1
ATOM 2327 O O . LEU B 1 41 ? -7.355 3.07 4.398 1 98.62 41 LEU B O 1
ATOM 2331 N N . PRO B 1 42 ? -6.219 3.967 2.592 1 98.25 42 PRO B N 1
ATOM 2332 C CA . PRO B 1 42 ? -7.496 4.102 1.891 1 98.25 42 PRO B CA 1
ATOM 2333 C C . PRO B 1 42 ? -8.109 2.752 1.515 1 98.25 42 PRO B C 1
ATOM 2335 O O . PRO B 1 42 ? -7.379 1.795 1.24 1 98.25 42 PRO B O 1
ATOM 2338 N N . ASN B 1 43 ? -9.398 2.74 1.495 1 95.06 43 ASN B N 1
ATOM 2339 C CA . ASN B 1 43 ? -10.078 1.464 1.296 1 95.06 43 ASN B CA 1
ATOM 2340 C C . ASN B 1 43 ? -10.547 1.3 -0.146 1 95.06 43 ASN B C 1
ATOM 2342 O O . ASN B 1 43 ? -10.57 0.186 -0.672 1 95.06 43 ASN B O 1
ATOM 2346 N N . SER B 1 44 ? -10.969 2.363 -0.764 1 95 44 SER B N 1
ATOM 2347 C CA . SER B 1 44 ? -11.523 2.246 -2.107 1 95 44 SER B CA 1
ATOM 2348 C C . SER B 1 44 ? -11.07 3.396 -2.998 1 95 44 SER B C 1
ATOM 2350 O O . SER B 1 44 ? -10.797 3.201 -4.184 1 95 44 SER B O 1
ATOM 2352 N N . THR B 1 45 ? -10.953 4.512 -2.404 1 96.19 45 THR B N 1
ATOM 2353 C CA . THR B 1 45 ? -10.656 5.715 -3.172 1 96.19 45 THR B CA 1
ATOM 2354 C C . THR B 1 45 ? -9.156 5.867 -3.385 1 96.19 45 THR B C 1
ATOM 2356 O O . THR B 1 45 ? -8.383 5.844 -2.426 1 96.19 45 THR B O 1
ATOM 2359 N N . SER B 1 46 ? -8.688 6.004 -4.617 1 96.94 46 SER B N 1
ATOM 2360 C CA . SER B 1 46 ? -7.32 6.297 -5.023 1 96.94 46 SER B CA 1
ATOM 2361 C C . SER B 1 46 ? -6.391 5.125 -4.723 1 96.94 46 SER B C 1
ATOM 2363 O O . SER B 1 46 ? -5.168 5.281 -4.73 1 96.94 46 SER B O 1
ATOM 2365 N N . THR B 1 47 ? -6.883 3.922 -4.449 1 97.5 47 THR B N 1
ATOM 2366 C CA . THR B 1 47 ? -6.051 2.803 -4.027 1 97.5 47 THR B CA 1
ATOM 2367 C C . THR B 1 47 ? -5.133 2.354 -5.156 1 97.5 47 THR B C 1
ATOM 2369 O O . THR B 1 47 ? -4.012 1.898 -4.91 1 97.5 47 THR B O 1
ATOM 2372 N N . ASP B 1 48 ? -5.59 2.461 -6.375 1 96.38 48 ASP B N 1
ATOM 2373 C CA . ASP B 1 48 ? -4.758 2.088 -7.512 1 96.38 48 ASP B CA 1
ATOM 2374 C C . ASP B 1 48 ? -3.48 2.926 -7.555 1 96.38 48 ASP B C 1
ATOM 2376 O O . ASP B 1 48 ? -2.375 2.381 -7.578 1 96.38 48 ASP B O 1
ATOM 2380 N N . LYS B 1 49 ? -3.6 4.234 -7.426 1 96.5 49 LYS B N 1
ATOM 2381 C CA . LYS B 1 49 ? -2.473 5.152 -7.57 1 96.5 49 LYS B CA 1
ATOM 2382 C C . LYS B 1 49 ? -1.628 5.191 -6.301 1 96.5 49 LYS B C 1
ATOM 2384 O O . LYS B 1 49 ? -0.404 5.32 -6.367 1 96.5 49 LYS B O 1
ATOM 2389 N N . LEU B 1 50 ? -2.25 5.016 -5.203 1 98.31 50 LEU B N 1
ATOM 2390 C CA . LEU B 1 50 ? -1.555 5.25 -3.943 1 98.31 50 LEU B CA 1
ATOM 2391 C C . LEU B 1 50 ? -0.914 3.967 -3.43 1 98.31 50 LEU B C 1
ATOM 2393 O O . LEU B 1 50 ? 0.108 4.012 -2.74 1 98.31 50 LEU B O 1
ATOM 2397 N N . LEU B 1 51 ? -1.547 2.795 -3.766 1 98.5 51 LEU B N 1
ATOM 2398 C CA . LEU B 1 51 ? -1.1 1.573 -3.107 1 98.5 51 LEU B CA 1
ATOM 2399 C C . LEU B 1 51 ? -0.777 0.49 -4.133 1 98.5 51 LEU B C 1
ATOM 2401 O O . LEU B 1 51 ? 0.29 -0.126 -4.074 1 98.5 51 LEU B O 1
ATOM 2405 N N . ALA B 1 52 ? -1.573 0.261 -5.109 1 98.31 52 ALA B N 1
ATOM 2406 C CA . ALA B 1 52 ? -1.571 -0.951 -5.926 1 98.31 52 ALA B CA 1
ATOM 2407 C C . ALA B 1 52 ? -0.305 -1.04 -6.773 1 98.31 52 ALA B C 1
ATOM 2409 O O . ALA B 1 52 ? 0.158 -2.137 -7.094 1 98.31 52 ALA B O 1
ATOM 2410 N N . GLN B 1 53 ? 0.302 0.042 -7.074 1 97.56 53 GLN B N 1
ATOM 2411 C CA . GLN B 1 53 ? 1.41 0.038 -8.023 1 97.56 53 GLN B CA 1
ATOM 2412 C C . GLN B 1 53 ? 2.744 -0.171 -7.312 1 97.56 53 GLN B C 1
ATOM 2414 O O . GLN B 1 53 ? 3.807 0.05 -7.895 1 97.56 53 GLN B O 1
ATOM 2419 N N . ASN B 1 54 ? 2.66 -0.593 -6.051 1 98.12 54 ASN B N 1
ATOM 2420 C CA . ASN B 1 54 ? 3.863 -0.986 -5.324 1 98.12 54 ASN B CA 1
ATOM 2421 C C . ASN B 1 54 ? 4.891 0.143 -5.285 1 98.12 54 ASN B C 1
ATOM 2423 O O . ASN B 1 54 ? 6.09 -0.098 -5.418 1 98.12 54 ASN B O 1
ATOM 2427 N N . ILE B 1 55 ? 4.379 1.41 -5.133 1 98.19 55 ILE B N 1
ATOM 2428 C CA . ILE B 1 55 ? 5.227 2.598 -5.109 1 98.19 55 ILE B CA 1
ATOM 2429 C C . ILE B 1 55 ? 5.625 2.916 -3.668 1 98.19 55 ILE B C 1
ATOM 2431 O O . ILE B 1 55 ? 4.777 2.928 -2.773 1 98.19 55 ILE B O 1
ATOM 2435 N N . HIS B 1 56 ? 6.887 3.137 -3.434 1 98.62 56 HIS B N 1
ATOM 2436 C CA . HIS B 1 56 ? 7.355 3.779 -2.213 1 98.62 56 HIS B CA 1
ATOM 2437 C C . HIS B 1 56 ? 7.305 5.297 -2.334 1 98.62 56 HIS B C 1
ATOM 2439 O O . HIS B 1 56 ? 7.906 5.871 -3.246 1 98.62 56 HIS B O 1
ATOM 2445 N N . TRP B 1 57 ? 6.586 5.926 -1.454 1 98.88 57 TRP B N 1
ATOM 2446 C CA . TRP B 1 57 ? 6.488 7.383 -1.456 1 98.88 57 TRP B CA 1
ATOM 2447 C C . TRP B 1 57 ? 7.574 8 -0.585 1 98.88 57 TRP B C 1
ATOM 2449 O O . TRP B 1 57 ? 7.73 7.637 0.582 1 98.88 57 TRP B O 1
ATOM 2459 N N . ASP B 1 58 ? 8.242 8.977 -1.113 1 98.81 58 ASP B N 1
ATOM 2460 C CA . ASP B 1 58 ? 9.391 9.539 -0.422 1 98.81 58 ASP B CA 1
ATOM 2461 C C . ASP B 1 58 ? 9.008 10.812 0.336 1 98.81 58 ASP B C 1
ATOM 2463 O O . ASP B 1 58 ? 9.328 10.953 1.519 1 98.81 58 ASP B O 1
ATOM 2467 N N . LEU B 1 59 ? 8.281 11.734 -0.393 1 98.75 59 LEU B N 1
ATOM 2468 C CA . LEU B 1 59 ? 8.07 13.062 0.172 1 98.75 59 LEU B CA 1
ATOM 2469 C C . LEU B 1 59 ? 6.625 13.508 0.008 1 98.75 59 LEU B C 1
ATOM 2471 O O . LEU B 1 59 ? 5.977 13.172 -0.985 1 98.75 59 LEU B O 1
ATOM 2475 N N . LEU B 1 60 ? 6.148 14.234 0.963 1 98.75 60 LEU B N 1
ATOM 2476 C CA . LEU B 1 60 ? 4.941 15.047 0.878 1 98.75 60 LEU B CA 1
ATOM 2477 C C . LEU B 1 60 ? 5.289 16.531 0.751 1 98.75 60 LEU B C 1
ATOM 2479 O O . LEU B 1 60 ? 6.031 17.062 1.574 1 98.75 60 LEU B O 1
ATOM 2483 N N . LEU B 1 61 ? 4.797 17.141 -0.291 1 97.88 61 LEU B N 1
ATOM 2484 C CA . LEU B 1 61 ? 4.949 18.578 -0.48 1 97.88 61 LEU B CA 1
ATOM 2485 C C . LEU B 1 61 ? 3.592 19.281 -0.477 1 97.88 61 LEU B C 1
ATOM 2487 O O . LEU B 1 61 ? 2.637 18.781 -1.081 1 97.88 61 LEU B O 1
ATOM 2491 N N . THR B 1 62 ? 3.504 20.359 0.222 1 97.88 62 THR B N 1
ATOM 2492 C CA . THR B 1 62 ? 2.367 21.266 0.089 1 97.88 62 THR B CA 1
ATOM 2493 C C . THR B 1 62 ? 2.805 22.594 -0.503 1 97.88 62 THR B C 1
ATOM 2495 O O . THR B 1 62 ? 3.725 23.234 0.01 1 97.88 62 THR B O 1
ATOM 2498 N N . LEU B 1 63 ? 2.16 22.984 -1.584 1 97.19 63 LEU B N 1
ATOM 2499 C CA . LEU B 1 63 ? 2.492 24.234 -2.268 1 97.19 63 LEU B CA 1
ATOM 2500 C C . LEU B 1 63 ? 1.382 25.266 -2.086 1 97.19 63 LEU B C 1
ATOM 2502 O O . LEU B 1 63 ? 0.202 24.906 -2.031 1 97.19 63 LEU B O 1
ATOM 2506 N N . PRO B 1 64 ? 1.738 26.578 -2.086 1 96.56 64 PRO B N 1
ATOM 2507 C CA . PRO B 1 64 ? 0.761 27.625 -1.829 1 96.56 64 PRO B CA 1
ATOM 2508 C C . PRO B 1 64 ? -0.049 28 -3.068 1 96.56 64 PRO B C 1
ATOM 2510 O O . PRO B 1 64 ? -0.854 28.938 -3.029 1 96.56 64 PRO B O 1
ATOM 2513 N N . ASN B 1 65 ? 0.152 27.312 -4.145 1 95.06 65 ASN B N 1
ATOM 2514 C CA . ASN B 1 65 ? -0.562 27.562 -5.391 1 95.06 65 ASN B CA 1
ATOM 2515 C C . ASN B 1 65 ? -0.806 26.266 -6.168 1 95.06 65 ASN B C 1
ATOM 2517 O O . ASN B 1 65 ? -0.498 25.172 -5.68 1 95.06 65 ASN B O 1
ATOM 2521 N N . SER B 1 66 ? -1.436 26.422 -7.324 1 93.12 66 SER B N 1
ATOM 2522 C CA . SER B 1 66 ? -1.807 25.25 -8.102 1 93.12 66 SER B CA 1
ATOM 2523 C C . SER B 1 66 ? -0.844 25.016 -9.258 1 93.12 66 SER B C 1
ATOM 2525 O O . SER B 1 66 ? -1.146 24.266 -10.188 1 93.12 66 SER B O 1
ATOM 2527 N N . ASP B 1 67 ? 0.277 25.688 -9.234 1 91.5 67 ASP B N 1
ATOM 2528 C CA . ASP B 1 67 ? 1.237 25.5 -10.32 1 91.5 67 ASP B CA 1
ATOM 2529 C C . ASP B 1 67 ? 1.887 24.125 -10.258 1 91.5 67 ASP B C 1
ATOM 2531 O O . ASP B 1 67 ? 2.201 23.625 -9.18 1 91.5 67 ASP B O 1
ATOM 2535 N N . PRO B 1 68 ? 2.137 23.562 -11.461 1 92.12 68 PRO B N 1
ATOM 2536 C CA . PRO B 1 68 ? 2.902 22.312 -11.453 1 92.12 68 PRO B CA 1
ATOM 2537 C C . PRO B 1 68 ? 4.355 22.5 -11.031 1 92.12 68 PRO B C 1
ATOM 2539 O O . PRO B 1 68 ? 4.871 23.625 -11.086 1 92.12 68 PRO B O 1
ATOM 2542 N N . LEU B 1 69 ? 4.977 21.422 -10.578 1 95.44 69 LEU B N 1
ATOM 2543 C CA . LEU B 1 69 ? 6.41 21.5 -10.32 1 95.44 69 LEU B CA 1
ATOM 2544 C C . LEU B 1 69 ? 7.168 21.922 -11.578 1 95.44 69 LEU B C 1
ATOM 2546 O O . LEU B 1 69 ? 6.844 21.484 -12.68 1 95.44 69 LEU B O 1
ATOM 2550 N N . PRO B 1 70 ? 8.164 22.781 -11.391 1 96.12 70 PRO B N 1
ATOM 2551 C CA . PRO B 1 70 ? 9.008 23.125 -12.539 1 96.12 70 PRO B CA 1
ATOM 2552 C C . PRO B 1 70 ? 9.664 21.906 -13.172 1 96.12 70 PRO B C 1
ATOM 2554 O O . PRO B 1 70 ? 9.859 20.891 -12.508 1 96.12 70 PRO B O 1
ATOM 2557 N N . SER B 1 71 ? 10.055 22.047 -14.43 1 96.12 71 SER B N 1
ATOM 2558 C CA . SER B 1 71 ? 10.578 20.938 -15.227 1 96.12 71 SER B CA 1
ATOM 2559 C C . SER B 1 71 ? 11.828 20.344 -14.586 1 96.12 71 SER B C 1
ATOM 2561 O O . SER B 1 71 ? 12.031 19.125 -14.641 1 96.12 71 SER B O 1
ATOM 2563 N N . ASP B 1 72 ? 12.633 21.188 -14.023 1 96.06 72 ASP B N 1
ATOM 2564 C CA . ASP B 1 72 ? 13.867 20.719 -13.414 1 96.06 72 ASP B CA 1
ATOM 2565 C C . ASP B 1 72 ? 13.586 19.812 -12.219 1 96.06 72 ASP B C 1
ATOM 2567 O O . ASP B 1 72 ? 14.367 18.906 -11.922 1 96.06 72 ASP B O 1
ATOM 2571 N N . LEU B 1 73 ? 12.523 20.094 -11.531 1 97.94 73 LEU B N 1
ATOM 2572 C CA . LEU B 1 73 ? 12.133 19.219 -10.43 1 97.94 73 LEU B CA 1
ATOM 2573 C C . LEU B 1 73 ? 11.398 17.984 -10.938 1 97.94 73 LEU B C 1
ATOM 2575 O O . LEU B 1 73 ? 11.57 16.891 -10.406 1 97.94 73 LEU B O 1
ATOM 2579 N N . GLN B 1 74 ? 10.594 18.141 -11.953 1 97.62 74 GLN B N 1
ATOM 2580 C CA . GLN B 1 74 ? 9.805 17.047 -12.516 1 97.62 74 GLN B CA 1
ATOM 2581 C C . GLN B 1 74 ? 10.703 15.898 -12.969 1 97.62 74 GLN B C 1
ATOM 2583 O O . GLN B 1 74 ? 10.328 14.734 -12.852 1 97.62 74 GLN B O 1
ATOM 2588 N N . THR B 1 75 ? 11.852 16.188 -13.5 1 97.94 75 THR B N 1
ATOM 2589 C CA . THR B 1 75 ? 12.75 15.164 -14.023 1 97.94 75 THR B CA 1
ATOM 2590 C C . THR B 1 75 ? 13.32 14.32 -12.891 1 97.94 75 THR B C 1
ATOM 2592 O O . THR B 1 75 ? 13.867 13.234 -13.125 1 97.94 75 THR B O 1
ATOM 2595 N N . LEU B 1 76 ? 13.25 14.828 -11.672 1 98.62 76 LEU B N 1
ATOM 2596 C CA . LEU B 1 76 ? 13.805 14.133 -10.516 1 98.62 76 LEU B CA 1
ATOM 2597 C C . LEU B 1 76 ? 12.734 13.289 -9.828 1 98.62 76 LEU B C 1
ATOM 2599 O O . LEU B 1 76 ? 12.992 12.68 -8.781 1 98.62 76 LEU B O 1
ATOM 2603 N N . VAL B 1 77 ? 11.57 13.281 -10.383 1 98.62 77 VAL B N 1
ATOM 2604 C CA . VAL B 1 77 ? 10.43 12.594 -9.789 1 98.62 77 VAL B CA 1
ATOM 2605 C C . VAL B 1 77 ? 10.078 11.367 -10.633 1 98.62 77 VAL B C 1
ATOM 2607 O O . VAL B 1 77 ? 9.969 11.453 -11.852 1 98.62 77 VAL B O 1
ATOM 2610 N N . GLN B 1 78 ? 9.961 10.234 -9.938 1 98.06 78 GLN B N 1
ATOM 2611 C CA . GLN B 1 78 ? 9.562 9 -10.617 1 98.06 78 GLN B CA 1
ATOM 2612 C C . GLN B 1 78 ? 8.047 8.883 -10.695 1 98.06 78 GLN B C 1
ATOM 2614 O O . GLN B 1 78 ? 7.5 8.523 -11.742 1 98.06 78 GLN B O 1
ATOM 2619 N N . HIS B 1 79 ? 7.348 9.078 -9.633 1 97.62 79 HIS B N 1
ATOM 2620 C CA . HIS B 1 79 ? 5.891 9.078 -9.547 1 97.62 79 HIS B CA 1
ATOM 2621 C C . HIS B 1 79 ? 5.387 10.258 -8.719 1 97.62 79 HIS B C 1
ATOM 2623 O O . HIS B 1 79 ? 6.066 10.711 -7.797 1 97.62 79 HIS B O 1
ATOM 2629 N N . GLN B 1 80 ? 4.25 10.766 -9.055 1 97.88 80 GLN B N 1
ATOM 2630 C CA . GLN B 1 80 ? 3.625 11.812 -8.258 1 97.88 80 GLN B CA 1
ATOM 2631 C C . GLN B 1 80 ? 2.113 11.617 -8.172 1 97.88 80 GLN B C 1
ATOM 2633 O O . GLN B 1 80 ? 1.498 11.102 -9.109 1 97.88 80 GLN B O 1
ATOM 2638 N N . TRP B 1 81 ? 1.521 11.914 -7.129 1 98.12 81 TRP B N 1
ATOM 2639 C CA . TRP B 1 81 ? 0.089 12 -6.867 1 98.12 81 TRP B CA 1
ATOM 2640 C C . TRP B 1 81 ? -0.293 13.383 -6.352 1 98.12 81 TRP B C 1
ATOM 2642 O O . TRP B 1 81 ? 0.283 13.867 -5.375 1 98.12 81 TRP B O 1
ATOM 2652 N N . ILE B 1 82 ? -1.231 14.055 -7.043 1 97.88 82 ILE B N 1
ATOM 2653 C CA . ILE B 1 82 ? -1.488 15.477 -6.82 1 97.88 82 ILE B CA 1
ATOM 2654 C C . ILE B 1 82 ? -2.955 15.688 -6.453 1 97.88 82 ILE B C 1
ATOM 2656 O O . ILE B 1 82 ? -3.848 15.141 -7.109 1 97.88 82 ILE B O 1
ATOM 2660 N N . VAL B 1 83 ? -3.182 16.453 -5.441 1 98.06 83 VAL B N 1
ATOM 2661 C CA . VAL B 1 83 ? -4.52 16.891 -5.059 1 98.06 83 VAL B CA 1
ATOM 2662 C C . VAL B 1 83 ? -4.531 18.422 -4.898 1 98.06 83 VAL B C 1
ATOM 2664 O O . VAL B 1 83 ? -3.619 18.984 -4.301 1 98.06 83 VAL B O 1
ATOM 2667 N N . HIS B 1 84 ? -5.531 19.031 -5.426 1 98.06 84 HIS B N 1
ATOM 2668 C CA . HIS B 1 84 ? -5.734 20.469 -5.258 1 98.06 84 HIS B CA 1
ATOM 2669 C C . HIS B 1 84 ? -6.844 20.766 -4.254 1 98.06 84 HIS B C 1
ATOM 2671 O O . HIS B 1 84 ? -7.867 20.078 -4.238 1 98.06 84 HIS B O 1
ATOM 2677 N N . ALA B 1 85 ? -6.609 21.75 -3.459 1 97.88 85 ALA B N 1
ATOM 2678 C CA . ALA B 1 85 ? -7.594 22.078 -2.432 1 97.88 85 ALA B CA 1
ATOM 2679 C C . ALA B 1 85 ? -7.66 23.578 -2.193 1 97.88 85 ALA B C 1
ATOM 2681 O O . ALA B 1 85 ? -6.629 24.266 -2.182 1 97.88 85 ALA B O 1
ATOM 2682 N N . GLY B 1 86 ? -8.875 24.078 -2.082 1 98.25 86 GLY B N 1
ATOM 2683 C CA . GLY B 1 86 ? -9.047 25.438 -1.607 1 98.25 86 GLY B CA 1
ATOM 2684 C C . GLY B 1 86 ? -8.828 25.594 -0.114 1 98.25 86 GLY B C 1
ATOM 2685 O O . GLY B 1 86 ? -9.523 24.953 0.685 1 98.25 86 GLY B O 1
ATOM 2686 N N . VAL B 1 87 ? -7.875 26.453 0.265 1 98.19 87 VAL B N 1
ATOM 2687 C CA . VAL B 1 87 ? -7.496 26.625 1.662 1 98.19 87 VAL B CA 1
ATOM 2688 C C . VAL B 1 87 ? -7.781 28.062 2.102 1 98.19 87 VAL B C 1
ATOM 2690 O O . VAL B 1 87 ? -7.387 29.016 1.427 1 98.19 87 VAL B O 1
ATOM 2693 N N . PRO B 1 88 ? -8.477 28.25 3.229 1 97.38 88 PRO B N 1
ATOM 2694 C CA . PRO B 1 88 ? -8.711 29.609 3.725 1 97.38 88 PRO B CA 1
ATOM 2695 C C . PRO B 1 88 ? -7.418 30.406 3.879 1 97.38 88 PRO B C 1
ATOM 2697 O O . PRO B 1 88 ? -6.434 29.891 4.426 1 97.38 88 PRO B O 1
ATOM 2700 N N . SER B 1 89 ? -7.5 31.625 3.486 1 97.19 89 SER B N 1
ATOM 2701 C CA . SER B 1 89 ? -6.32 32.5 3.488 1 97.19 89 SER B CA 1
ATOM 2702 C C . SER B 1 89 ? -5.773 32.656 4.898 1 97.19 89 SER B C 1
ATOM 2704 O O . SER B 1 89 ? -4.562 32.812 5.09 1 97.19 89 SER B O 1
ATOM 2706 N N . ARG B 1 90 ? -6.629 32.656 5.836 1 96.12 90 ARG B N 1
ATOM 2707 C CA . ARG B 1 90 ? -6.219 32.875 7.223 1 96.12 90 ARG B CA 1
ATOM 2708 C C . ARG B 1 90 ? -5.242 31.797 7.676 1 96.12 90 ARG B C 1
ATOM 2710 O O . ARG B 1 90 ? -4.363 32.062 8.5 1 96.12 90 ARG B O 1
ATOM 2717 N N . LEU B 1 91 ? -5.375 30.594 7.148 1 96.5 91 LEU B N 1
ATOM 2718 C CA . LEU B 1 91 ? -4.484 29.5 7.516 1 96.5 91 LEU B CA 1
ATOM 2719 C C . LEU B 1 91 ? -3.111 29.672 6.875 1 96.5 91 LEU B C 1
ATOM 2721 O O . LEU B 1 91 ? -2.1 29.234 7.43 1 96.5 91 LEU B O 1
ATOM 2725 N N . LEU B 1 92 ? -3.092 30.359 5.75 1 97.12 92 LEU B N 1
ATOM 2726 C CA . LEU B 1 92 ? -1.855 30.484 4.984 1 97.12 92 LEU B CA 1
ATOM 2727 C C . LEU B 1 92 ? -1.083 31.734 5.402 1 97.12 92 LEU B C 1
ATOM 2729 O O . LEU B 1 92 ? 0.124 31.828 5.168 1 97.12 92 LEU B O 1
ATOM 2733 N N . GLN B 1 93 ? -1.824 32.625 6.02 1 96.5 93 GLN B N 1
ATOM 2734 C CA . GLN B 1 93 ? 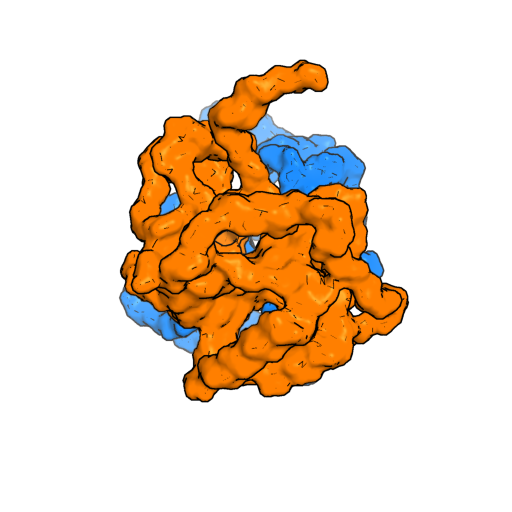-1.178 33.844 6.492 1 96.5 93 GLN B CA 1
ATOM 2735 C C . GLN B 1 93 ? -0.112 33.531 7.539 1 96.5 93 GLN B C 1
ATOM 2737 O O . GLN B 1 93 ? -0.375 32.812 8.508 1 96.5 93 GLN B O 1
ATOM 2742 N N . ASN B 1 94 ? 1.139 34.062 7.371 1 96.19 94 ASN B N 1
ATOM 2743 C CA . ASN B 1 94 ? 2.275 33.844 8.258 1 96.19 94 ASN B CA 1
ATOM 2744 C C . ASN B 1 94 ? 2.508 32.375 8.523 1 96.19 94 ASN B C 1
ATOM 2746 O O . ASN B 1 94 ? 2.867 31.984 9.633 1 96.19 94 ASN B O 1
ATOM 2750 N N . PHE B 1 95 ? 2.246 31.562 7.539 1 97 95 PHE B N 1
ATOM 2751 C CA . PHE B 1 95 ? 2.299 30.109 7.707 1 97 95 PHE B CA 1
ATOM 2752 C C . PHE B 1 95 ? 3.695 29.656 8.125 1 97 95 PHE B C 1
ATOM 2754 O O . PHE B 1 95 ? 3.846 28.828 9.016 1 97 95 PHE B O 1
ATOM 2761 N N . GLU B 1 96 ? 4.68 30.188 7.492 1 94.56 96 GLU B N 1
ATOM 2762 C CA . GLU B 1 96 ? 6.055 29.766 7.77 1 94.56 96 GLU B CA 1
ATOM 2763 C C . GLU B 1 96 ? 6.395 29.953 9.25 1 94.56 96 GLU B C 1
ATOM 2765 O O . GLU B 1 96 ? 6.938 29.047 9.875 1 94.56 96 GLU B O 1
ATOM 2770 N N . ALA B 1 97 ? 6.082 31.094 9.742 1 95.19 97 ALA B N 1
ATOM 2771 C CA . ALA B 1 97 ? 6.371 31.391 11.148 1 95.19 97 ALA B CA 1
ATOM 2772 C C . ALA B 1 97 ? 5.559 30.484 12.078 1 95.19 97 ALA B C 1
ATOM 2774 O O . ALA B 1 97 ? 6.09 29.953 13.047 1 95.19 97 ALA B O 1
ATOM 2775 N N . LYS B 1 98 ? 4.254 30.344 11.766 1 95.31 98 LYS B N 1
ATOM 2776 C CA . LYS B 1 98 ? 3.396 29.469 12.562 1 95.31 98 LYS B CA 1
ATOM 2777 C C . LYS B 1 98 ? 3.906 28.031 12.562 1 95.31 98 LYS B C 1
ATOM 2779 O O . LYS B 1 98 ? 3.963 27.391 13.609 1 95.31 98 LYS B O 1
ATOM 2784 N N . ASN B 1 99 ? 4.309 27.578 11.398 1 96.38 99 ASN B N 1
ATOM 2785 C CA . ASN B 1 99 ? 4.793 26.203 11.273 1 96.38 99 ASN B CA 1
ATOM 2786 C C . ASN B 1 99 ? 6.121 26.016 12 1 96.38 99 ASN B C 1
ATOM 2788 O O . ASN B 1 99 ? 6.348 24.969 12.617 1 96.38 99 ASN B O 1
ATOM 2792 N N . ALA B 1 100 ? 6.977 26.984 11.93 1 94.38 100 ALA B N 1
ATOM 2793 C CA . ALA B 1 100 ? 8.258 26.906 12.633 1 94.38 100 ALA B CA 1
ATOM 2794 C C . ALA B 1 100 ? 8.047 26.781 14.141 1 94.38 100 ALA B C 1
ATOM 2796 O O . ALA B 1 100 ? 8.766 26.047 14.812 1 94.38 100 ALA B O 1
ATOM 2797 N N . GLN B 1 101 ? 7.07 27.5 14.617 1 93.31 101 GLN B N 1
ATOM 2798 C CA . GLN B 1 101 ? 6.762 27.438 16.047 1 93.31 101 GLN B CA 1
ATOM 2799 C C . GLN B 1 101 ? 6.262 26.047 16.438 1 93.31 101 GLN B C 1
ATOM 2801 O O . GLN B 1 101 ? 6.566 25.562 17.531 1 93.31 101 GLN B O 1
ATOM 2806 N N . LEU B 1 102 ? 5.504 25.438 15.594 1 94.12 102 LEU B N 1
ATOM 2807 C CA . LEU B 1 102 ? 4.996 24.094 15.859 1 94.12 102 LEU B CA 1
ATOM 2808 C C . LEU B 1 102 ? 6.129 23.062 15.836 1 94.12 102 LEU B C 1
ATOM 2810 O O . LEU B 1 102 ? 6.184 22.172 16.688 1 94.12 102 LEU B O 1
ATOM 2814 N N . LEU B 1 103 ? 7.031 23.203 14.906 1 93.81 103 LEU B N 1
ATOM 2815 C CA . LEU B 1 103 ? 8.094 22.234 14.703 1 93.81 103 LEU B CA 1
ATOM 2816 C C . LEU B 1 103 ? 9.195 22.391 15.75 1 93.81 103 LEU B C 1
ATOM 2818 O O . LEU B 1 103 ? 9.883 21.438 16.094 1 93.81 103 LEU B O 1
ATOM 2822 N N . HIS B 1 104 ? 9.359 23.594 16.156 1 91.44 104 HIS B N 1
ATOM 2823 C CA . HIS B 1 104 ? 10.367 23.922 17.156 1 91.44 104 HIS B CA 1
ATOM 2824 C C . HIS B 1 104 ? 9.766 24.703 18.312 1 91.44 104 HIS B C 1
ATOM 2826 O O . HIS B 1 104 ? 10.109 25.875 18.531 1 91.44 104 HIS B O 1
ATOM 2832 N N . PRO B 1 105 ? 8.984 23.984 19.062 1 88.88 105 PRO B N 1
ATOM 2833 C CA . PRO B 1 105 ? 8.32 24.688 20.156 1 88.88 105 PRO B CA 1
ATOM 2834 C C . PRO B 1 105 ? 9.289 25.078 21.281 1 88.88 105 PRO B C 1
ATOM 2836 O O . PRO B 1 105 ? 10.328 24.438 21.438 1 88.88 105 PRO B O 1
ATOM 2839 N N . LYS B 1 106 ? 8.914 26.172 21.906 1 87.75 106 LYS B N 1
ATOM 2840 C CA . LYS B 1 106 ? 9.672 26.547 23.094 1 87.75 106 LYS B CA 1
ATOM 2841 C C . LYS B 1 106 ? 9.414 25.578 24.234 1 87.75 106 LYS B C 1
ATOM 2843 O O . LYS B 1 106 ? 8.391 24.891 24.266 1 87.75 106 LYS B O 1
ATOM 2848 N N . ALA B 1 107 ? 10.438 25.625 25.109 1 81.38 107 ALA B N 1
ATOM 2849 C CA . ALA B 1 107 ? 10.289 24.781 26.297 1 81.38 107 ALA B CA 1
ATOM 2850 C C . ALA B 1 107 ? 8.977 25.078 27.016 1 81.38 107 ALA B C 1
ATOM 2852 O O . ALA B 1 107 ? 8.609 26.234 27.203 1 81.38 107 ALA B O 1
ATOM 2853 N N . GLY B 1 108 ? 8.164 24.156 27.234 1 82.5 108 GLY B N 1
ATOM 2854 C CA . GLY B 1 108 ? 6.91 24.312 27.953 1 82.5 108 GLY B CA 1
ATOM 2855 C C . GLY B 1 108 ? 5.699 24.375 27.047 1 82.5 108 GLY B C 1
ATOM 2856 O O . GLY B 1 108 ? 4.562 24.25 27.5 1 82.5 108 GLY B O 1
ATOM 2857 N N . ASP B 1 109 ? 5.953 24.625 25.781 1 84.62 109 ASP B N 1
ATOM 2858 C CA . ASP B 1 109 ? 4.836 24.781 24.844 1 84.62 109 ASP B CA 1
ATOM 2859 C C . ASP B 1 109 ? 4.23 23.422 24.484 1 84.62 109 ASP B C 1
ATOM 2861 O O . ASP B 1 109 ? 3.086 23.344 24.047 1 84.62 109 ASP B O 1
ATOM 2865 N N . VAL B 1 110 ? 4.898 22.359 24.719 1 85.69 110 VAL B N 1
ATOM 2866 C CA . VAL B 1 110 ? 4.426 21.031 24.375 1 85.69 110 VAL B CA 1
ATOM 2867 C C . VAL B 1 110 ? 3.68 20.422 25.562 1 85.69 110 VAL B C 1
ATOM 2869 O O . VAL B 1 110 ? 4.211 20.359 26.672 1 85.69 110 VAL B O 1
ATOM 2872 N N . PRO B 1 111 ? 2.428 20.094 25.328 1 85.38 111 PRO B N 1
ATOM 2873 C CA . PRO B 1 111 ? 1.704 19.453 26.422 1 85.38 111 PRO B CA 1
ATOM 2874 C C . PRO B 1 111 ? 2.361 18.156 26.891 1 85.38 111 PRO B C 1
ATOM 2876 O O . PRO B 1 111 ? 2.975 17.453 26.094 1 85.38 111 PRO B O 1
ATOM 2879 N N . GLU B 1 112 ? 2.18 17.922 28.172 1 83.62 112 GLU B N 1
ATOM 2880 C CA . GLU B 1 112 ? 2.666 16.656 28.719 1 83.62 112 GLU B CA 1
ATOM 2881 C C . GLU B 1 112 ? 1.827 15.477 28.219 1 83.62 112 GLU B C 1
ATOM 2883 O O . GLU B 1 112 ? 0.646 15.641 27.906 1 83.62 112 GLU B O 1
ATOM 2888 N N . LEU B 1 113 ? 2.482 14.43 27.953 1 80.56 113 LEU B N 1
ATOM 2889 C CA . LEU B 1 113 ? 1.744 13.211 27.625 1 80.56 113 LEU B CA 1
ATOM 2890 C C . LEU B 1 113 ? 0.859 12.781 28.781 1 80.56 113 LEU B C 1
ATOM 2892 O O . LEU B 1 113 ? 1.322 12.688 29.922 1 80.56 113 LEU B O 1
ATOM 2896 N N . ILE B 1 114 ? -0.446 13.07 28.609 1 65.44 114 ILE B N 1
ATOM 2897 C CA . ILE B 1 114 ? -1.404 12.758 29.656 1 65.44 114 ILE B CA 1
ATOM 2898 C C . ILE B 1 114 ? -1.788 11.281 29.578 1 65.44 114 ILE B C 1
ATOM 2900 O O . ILE B 1 114 ? -2.057 10.758 28.5 1 65.44 114 ILE B O 1
ATOM 2904 N N . GLY B 1 115 ? -1.811 10.484 30.781 1 59.88 115 GLY B N 1
ATOM 2905 C CA . GLY B 1 115 ? -2.324 9.133 30.906 1 59.88 115 GLY B CA 1
ATOM 2906 C C . GLY B 1 115 ? -1.322 8.078 30.484 1 59.88 115 GLY B C 1
ATOM 2907 O O . GLY B 1 115 ? -0.31 8.391 29.859 1 59.88 115 GLY B O 1
ATOM 2908 N N . SER B 1 116 ? -1.112 7.121 31.297 1 56.81 116 SER B N 1
ATOM 2909 C CA . SER B 1 116 ? -0.131 6.051 31.156 1 56.81 116 SER B CA 1
ATOM 2910 C C . SER B 1 116 ? -0.412 5.215 29.906 1 56.81 116 SER B C 1
ATOM 2912 O O . SER B 1 116 ? -1.523 4.715 29.719 1 56.81 116 SER B O 1
ATOM 2914 N N . LEU B 1 117 ? 0.128 5.699 28.625 1 66.31 117 LEU B N 1
ATOM 2915 C CA . LEU B 1 117 ? 0.231 4.668 27.594 1 66.31 117 LEU B CA 1
ATOM 2916 C C . LEU B 1 117 ? 0.65 3.336 28.219 1 66.31 117 LEU B C 1
ATOM 2918 O O . LEU B 1 117 ? 1.034 2.41 27.5 1 66.31 117 LEU B O 1
ATOM 2922 N N . THR B 1 118 ? 0.491 3.289 29.562 1 65.69 118 THR B N 1
ATOM 2923 C CA . THR B 1 118 ? 0.865 2.066 30.266 1 65.69 118 THR B CA 1
ATOM 2924 C C . THR B 1 118 ? -0.183 0.977 30.047 1 65.69 118 THR B C 1
ATOM 2926 O O . THR B 1 118 ? 0.159 -0.192 29.859 1 65.69 118 THR B O 1
ATOM 2929 N N . LYS B 1 119 ? -1.517 1.372 30.094 1 72.31 119 LYS B N 1
ATOM 2930 C CA . LYS B 1 119 ? -2.584 0.433 29.75 1 72.31 119 LYS B CA 1
ATOM 2931 C C . LYS B 1 119 ? -3.533 1.025 28.719 1 72.31 119 LYS B C 1
ATOM 2933 O O . LYS B 1 119 ? -4.695 1.3 29.016 1 72.31 119 LYS B O 1
ATOM 2938 N N . PRO B 1 120 ? -3.033 1.124 27.609 1 75.94 120 PRO B N 1
ATOM 2939 C CA . PRO B 1 120 ? -3.834 1.816 26.594 1 75.94 120 PRO B CA 1
ATOM 2940 C C . PRO B 1 120 ? -5.012 0.98 26.094 1 75.94 120 PRO B C 1
ATOM 2942 O O . PRO B 1 120 ? -4.941 -0.251 26.094 1 75.94 120 PRO B O 1
ATOM 2945 N N . ARG B 1 121 ? -6.105 1.626 25.875 1 80.5 121 ARG B N 1
ATOM 2946 C CA . ARG B 1 121 ? -7.164 0.984 25.109 1 80.5 121 ARG B CA 1
ATOM 2947 C C . ARG B 1 121 ? -6.688 0.647 23.703 1 80.5 121 ARG B C 1
ATOM 2949 O O . ARG B 1 121 ? -6.199 1.52 22.984 1 80.5 121 ARG B O 1
ATOM 2956 N N . THR B 1 122 ? -6.738 -0.614 23.406 1 83.5 122 THR B N 1
ATOM 2957 C CA . THR B 1 122 ? -6.293 -1.017 22.078 1 83.5 122 THR B CA 1
ATOM 2958 C C . THR B 1 122 ? -7.441 -1.631 21.281 1 83.5 122 THR B C 1
ATOM 2960 O O . THR B 1 122 ? -8.406 -2.131 21.859 1 83.5 122 THR B O 1
ATOM 2963 N N . ALA B 1 123 ? -7.402 -1.304 20.062 1 90.06 123 ALA B N 1
ATOM 2964 C CA . ALA B 1 123 ? -8.312 -1.939 19.109 1 90.06 123 ALA B CA 1
ATOM 2965 C C . ALA B 1 123 ? -7.57 -2.932 18.219 1 90.06 123 ALA B C 1
ATOM 2967 O O . ALA B 1 123 ? -6.344 -3.021 18.266 1 90.06 123 ALA B O 1
ATOM 2968 N N . SER B 1 124 ? -8.375 -3.689 17.469 1 87.88 124 SER B N 1
ATOM 2969 C CA . SER B 1 124 ? -7.785 -4.707 16.609 1 87.88 124 SER B CA 1
ATOM 2970 C C . SER B 1 124 ? -7.148 -4.086 15.367 1 87.88 124 SER B C 1
ATOM 2972 O O . SER B 1 124 ? -6.266 -4.68 14.75 1 87.88 124 SER B O 1
ATOM 2974 N N . SER B 1 125 ? -7.609 -2.895 15.047 1 91.62 125 SER B N 1
ATOM 2975 C CA . SER B 1 125 ? -7.133 -2.215 13.844 1 91.62 125 SER B CA 1
ATOM 2976 C C . SER B 1 125 ? -7.027 -0.71 14.062 1 91.62 125 SER B C 1
ATOM 2978 O O . SER B 1 125 ? -7.762 -0.145 14.883 1 91.62 125 SER B O 1
ATOM 2980 N N . SER B 1 126 ? -6.133 -0.102 13.312 1 93.81 126 SER B N 1
ATOM 2981 C CA . SER B 1 126 ? -5.992 1.349 13.375 1 93.81 126 SER B CA 1
ATOM 2982 C C . SER B 1 126 ? -6.891 2.041 12.359 1 93.81 126 SER B C 1
ATOM 2984 O O . SER B 1 126 ? -6.949 3.271 12.312 1 93.81 126 SER B O 1
ATOM 2986 N N . GLN B 1 127 ? -7.68 1.344 11.594 1 95.88 127 GLN B N 1
ATOM 2987 C CA . GLN B 1 127 ? -8.43 1.88 10.469 1 95.88 127 GLN B CA 1
ATOM 2988 C C . GLN B 1 127 ? -9.523 2.832 10.938 1 95.88 127 GLN B C 1
ATOM 2990 O O . GLN B 1 127 ? -10.047 3.621 10.148 1 95.88 127 GLN B O 1
ATOM 2995 N N . ASN B 1 128 ? -9.914 2.781 12.172 1 95.56 128 ASN B N 1
ATOM 2996 C CA . ASN B 1 128 ? -10.875 3.719 12.742 1 95.56 128 ASN B CA 1
ATOM 2997 C C . ASN B 1 128 ? -10.195 4.707 13.688 1 95.56 128 ASN B C 1
ATOM 2999 O O . ASN B 1 128 ? -10.812 5.184 14.641 1 95.56 128 ASN B O 1
ATOM 3003 N N . LEU B 1 129 ? -8.914 4.938 13.43 1 95.81 129 LEU B N 1
ATOM 3004 C CA . LEU B 1 129 ? -8.109 5.875 14.211 1 95.81 129 LEU B CA 1
ATOM 3005 C C . LEU B 1 129 ? -8.07 5.461 15.68 1 95.81 129 LEU B C 1
ATOM 3007 O O . LEU B 1 129 ? -8.344 6.273 16.562 1 95.81 129 LEU B O 1
ATOM 3011 N N . GLU B 1 130 ? -7.906 4.223 15.93 1 95.69 130 GLU B N 1
ATOM 3012 C CA . GLU B 1 130 ? -7.656 3.611 17.234 1 95.69 130 GLU B CA 1
ATOM 3013 C C . GLU B 1 130 ? -6.238 3.053 17.312 1 95.69 130 GLU B C 1
ATOM 3015 O O . GLU B 1 130 ? -5.598 2.82 16.297 1 95.69 130 GLU B O 1
ATOM 3020 N N . LEU B 1 131 ? -5.805 2.873 18.516 1 95.5 131 LEU B N 1
ATOM 3021 C CA . LEU B 1 131 ? -4.461 2.332 18.703 1 95.5 131 LEU B CA 1
ATOM 3022 C C . LEU B 1 131 ? -4.477 0.808 18.641 1 95.5 131 LEU B C 1
ATOM 3024 O O . LEU B 1 131 ? -5.074 0.16 19.516 1 95.5 131 LEU B O 1
ATOM 3028 N N . SER B 1 132 ? -3.91 0.24 17.656 1 95.38 132 SER B N 1
ATOM 3029 C CA . SER B 1 132 ? -3.768 -1.209 17.562 1 95.38 132 SER B CA 1
ATOM 3030 C C . SER B 1 132 ? -2.42 -1.666 18.109 1 95.38 132 SER B C 1
ATOM 3032 O O . SER B 1 132 ? -1.486 -0.869 18.219 1 95.38 132 SER B O 1
ATOM 3034 N N . PRO B 1 133 ? -2.35 -2.971 18.484 1 93.5 133 PRO B N 1
ATOM 3035 C CA . PRO B 1 133 ? -1.053 -3.471 18.953 1 93.5 133 PRO B CA 1
ATOM 3036 C C . PRO B 1 133 ? 0.055 -3.283 17.922 1 93.5 133 PRO B C 1
ATOM 3038 O O . PRO B 1 133 ? 1.181 -2.922 18.266 1 93.5 133 PRO B O 1
ATOM 3041 N N . GLU B 1 134 ? -0.231 -3.479 16.641 1 93.94 134 GLU B N 1
ATOM 3042 C CA . GLU B 1 134 ? 0.763 -3.316 15.586 1 93.94 134 GLU B CA 1
ATOM 3043 C C . GLU B 1 134 ? 1.225 -1.866 15.484 1 93.94 134 GLU B C 1
ATOM 3045 O O . GLU B 1 134 ? 2.418 -1.599 15.328 1 93.94 134 GLU B O 1
ATOM 3050 N N . LEU B 1 135 ? 0.288 -0.97 15.516 1 96.56 135 LEU B N 1
ATOM 3051 C CA . LEU B 1 135 ? 0.642 0.443 15.445 1 96.56 135 LEU B CA 1
ATOM 3052 C C . LEU B 1 135 ? 1.464 0.859 16.656 1 96.56 135 LEU B C 1
ATOM 3054 O O . LEU B 1 135 ? 2.443 1.598 16.531 1 96.56 135 LEU B O 1
ATOM 3058 N N . ARG B 1 136 ? 1.064 0.402 17.844 1 95.38 136 ARG B N 1
ATOM 3059 C CA . ARG B 1 136 ? 1.795 0.719 19.062 1 95.38 136 ARG B CA 1
ATOM 3060 C C . ARG B 1 136 ? 3.236 0.225 18.984 1 95.38 136 ARG B C 1
ATOM 3062 O O . ARG B 1 136 ? 4.164 0.932 19.391 1 95.38 136 ARG B O 1
ATOM 3069 N N . GLU B 1 137 ? 3.359 -0.964 18.531 1 94.75 137 GLU B N 1
ATOM 3070 C CA . GLU B 1 137 ? 4.703 -1.516 18.375 1 94.75 137 GLU B CA 1
ATOM 3071 C C . GLU B 1 137 ? 5.539 -0.668 17.422 1 94.75 137 GLU B C 1
ATOM 3073 O O . GLU B 1 137 ? 6.699 -0.365 17.703 1 94.75 137 GLU B O 1
ATOM 3078 N N . TRP B 1 138 ? 4.977 -0.304 16.359 1 96.31 138 TRP B N 1
ATOM 3079 C CA . TRP B 1 138 ? 5.684 0.541 15.398 1 96.31 138 TRP B CA 1
ATOM 3080 C C . TRP B 1 138 ? 6.062 1.877 16.031 1 96.31 138 TRP B C 1
ATOM 3082 O O . TRP B 1 138 ? 7.184 2.361 15.844 1 96.31 138 TRP B O 1
ATOM 3092 N N . ILE B 1 139 ? 5.141 2.455 16.719 1 96.69 139 ILE B N 1
ATOM 3093 C CA . ILE B 1 139 ? 5.375 3.74 17.375 1 96.69 139 ILE B CA 1
ATOM 3094 C C . ILE B 1 139 ? 6.57 3.635 18.312 1 96.69 139 ILE B C 1
ATOM 3096 O O . ILE B 1 139 ? 7.426 4.527 18.344 1 96.69 139 ILE B O 1
ATOM 3100 N N . SER B 1 140 ? 6.625 2.6 19.078 1 94.88 140 SER B N 1
ATOM 3101 C CA . SER B 1 140 ? 7.723 2.393 20 1 94.88 140 SER B CA 1
ATOM 3102 C C . SER B 1 140 ? 9.062 2.346 19.281 1 94.88 140 SER B C 1
ATOM 3104 O O . SER B 1 140 ? 10.031 2.988 19.703 1 94.88 140 SER B O 1
ATOM 3106 N N . ILE B 1 141 ? 9.109 1.644 18.188 1 95.75 141 ILE B N 1
ATOM 3107 C CA . ILE B 1 141 ? 10.344 1.503 17.422 1 95.75 141 ILE B CA 1
ATOM 3108 C C . ILE B 1 141 ? 10.688 2.834 16.766 1 95.75 141 ILE B C 1
ATOM 3110 O O . ILE B 1 141 ? 11.836 3.293 16.844 1 95.75 141 ILE B O 1
ATOM 3114 N N . PHE B 1 142 ? 9.711 3.443 16.125 1 96.94 142 PHE B N 1
ATOM 3115 C CA . PHE B 1 142 ? 9.914 4.695 15.406 1 96.94 142 PHE B CA 1
ATOM 3116 C C . PHE B 1 142 ? 10.383 5.797 16.344 1 96.94 142 PHE B C 1
ATOM 3118 O O . PHE B 1 142 ? 11.328 6.523 16.031 1 96.94 142 PHE B O 1
ATOM 3125 N N . SER B 1 143 ? 9.758 5.891 17.484 1 95.25 143 SER B N 1
ATOM 3126 C CA . SER B 1 143 ? 10.078 6.941 18.453 1 95.25 143 SER B CA 1
ATOM 3127 C C . SER B 1 143 ? 11.5 6.793 18.984 1 95.25 143 SER B C 1
ATOM 3129 O O . SER B 1 143 ? 12.141 7.785 19.328 1 95.25 143 SER B O 1
ATOM 3131 N N . ALA B 1 144 ? 12.008 5.648 19.062 1 93.31 144 ALA B N 1
ATOM 3132 C CA . ALA B 1 144 ? 13.336 5.383 19.594 1 93.31 144 ALA B CA 1
ATOM 3133 C C . ALA B 1 144 ? 14.414 5.656 18.547 1 93.31 144 ALA B C 1
ATOM 3135 O O . ALA B 1 144 ? 15.602 5.75 18.875 1 93.31 144 ALA B O 1
ATOM 3136 N N . GLN B 1 145 ? 14 5.828 17.344 1 89.38 145 GLN B N 1
ATOM 3137 C CA . GLN B 1 145 ? 14.961 6.016 16.25 1 89.38 145 GLN B CA 1
ATOM 3138 C C . GLN B 1 145 ? 14.805 7.395 15.617 1 89.38 145 GLN B C 1
ATOM 3140 O O . GLN B 1 145 ? 15.148 8.406 16.219 1 89.38 145 GLN B O 1
ATOM 3145 N N . GLU B 1 146 ? 14.031 7.441 14.539 1 81.5 146 GLU B N 1
ATOM 3146 C CA . GLU B 1 146 ? 13.977 8.656 13.734 1 81.5 146 GLU B CA 1
ATOM 3147 C C . GLU B 1 146 ? 12.797 9.539 14.133 1 81.5 146 GLU B C 1
ATOM 3149 O O . GLU B 1 146 ? 12.703 10.688 13.719 1 81.5 146 GLU B O 1
ATOM 3154 N N . GLY B 1 147 ? 12.008 9.078 14.977 1 85.81 147 GLY B N 1
ATOM 3155 C CA . GLY B 1 147 ? 10.742 9.727 15.273 1 85.81 147 GLY B CA 1
ATOM 3156 C C . GLY B 1 147 ? 10.773 10.539 16.547 1 85.81 147 GLY B C 1
ATOM 3157 O O . GLY B 1 147 ? 9.852 10.453 17.375 1 85.81 147 GLY B O 1
ATOM 3158 N N . LYS B 1 148 ? 11.781 11.32 16.797 1 83.81 148 LYS B N 1
ATOM 3159 C CA . LYS B 1 148 ? 11.914 12.047 18.062 1 83.81 148 LYS B CA 1
ATOM 3160 C C . LYS B 1 148 ? 11.219 13.406 17.984 1 83.81 148 LYS B C 1
ATOM 3162 O O . LYS B 1 148 ? 10.93 14.008 19.016 1 83.81 148 LYS B O 1
ATOM 3167 N N . GLY B 1 149 ? 10.875 13.875 16.953 1 90.94 149 GLY B N 1
ATOM 3168 C CA . GLY B 1 149 ? 10.289 15.203 16.797 1 90.94 149 GLY B CA 1
ATOM 3169 C C . GLY B 1 149 ? 8.844 15.164 16.328 1 90.94 149 GLY B C 1
ATOM 3170 O O . GLY B 1 149 ? 8.164 14.156 16.484 1 90.94 149 GLY B O 1
ATOM 3171 N N . ALA B 1 150 ? 8.43 16.312 15.93 1 95.75 150 ALA B N 1
ATOM 3172 C CA . ALA B 1 150 ? 7.047 16.516 15.5 1 95.75 150 ALA B CA 1
ATOM 3173 C C . ALA B 1 150 ? 6.711 15.633 14.297 1 95.75 150 ALA B C 1
ATOM 3175 O O . ALA B 1 150 ? 7.602 15.266 13.523 1 95.75 150 ALA B O 1
ATOM 3176 N N . VAL B 1 151 ? 5.484 15.219 14.234 1 97.56 151 VAL B N 1
ATOM 3177 C CA . VAL B 1 151 ? 4.969 14.531 13.055 1 97.56 151 VAL B CA 1
ATOM 3178 C C . VAL B 1 151 ? 3.799 15.32 12.477 1 97.56 151 VAL B C 1
ATOM 3180 O O . VAL B 1 151 ? 3.127 16.062 13.188 1 97.56 151 VAL B O 1
ATOM 3183 N N . SER B 1 152 ? 3.689 15.25 11.188 1 98.31 152 SER B N 1
ATOM 3184 C CA . SER B 1 152 ? 2.557 15.805 10.461 1 98.31 152 SER B CA 1
ATOM 3185 C C . SER B 1 152 ? 1.753 14.711 9.766 1 98.31 152 SER B C 1
ATOM 3187 O O . SER B 1 152 ? 2.312 13.891 9.039 1 98.31 152 SER B O 1
ATOM 3189 N N . MET B 1 153 ? 0.458 14.688 10.023 1 98.56 153 MET B N 1
ATOM 3190 C CA . MET B 1 153 ? -0.448 13.68 9.484 1 98.56 153 MET B CA 1
ATOM 3191 C C . MET B 1 153 ? -1.247 14.234 8.305 1 98.56 153 MET B C 1
ATOM 3193 O O . MET B 1 153 ? -2.074 15.133 8.484 1 98.56 153 MET B O 1
ATOM 3197 N N . LEU B 1 154 ? -0.972 13.75 7.094 1 98.88 154 LEU B N 1
ATOM 3198 C CA . LEU B 1 154 ? -1.83 14.078 5.957 1 98.88 154 LEU B CA 1
ATOM 3199 C C . LEU B 1 154 ? -3.121 13.266 6.004 1 98.88 154 LEU B C 1
ATOM 3201 O O . LEU B 1 154 ? -3.082 12.031 6.062 1 98.88 154 LEU B O 1
ATOM 3205 N N . ASN B 1 155 ? -4.227 13.953 6.07 1 98.56 155 ASN B N 1
ATOM 3206 C CA . ASN B 1 155 ? -5.555 13.352 6.016 1 98.56 155 ASN B CA 1
ATOM 3207 C C . ASN B 1 155 ? -6.273 13.688 4.711 1 98.56 155 ASN B C 1
ATOM 3209 O O . ASN B 1 155 ? -6.336 14.852 4.32 1 98.56 155 ASN B O 1
ATOM 3213 N N . LEU B 1 156 ? -6.734 12.719 4.043 1 98.81 156 LEU B N 1
ATOM 3214 C CA . LEU B 1 156 ? -7.781 12.945 3.053 1 98.81 156 LEU B CA 1
ATOM 3215 C C . LEU B 1 156 ? -9.094 12.312 3.492 1 98.81 156 LEU B C 1
ATOM 3217 O O . LEU B 1 156 ? -9.102 11.227 4.074 1 98.81 156 LEU B O 1
ATOM 3221 N N . LEU B 1 157 ? -10.172 13.055 3.219 1 98.69 157 LEU B N 1
ATOM 3222 C CA . LEU B 1 157 ? -11.484 12.664 3.729 1 98.69 157 LEU B CA 1
ATOM 3223 C C . LEU B 1 157 ? -12.508 12.602 2.6 1 98.69 157 LEU B C 1
ATOM 3225 O O . LEU B 1 157 ? -12.578 13.508 1.767 1 98.69 157 LEU B O 1
ATOM 3229 N N . ALA B 1 158 ? -13.227 11.57 2.496 1 98.69 158 ALA B N 1
ATOM 3230 C CA . ALA B 1 158 ? -14.438 11.422 1.698 1 98.69 158 ALA B CA 1
ATOM 3231 C C . ALA B 1 158 ? -15.656 11.172 2.59 1 98.69 158 ALA B C 1
ATOM 3233 O O . ALA B 1 158 ? -15.672 10.219 3.371 1 98.69 158 ALA B O 1
ATOM 3234 N N . PHE B 1 159 ? -16.641 12.008 2.484 1 98.69 159 PHE B N 1
ATOM 3235 C CA . PHE B 1 159 ? -17.781 11.938 3.393 1 98.69 159 PHE B CA 1
ATOM 3236 C C . PHE B 1 159 ? -18.891 11.078 2.803 1 98.69 159 PHE B C 1
ATOM 3238 O O . PHE B 1 159 ? -19.078 11.047 1.585 1 98.69 159 PHE B O 1
ATOM 3245 N N . LYS B 1 160 ? -19.547 10.43 3.748 1 98.44 160 LYS B N 1
ATOM 3246 C CA . LYS B 1 160 ? -20.828 9.859 3.363 1 98.44 160 LYS B CA 1
ATOM 3247 C C . LYS B 1 160 ? -21.844 10.961 3.055 1 98.44 160 LYS B C 1
ATOM 3249 O O . LYS B 1 160 ? -21.75 12.07 3.59 1 98.44 160 LYS B O 1
ATOM 3254 N N . GLU B 1 161 ? -22.797 10.617 2.24 1 97.88 161 GLU B N 1
ATOM 3255 C CA . GLU B 1 161 ? -23.828 11.594 1.881 1 97.88 161 GLU B CA 1
ATOM 3256 C C . GLU B 1 161 ? -24.531 12.141 3.123 1 97.88 161 GLU B C 1
ATOM 3258 O O . GLU B 1 161 ? -25.016 11.375 3.957 1 97.88 161 GLU B O 1
ATOM 3263 N N . GLY B 1 162 ? -24.5 13.461 3.289 1 97.56 162 GLY B N 1
ATOM 3264 C CA . GLY B 1 162 ? -25.203 14.148 4.355 1 97.56 162 GLY B CA 1
ATOM 3265 C C . GLY B 1 162 ? -24.484 14.094 5.688 1 97.56 162 GLY B C 1
ATOM 3266 O O . GLY B 1 162 ? -25.016 14.523 6.711 1 97.56 162 GLY B O 1
ATOM 3267 N N . LYS B 1 163 ? -23.234 13.641 5.668 1 98.12 163 LYS B N 1
ATOM 3268 C CA . LYS B 1 163 ? -22.609 13.406 6.965 1 98.12 163 LYS B CA 1
ATOM 3269 C C . LYS B 1 163 ? -21.469 14.391 7.211 1 98.12 163 LYS B C 1
ATOM 3271 O O . LYS B 1 163 ? -20.797 14.32 8.242 1 98.12 163 LYS B O 1
ATOM 3276 N N . LYS B 1 164 ? -21.25 15.32 6.359 1 97.31 164 LYS B N 1
ATOM 3277 C CA . LYS B 1 164 ? -20.219 16.344 6.559 1 97.31 164 LYS B CA 1
ATOM 3278 C C . LYS B 1 164 ? -20.438 17.094 7.863 1 97.31 164 LYS B C 1
ATOM 3280 O O . LYS B 1 164 ? -19.484 17.469 8.539 1 97.31 164 LYS B O 1
ATOM 3285 N N . GLY B 1 165 ? -21.656 17.344 8.18 1 97.62 165 GLY B N 1
ATOM 3286 C CA . GLY B 1 165 ? -22 18.031 9.422 1 97.62 165 GLY B CA 1
ATOM 3287 C C . GLY B 1 165 ? -21.453 17.328 10.648 1 97.62 165 GLY B C 1
ATOM 3288 O O . GLY B 1 165 ? -20.969 17.984 11.578 1 97.62 165 GLY B O 1
ATOM 3289 N N . ASP B 1 166 ? -21.562 16.016 10.656 1 97.69 166 ASP B N 1
ATOM 3290 C CA . ASP B 1 166 ? -21.016 15.25 11.766 1 97.69 166 ASP B CA 1
ATOM 3291 C C . ASP B 1 166 ? -19.5 15.43 11.875 1 97.69 166 ASP B C 1
ATOM 3293 O O . ASP B 1 166 ? -18.969 15.547 12.969 1 97.69 166 ASP B O 1
ATOM 3297 N N . TYR B 1 167 ? -18.859 15.477 10.781 1 97.25 167 TYR B N 1
ATOM 3298 C CA . TYR B 1 167 ? -17.406 15.648 10.805 1 97.25 167 TYR B CA 1
ATOM 3299 C C . TYR B 1 167 ? -17.047 17.047 11.297 1 97.25 167 TYR B C 1
ATOM 3301 O O . TYR B 1 167 ? -16.031 17.219 11.984 1 97.25 167 TYR B O 1
ATOM 3309 N N . LEU B 1 168 ? -17.844 18.016 10.922 1 96.12 168 LEU B N 1
ATOM 3310 C CA . LEU B 1 168 ? -17.594 19.375 11.414 1 96.12 168 LEU B CA 1
ATOM 3311 C C . LEU B 1 168 ? -17.719 19.422 12.938 1 96.12 168 LEU B C 1
ATOM 3313 O O . LEU B 1 168 ? -16.953 20.125 13.602 1 96.12 168 LEU B O 1
ATOM 3317 N N . LYS B 1 169 ? -18.719 18.703 13.422 1 96.06 169 LYS B N 1
ATOM 3318 C CA . LYS B 1 169 ? -18.844 18.609 14.875 1 96.06 169 LYS B CA 1
ATOM 3319 C C . LYS B 1 169 ? -17.594 17.953 15.477 1 96.06 169 LYS B C 1
ATOM 3321 O O . LYS B 1 169 ? -17.094 18.406 16.516 1 96.06 169 LYS B O 1
ATOM 3326 N N . TYR B 1 170 ? -17.125 16.906 14.828 1 96 170 TYR B N 1
ATOM 3327 C CA . TYR B 1 170 ? -15.875 16.266 15.234 1 96 170 TYR B CA 1
ATOM 3328 C C . TYR B 1 170 ? -14.727 17.281 15.258 1 96 170 TYR B C 1
ATOM 3330 O O . TYR B 1 170 ? -13.969 17.328 16.219 1 96 170 TYR B O 1
ATOM 3338 N N . GLY B 1 171 ? -14.602 18.047 14.188 1 93.81 171 GLY B N 1
ATOM 3339 C CA . GLY B 1 171 ? -13.555 19.062 14.102 1 93.81 171 GLY B CA 1
ATOM 3340 C C . GLY B 1 171 ? -13.609 20.062 15.234 1 93.81 171 GLY B C 1
ATOM 3341 O O . GLY B 1 171 ? -12.57 20.453 15.781 1 93.81 171 GLY B O 1
ATOM 3342 N N . ALA B 1 172 ? -14.781 20.438 15.547 1 91.88 172 ALA B N 1
ATOM 3343 C CA . ALA B 1 172 ? -14.969 21.406 16.625 1 91.88 172 ALA B CA 1
ATOM 3344 C C . ALA B 1 172 ? -14.539 20.828 17.969 1 91.88 172 ALA B C 1
ATOM 3346 O O . ALA B 1 172 ? -13.852 21.484 18.75 1 91.88 172 ALA B O 1
ATOM 3347 N N . GLU B 1 173 ? -14.93 19.641 18.203 1 90.38 173 GLU B N 1
ATOM 3348 C CA . GLU B 1 173 ? -14.539 18.969 19.453 1 90.38 173 GLU B CA 1
ATOM 3349 C C . GLU B 1 173 ? -13.031 18.75 19.516 1 90.38 173 GLU B C 1
ATOM 3351 O O . GLU B 1 173 ? -12.422 18.891 20.562 1 90.38 173 GLU B O 1
ATOM 3356 N N . PHE B 1 174 ? -12.453 18.359 18.344 1 88.44 174 PHE B N 1
ATOM 3357 C CA . PHE B 1 174 ? -11.016 18.156 18.234 1 88.44 174 PHE B CA 1
ATOM 3358 C C . PHE B 1 174 ? -10.266 19.438 18.578 1 88.44 174 PHE B C 1
ATOM 3360 O O . PHE B 1 174 ? -9.336 19.422 19.391 1 88.44 174 PHE B O 1
ATOM 3367 N N . ALA B 1 175 ? -10.664 20.547 18.078 1 85.44 175 ALA B N 1
ATOM 3368 C CA . ALA B 1 175 ? -9.992 21.828 18.234 1 85.44 175 ALA B CA 1
ATOM 3369 C C . ALA B 1 175 ? -10.164 22.375 19.656 1 85.44 175 ALA B C 1
ATOM 3371 O O . ALA B 1 175 ? -9.281 23.047 20.172 1 85.44 175 ALA B O 1
ATOM 3372 N N . LYS B 1 176 ? -11.227 22.016 20.25 1 83.94 176 LYS B N 1
ATOM 3373 C CA . LYS B 1 176 ? -11.547 22.594 21.547 1 83.94 176 LYS B CA 1
ATOM 3374 C C . LYS B 1 176 ? -10.93 21.781 22.688 1 83.94 176 LYS B C 1
ATOM 3376 O O . LYS B 1 176 ? -10.539 22.344 23.719 1 83.94 176 LYS B O 1
ATOM 3381 N N . SER B 1 177 ? -10.805 20.453 22.484 1 78.69 177 SER B N 1
ATOM 3382 C CA . SER B 1 177 ? -10.492 19.672 23.672 1 78.69 177 SER B CA 1
ATOM 3383 C C . SER B 1 177 ? -9.555 18.516 23.344 1 78.69 177 SER B C 1
ATOM 3385 O O . SER B 1 177 ? -8.352 18.594 23.562 1 78.69 177 SER B O 1
ATOM 3387 N N . VAL B 1 178 ? -9.914 17.672 22.594 1 74.5 178 VAL B N 1
ATOM 3388 C CA . VAL B 1 178 ? -9.281 16.359 22.609 1 74.5 178 VAL B CA 1
ATOM 3389 C C . VAL B 1 178 ? -7.98 16.391 21.828 1 74.5 178 VAL B C 1
ATOM 3391 O O . VAL B 1 178 ? -6.992 15.766 22.203 1 74.5 178 VAL B O 1
ATOM 3394 N N . GLY B 1 179 ? -7.977 17.203 20.844 1 74.12 179 GLY B N 1
ATOM 3395 C CA . GLY B 1 179 ? -6.766 17.328 20.047 1 74.12 179 GLY B CA 1
ATOM 3396 C C . GLY B 1 179 ? -5.809 18.375 20.578 1 74.12 179 GLY B C 1
ATOM 3397 O O . GLY B 1 179 ? -4.625 18.094 20.781 1 74.12 179 GLY B O 1
ATOM 3398 N N . LEU B 1 180 ? -6.336 19.438 20.906 1 76.25 180 LEU B N 1
ATOM 3399 C CA . LEU B 1 180 ? -5.539 20.562 21.359 1 76.25 180 LEU B CA 1
ATOM 3400 C C . LEU B 1 180 ? -4.828 20.25 22.672 1 76.25 180 LEU B C 1
ATOM 3402 O O . LEU B 1 180 ? -3.664 20.609 22.844 1 76.25 180 LEU B O 1
ATOM 3406 N N . ARG B 1 181 ? -5.504 19.5 23.484 1 79.75 181 ARG B N 1
ATOM 3407 C CA . ARG B 1 181 ? -4.93 19.141 24.781 1 79.75 181 ARG B CA 1
ATOM 3408 C C . ARG B 1 181 ? -3.684 18.281 24.609 1 79.75 181 ARG B C 1
ATOM 3410 O O . ARG B 1 181 ? -2.83 18.234 25.5 1 79.75 181 ARG B O 1
ATOM 3417 N N . ARG B 1 182 ? -3.619 17.703 23.484 1 84.5 182 ARG B N 1
ATOM 3418 C CA . ARG B 1 182 ? -2.512 16.781 23.25 1 84.5 182 ARG B CA 1
ATOM 3419 C C . ARG B 1 182 ? -1.547 17.344 22.219 1 84.5 182 ARG B C 1
ATOM 3421 O O . ARG B 1 182 ? -0.724 16.609 21.672 1 84.5 182 ARG B O 1
ATOM 3428 N N . GLY B 1 183 ? -1.757 18.594 21.922 1 86.62 183 GLY B N 1
ATOM 3429 C CA . GLY B 1 183 ? -0.833 19.281 21.031 1 86.62 183 GLY B CA 1
ATOM 3430 C C . GLY B 1 183 ? -1.186 19.125 19.578 1 86.62 183 GLY B C 1
ATOM 3431 O O . GLY B 1 183 ? -0.411 19.516 18.688 1 86.62 183 GLY B O 1
ATOM 3432 N N . GLY B 1 184 ? -2.275 18.531 19.297 1 92.88 184 GLY B N 1
ATOM 3433 C CA . GLY B 1 184 ? -2.719 18.406 17.906 1 92.88 184 GLY B CA 1
ATOM 3434 C C . GLY B 1 184 ? -3.23 19.703 17.328 1 92.88 184 GLY B C 1
ATOM 3435 O O . GLY B 1 184 ? -3.914 20.469 18 1 92.88 184 GLY B O 1
ATOM 3436 N N . THR B 1 185 ? -2.746 20.016 16.125 1 92.94 185 THR B N 1
ATOM 3437 C CA . THR B 1 185 ? -3.162 21.219 15.414 1 92.94 185 THR B CA 1
ATOM 3438 C C . THR B 1 185 ? -3.336 20.938 13.922 1 92.94 185 THR B C 1
ATOM 3440 O O . THR B 1 185 ? -2.428 20.422 13.273 1 92.94 185 THR B O 1
ATOM 3443 N N . ALA B 1 186 ? -4.535 21.266 13.406 1 94.25 186 ALA B N 1
ATOM 3444 C CA . ALA B 1 186 ? -4.715 21.203 11.961 1 94.25 186 ALA B CA 1
ATOM 3445 C C . ALA B 1 186 ? -4.109 22.438 11.289 1 94.25 186 ALA B C 1
ATOM 3447 O O . ALA B 1 186 ? -4.734 23.5 11.25 1 94.25 186 ALA B O 1
ATOM 3448 N N . LYS B 1 187 ? -2.936 22.312 10.742 1 94.75 187 LYS B N 1
ATOM 3449 C CA . LYS B 1 187 ? -2.23 23.469 10.195 1 94.75 187 LYS B CA 1
ATOM 3450 C C . LYS B 1 187 ? -2.803 23.859 8.836 1 94.75 187 LYS B C 1
ATOM 3452 O O . LYS B 1 187 ? -2.779 25.047 8.469 1 94.75 187 LYS B O 1
ATOM 3457 N N . ILE B 1 188 ? -3.242 22.922 8.094 1 97 188 ILE B N 1
ATOM 3458 C CA . ILE B 1 188 ? -3.863 23.141 6.789 1 97 188 ILE B CA 1
ATOM 3459 C C . ILE B 1 188 ? -5.145 22.312 6.688 1 97 188 ILE B C 1
ATOM 3461 O O . ILE B 1 188 ? -5.16 21.125 7.031 1 97 188 ILE B O 1
ATOM 3465 N N . VAL B 1 189 ? -6.207 22.984 6.367 1 96.88 189 VAL B N 1
ATOM 3466 C CA . VAL B 1 189 ? -7.484 22.359 6.031 1 96.88 189 VAL B CA 1
ATOM 3467 C C . VAL B 1 189 ? -8.023 22.953 4.734 1 96.88 189 VAL B C 1
ATOM 3469 O O . VAL B 1 189 ? -7.984 24.172 4.539 1 96.88 189 VAL B O 1
ATOM 3472 N N . GLY B 1 190 ? -8.406 22.109 3.871 1 97.75 190 GLY B N 1
ATOM 3473 C CA . GLY B 1 190 ? -8.914 22.609 2.602 1 97.75 190 GLY B CA 1
ATOM 3474 C C . GLY B 1 190 ? -9.969 21.703 1.987 1 97.75 190 GLY B C 1
ATOM 3475 O O . GLY B 1 190 ? -10.062 20.516 2.326 1 97.75 190 GLY B O 1
ATOM 3476 N N . THR B 1 191 ? -10.781 22.344 1.127 1 98.06 191 THR B N 1
ATOM 3477 C CA . THR B 1 191 ? -11.75 21.609 0.318 1 98.06 191 THR B CA 1
ATOM 3478 C C . THR B 1 191 ? -11.133 21.188 -1.012 1 98.06 191 THR B C 1
ATOM 3480 O O . THR B 1 191 ? -10.586 22.016 -1.739 1 98.06 191 THR B O 1
ATOM 3483 N N . VAL B 1 192 ? -11.227 19.875 -1.312 1 98.12 192 VAL B N 1
ATOM 3484 C CA . VAL B 1 192 ? -10.641 19.359 -2.549 1 98.12 192 VAL B CA 1
ATOM 3485 C C . VAL B 1 192 ? -11.336 20 -3.75 1 98.12 192 VAL B C 1
ATOM 3487 O O . VAL B 1 192 ? -12.562 20.109 -3.789 1 98.12 192 VAL B O 1
ATOM 3490 N N . VAL B 1 193 ? -10.508 20.5 -4.629 1 96.19 193 VAL B N 1
ATOM 3491 C CA . VAL B 1 193 ? -10.977 21.031 -5.898 1 96.19 193 VAL B CA 1
ATOM 3492 C C . VAL B 1 193 ? -10.609 20.078 -7.035 1 96.19 193 VAL B C 1
ATOM 3494 O O . VAL B 1 193 ? -9.43 19.828 -7.293 1 96.19 193 VAL B O 1
ATOM 3497 N N . ARG B 1 194 ? -11.617 19.531 -7.645 1 87.75 194 ARG B N 1
ATOM 3498 C CA . ARG B 1 194 ? -11.383 18.516 -8.68 1 87.75 194 ARG B CA 1
ATOM 3499 C C . ARG B 1 194 ? -10.797 19.156 -9.93 1 87.75 194 ARG B C 1
ATOM 3501 O O . ARG B 1 194 ? -11.273 20.188 -10.398 1 87.75 194 ARG B O 1
ATOM 3508 N N . GLN B 1 195 ? -9.695 18.672 -10.234 1 86 195 GLN B N 1
ATOM 3509 C CA . GLN B 1 195 ? -9.078 19 -11.516 1 86 195 GLN B CA 1
ATOM 3510 C C . GLN B 1 195 ? -8.859 17.734 -12.344 1 86 195 GLN B C 1
ATOM 3512 O O . GLN B 1 195 ? -8.594 16.656 -11.797 1 86 195 GLN B O 1
ATOM 3517 N N . ASP B 1 196 ? -9.016 17.828 -13.586 1 81.44 196 ASP B N 1
ATOM 3518 C CA . ASP B 1 196 ? -8.906 16.656 -14.453 1 81.44 196 ASP B CA 1
ATOM 3519 C C . ASP B 1 196 ? -7.551 15.984 -14.297 1 81.44 196 ASP B C 1
ATOM 3521 O O . ASP B 1 196 ? -6.512 16.641 -14.352 1 81.44 196 ASP B O 1
ATOM 3525 N N . GLY B 1 197 ? -7.652 14.719 -14.055 1 80 197 GLY B N 1
ATOM 3526 C CA . GLY B 1 197 ? -6.449 13.898 -14.078 1 80 197 GLY B CA 1
ATOM 3527 C C . GLY B 1 197 ? -5.727 13.875 -12.742 1 80 197 GLY B C 1
ATOM 3528 O O . GLY B 1 197 ? -4.773 13.117 -12.562 1 80 197 GLY B O 1
ATOM 3529 N N . ASP B 1 198 ? -6.195 14.758 -11.852 1 85.75 198 ASP B N 1
ATOM 3530 C CA . ASP B 1 198 ? -5.445 14.734 -10.602 1 85.75 198 ASP B CA 1
ATOM 3531 C C . ASP B 1 198 ? -5.988 13.672 -9.648 1 85.75 198 ASP B C 1
ATOM 3533 O O . ASP B 1 198 ? -6.777 12.812 -10.055 1 85.75 198 ASP B O 1
ATOM 3537 N N . GLY B 1 199 ? -5.418 13.594 -8.422 1 92.81 199 GLY B N 1
ATOM 3538 C CA . GLY B 1 199 ? -5.742 12.57 -7.449 1 92.81 199 GLY B CA 1
ATOM 3539 C C . GLY B 1 199 ? -6.914 12.938 -6.559 1 92.81 199 GLY B C 1
ATOM 3540 O O . GLY B 1 199 ? -7.207 12.234 -5.59 1 92.81 199 GLY B O 1
ATOM 3541 N N . GLY B 1 200 ? -7.633 13.984 -6.926 1 94.69 200 GLY B N 1
ATOM 3542 C CA . GLY B 1 200 ? -8.648 14.5 -6.02 1 94.69 200 GLY B CA 1
ATOM 3543 C C . GLY B 1 200 ? -9.992 13.82 -6.18 1 94.69 200 GLY B C 1
ATOM 3544 O O . GLY B 1 200 ? -10.883 13.984 -5.34 1 94.69 200 GLY B O 1
ATOM 3545 N N . GLU B 1 201 ? -10.133 13.062 -7.25 1 94.38 201 GLU B N 1
ATOM 3546 C CA . GLU B 1 201 ? -11.414 12.414 -7.488 1 94.38 201 GLU B CA 1
ATOM 3547 C C . GLU B 1 201 ? -11.805 11.508 -6.324 1 94.38 201 GLU B C 1
ATOM 3549 O O . GLU B 1 201 ? -11.016 10.664 -5.898 1 94.38 201 GLU B O 1
ATOM 3554 N N . GLY B 1 202 ? -12.969 11.773 -5.816 1 95.62 202 GLY B N 1
ATOM 3555 C CA . GLY B 1 202 ? -13.5 10.938 -4.75 1 95.62 202 GLY B CA 1
ATOM 3556 C C . GLY B 1 202 ? -13.219 11.484 -3.363 1 95.62 202 GLY B C 1
ATOM 3557 O O . GLY B 1 202 ? -13.734 10.977 -2.369 1 95.62 202 GLY B O 1
ATOM 3558 N N . TRP B 1 203 ? -12.367 12.461 -3.277 1 98.12 203 TRP B N 1
ATOM 3559 C CA . TRP B 1 203 ? -12.039 13.07 -1.991 1 98.12 203 TRP B CA 1
ATOM 3560 C C . TRP B 1 203 ? -12.742 14.414 -1.829 1 98.12 203 TRP B C 1
ATOM 3562 O O . TRP B 1 203 ? -12.938 15.141 -2.807 1 98.12 203 TRP B O 1
ATOM 3572 N N . ASP B 1 204 ? -13.07 14.742 -0.578 1 98.44 204 ASP B N 1
ATOM 3573 C CA . ASP B 1 204 ? -13.812 15.969 -0.304 1 98.44 204 ASP B CA 1
ATOM 3574 C C . ASP B 1 204 ? -12.922 17 0.393 1 98.44 204 ASP B C 1
ATOM 3576 O O . ASP B 1 204 ? -13.008 18.188 0.103 1 98.44 204 ASP B O 1
ATOM 3580 N N . GLU B 1 205 ? -12.094 16.578 1.298 1 98.31 205 GLU B N 1
ATOM 3581 C CA . GLU B 1 205 ? -11.273 17.484 2.08 1 98.31 205 GLU B CA 1
ATOM 3582 C C . GLU B 1 205 ? -9.883 16.906 2.318 1 98.31 205 GLU B C 1
ATOM 3584 O O . GLU B 1 205 ? -9.68 15.695 2.225 1 98.31 205 GLU B O 1
ATOM 3589 N N . VAL B 1 206 ? -8.969 17.797 2.508 1 98.19 206 VAL B N 1
ATOM 3590 C CA . VAL B 1 206 ? -7.602 17.469 2.902 1 98.19 206 VAL B CA 1
ATOM 3591 C C . VAL B 1 206 ? -7.246 18.219 4.188 1 98.19 206 VAL B C 1
ATOM 3593 O O . VAL B 1 206 ? -7.699 19.344 4.402 1 98.19 206 VAL B O 1
ATOM 3596 N N . ALA B 1 207 ? -6.531 17.594 5.051 1 98 207 ALA B N 1
ATOM 3597 C CA . ALA B 1 207 ? -6.004 18.25 6.246 1 98 207 ALA B CA 1
ATOM 3598 C C . ALA B 1 207 ? -4.582 17.781 6.543 1 98 207 ALA B C 1
ATOM 3600 O O . ALA B 1 207 ? -4.238 16.625 6.32 1 98 207 ALA B O 1
ATOM 3601 N N . LEU B 1 208 ? -3.777 18.672 6.93 1 98.44 208 LEU B N 1
ATOM 3602 C CA . LEU B 1 208 ? -2.465 18.375 7.496 1 98.44 208 LEU B CA 1
ATOM 3603 C C . LEU B 1 208 ? -2.426 18.719 8.984 1 98.44 208 LEU B C 1
ATOM 3605 O O . LEU B 1 208 ? -2.4 19.891 9.359 1 98.44 208 LEU B O 1
ATOM 3609 N N . ALA B 1 209 ? -2.398 17.703 9.82 1 97.56 209 ALA B N 1
ATOM 3610 C CA . ALA B 1 209 ? -2.449 17.875 11.266 1 97.56 209 ALA B CA 1
ATOM 3611 C C . ALA B 1 209 ? -1.069 17.703 11.891 1 97.56 209 ALA B C 1
ATOM 3613 O O . ALA B 1 209 ? -0.338 16.766 11.539 1 97.56 209 ALA B O 1
ATOM 3614 N N . HIS B 1 210 ? -0.749 18.531 12.812 1 97 210 HIS B N 1
ATOM 3615 C CA . HIS B 1 210 ? 0.512 18.516 13.547 1 97 210 HIS B CA 1
ATOM 3616 C C . HIS B 1 210 ? 0.352 17.844 14.898 1 97 210 HIS B C 1
ATOM 3618 O O . HIS B 1 210 ? -0.659 18.031 15.578 1 97 210 HIS B O 1
ATOM 3624 N N . TYR B 1 211 ? 1.325 17.078 15.25 1 95.81 211 TYR B N 1
ATOM 3625 C CA . TYR B 1 211 ? 1.521 16.609 16.625 1 95.81 211 TYR B CA 1
ATOM 3626 C C . TYR B 1 211 ? 2.961 16.812 17.062 1 95.81 211 TYR B C 1
ATOM 3628 O O . TYR B 1 211 ? 3.896 16.609 16.297 1 95.81 211 TYR B O 1
ATOM 3636 N N . PRO B 1 212 ? 3.15 17.188 18.297 1 94.5 212 PRO B N 1
ATOM 3637 C CA . PRO B 1 212 ? 4.512 17.469 18.766 1 94.5 212 PRO B CA 1
ATOM 3638 C C . PRO B 1 212 ? 5.418 16.234 18.688 1 94.5 212 PRO B C 1
ATOM 3640 O O . PRO B 1 212 ? 6.637 16.375 18.562 1 94.5 212 PRO B O 1
ATOM 3643 N N . SER B 1 213 ? 4.84 15.102 18.875 1 94.12 213 SER B N 1
ATOM 3644 C CA . SER B 1 213 ? 5.539 13.828 18.703 1 94.12 213 SER B CA 1
ATOM 3645 C C . SER B 1 213 ? 4.566 12.711 18.359 1 94.12 213 SER B C 1
ATOM 3647 O O . SER B 1 213 ? 3.354 12.867 18.484 1 94.12 213 SER B O 1
ATOM 3649 N N . ILE B 1 214 ? 5.156 11.562 17.891 1 96.25 214 ILE B N 1
ATOM 3650 C CA . ILE B 1 214 ? 4.328 10.406 17.562 1 96.25 214 ILE B CA 1
ATOM 3651 C C . ILE B 1 214 ? 3.635 9.891 18.812 1 96.25 214 ILE B C 1
ATOM 3653 O O . ILE B 1 214 ? 2.537 9.336 18.75 1 96.25 214 ILE B O 1
ATOM 3657 N N . TRP B 1 215 ? 4.215 10.109 19.953 1 94.06 215 TRP B N 1
ATOM 3658 C CA . TRP B 1 215 ? 3.605 9.664 21.203 1 94.06 215 TRP B CA 1
ATOM 3659 C C . TRP B 1 215 ? 2.398 10.531 21.547 1 94.06 215 TRP B C 1
ATOM 3661 O O . TRP B 1 215 ? 1.436 10.047 22.156 1 94.06 215 TRP B O 1
ATOM 3671 N N . HIS B 1 216 ? 2.426 11.797 21.234 1 93.81 216 HIS B N 1
ATOM 3672 C CA . HIS B 1 216 ? 1.25 12.633 21.422 1 93.81 216 HIS B CA 1
ATOM 3673 C C . HIS B 1 216 ? 0.071 12.141 20.594 1 93.81 216 HIS B C 1
ATOM 3675 O O . HIS B 1 216 ? -1.065 12.117 21.078 1 93.81 216 HIS B O 1
ATOM 3681 N N . PHE B 1 217 ? 0.382 11.75 19.422 1 95.06 217 PHE B N 1
ATOM 3682 C CA . PHE B 1 217 ? -0.634 11.148 18.578 1 95.06 217 PHE B CA 1
ATOM 3683 C C . PHE B 1 217 ? -1.149 9.852 19.172 1 95.06 217 PHE B C 1
ATOM 3685 O O . PHE B 1 217 ? -2.361 9.641 19.266 1 95.06 217 PHE B O 1
ATOM 3692 N N . ALA B 1 218 ? -0.238 9.008 19.594 1 94.44 218 ALA B N 1
ATOM 3693 C CA . ALA B 1 218 ? -0.606 7.742 20.219 1 94.44 218 ALA B CA 1
ATOM 3694 C C . ALA B 1 218 ? -1.472 7.965 21.453 1 94.44 218 ALA B C 1
ATOM 3696 O O . ALA B 1 218 ? -2.443 7.242 21.688 1 94.44 218 ALA B O 1
ATOM 3697 N N . ASN B 1 219 ? -1.111 8.93 22.188 1 92 219 ASN B N 1
ATOM 3698 C CA . ASN B 1 219 ? -1.869 9.273 23.391 1 92 219 ASN B CA 1
ATOM 3699 C C . ASN B 1 219 ? -3.305 9.672 23.047 1 92 219 ASN B C 1
ATOM 3701 O O . ASN B 1 219 ? -4.238 9.297 23.766 1 92 219 ASN B O 1
ATOM 3705 N N . MET B 1 220 ? -3.404 10.359 22.078 1 92.38 220 MET B N 1
ATOM 3706 C CA . MET B 1 220 ? -4.746 10.719 21.625 1 92.38 220 MET B CA 1
ATOM 3707 C C . MET B 1 220 ? -5.543 9.469 21.25 1 92.38 220 MET B C 1
ATOM 3709 O O . MET B 1 220 ? -6.656 9.266 21.734 1 92.38 220 MET B O 1
ATOM 3713 N N . LEU B 1 221 ? -4.957 8.609 20.422 1 94.31 221 LEU B N 1
ATOM 3714 C CA . LEU B 1 221 ? -5.648 7.41 19.969 1 94.31 221 LEU B CA 1
ATOM 3715 C C . LEU B 1 221 ? -6.086 6.547 21.141 1 94.31 221 LEU B C 1
ATOM 3717 O O . LEU B 1 221 ? -7.121 5.883 21.094 1 94.31 221 LEU B O 1
ATOM 3721 N N . ALA B 1 222 ? -5.332 6.594 22.172 1 91.56 222 ALA B N 1
ATOM 3722 C CA . ALA B 1 222 ? -5.555 5.703 23.297 1 91.56 222 ALA B CA 1
ATOM 3723 C C . ALA B 1 222 ? -6.543 6.312 24.297 1 91.56 222 ALA B C 1
ATOM 3725 O O . ALA B 1 222 ? -6.984 5.645 25.234 1 91.56 222 ALA B O 1
ATOM 3726 N N . SER B 1 223 ? -6.895 7.496 24.156 1 89.31 223 SER B N 1
ATOM 3727 C CA . SER B 1 223 ? -7.68 8.203 25.156 1 89.31 223 SER B CA 1
ATOM 3728 C C . SER B 1 223 ? -9.172 7.957 24.969 1 89.31 223 SER B C 1
ATOM 3730 O O . SER B 1 223 ? -9.656 7.91 23.828 1 89.31 223 SER B O 1
ATOM 3732 N N . GLU B 1 224 ? -9.883 7.855 26.062 1 89.69 224 GLU B N 1
ATOM 3733 C CA . GLU B 1 224 ? -11.32 7.59 26.031 1 89.69 224 GLU B CA 1
ATOM 3734 C C . GLU B 1 224 ? -12.094 8.805 25.531 1 89.69 224 GLU B C 1
ATOM 3736 O O . GLU B 1 224 ? -13.078 8.664 24.797 1 89.69 224 GLU B O 1
ATOM 3741 N N . ASP B 1 225 ? -11.703 9.914 26 1 89.88 225 ASP B N 1
ATOM 3742 C CA . ASP B 1 225 ? -12.43 11.117 25.609 1 89.88 225 ASP B CA 1
ATOM 3743 C C . ASP B 1 225 ? -12.344 11.336 24.109 1 89.88 225 ASP B C 1
ATOM 3745 O O . ASP B 1 225 ? -13.344 11.68 23.469 1 89.88 225 ASP B O 1
ATOM 3749 N N . TYR B 1 226 ? -11.172 11.125 23.516 1 91.81 226 TYR B N 1
ATOM 3750 C CA . TYR B 1 226 ? -11.039 11.242 22.078 1 91.81 226 TYR B CA 1
ATOM 3751 C C . TYR B 1 226 ? -11.883 10.188 21.359 1 91.81 226 TYR B C 1
ATOM 3753 O O . TYR B 1 226 ? -12.586 10.492 20.391 1 91.81 226 TYR B O 1
ATOM 3761 N N . GLN B 1 227 ? -11.82 8.945 21.859 1 93.75 227 GLN B N 1
ATOM 3762 C CA . GLN B 1 227 ? -12.516 7.855 21.172 1 93.75 227 GLN B CA 1
ATOM 3763 C C . GLN B 1 227 ? -14.031 8.047 21.234 1 93.75 227 GLN B C 1
ATOM 3765 O O . GLN B 1 227 ? -14.742 7.68 20.312 1 93.75 227 GLN B O 1
ATOM 3770 N N . ALA B 1 228 ? -14.508 8.633 22.297 1 93.62 228 ALA B N 1
ATOM 3771 C CA . ALA B 1 228 ? -15.93 8.938 22.391 1 93.62 228 ALA B CA 1
ATOM 3772 C C . ALA B 1 228 ? -16.375 9.867 21.25 1 93.62 228 ALA B C 1
ATOM 3774 O O . ALA B 1 228 ? -17.391 9.633 20.609 1 93.62 228 ALA B O 1
ATOM 3775 N N . VAL B 1 229 ? -15.586 10.898 20.984 1 94.19 229 VAL B N 1
ATOM 3776 C CA . VAL B 1 229 ? -15.875 11.867 19.938 1 94.19 229 VAL B CA 1
ATOM 3777 C C . VAL B 1 229 ? -15.656 11.227 18.562 1 94.19 229 VAL B C 1
ATOM 3779 O O . VAL B 1 229 ? -16.438 11.445 17.625 1 94.19 229 VAL B O 1
ATOM 3782 N N . ASN B 1 230 ? -14.594 10.461 18.422 1 95.5 230 ASN B N 1
ATOM 3783 C CA . ASN B 1 230 ? -14.258 9.758 17.188 1 95.5 230 ASN B CA 1
ATOM 3784 C C . ASN B 1 230 ? -15.383 8.82 16.75 1 95.5 230 ASN B C 1
ATOM 3786 O O . ASN B 1 230 ? -15.867 8.906 15.625 1 95.5 230 ASN B O 1
ATOM 3790 N N . ARG B 1 231 ? -15.898 8.031 17.641 1 96.12 231 ARG B N 1
ATOM 3791 C CA . ARG B 1 231 ? -16.938 7.047 17.359 1 96.12 231 ARG B CA 1
ATOM 3792 C C . ARG B 1 231 ? -18.266 7.73 17.078 1 96.12 231 ARG B C 1
ATOM 3794 O O . ARG B 1 231 ? -19.031 7.289 16.219 1 96.12 231 ARG B O 1
ATOM 3801 N N . LYS B 1 232 ? -18.453 8.742 17.812 1 96.88 232 LYS B N 1
ATOM 3802 C CA . LYS B 1 232 ? -19.75 9.406 17.703 1 96.88 232 LYS B CA 1
ATOM 3803 C C . LYS B 1 232 ? -19.859 10.211 16.406 1 96.88 232 LYS B C 1
ATOM 3805 O O . LYS B 1 232 ? -20.906 10.203 15.758 1 96.88 232 LYS B O 1
ATOM 3810 N N . TYR B 1 233 ? -18.75 10.906 16.016 1 97.44 233 TYR B N 1
ATOM 3811 C CA . TYR B 1 233 ? -18.922 11.914 14.984 1 97.44 233 TYR B CA 1
ATOM 3812 C C . TYR B 1 233 ? -18.062 11.594 13.758 1 97.44 233 TYR B C 1
ATOM 3814 O O . TYR B 1 233 ? -18.438 11.938 12.633 1 97.44 233 TYR B O 1
ATOM 3822 N N . ARG B 1 234 ? -16.922 11.016 13.898 1 97.88 234 ARG B N 1
ATOM 3823 C CA . ARG B 1 234 ? -15.953 10.914 12.812 1 97.88 234 ARG B CA 1
ATOM 3824 C C . ARG B 1 234 ? -16.156 9.625 12.023 1 97.88 234 ARG B C 1
ATOM 3826 O O . ARG B 1 234 ? -16.328 9.656 10.805 1 97.88 234 ARG B O 1
ATOM 3833 N N . VAL B 1 235 ? -16.141 8.438 12.656 1 97.62 235 VAL B N 1
ATOM 3834 C CA . VAL B 1 235 ? -16.078 7.133 12.008 1 97.62 235 VAL B CA 1
ATOM 3835 C C . VAL B 1 235 ? -17.281 6.961 11.078 1 97.62 235 VAL B C 1
ATOM 3837 O O . VAL B 1 235 ? -17.125 6.582 9.914 1 97.62 235 VAL B O 1
ATOM 3840 N N . GLY B 1 236 ? -18.453 7.297 11.562 1 97.56 236 GLY B N 1
ATOM 3841 C CA . GLY B 1 236 ? -19.672 7.094 10.789 1 97.56 236 GLY B CA 1
ATOM 3842 C C . GLY B 1 236 ? -19.859 8.117 9.688 1 97.56 236 GLY B C 1
ATOM 3843 O O . GLY B 1 236 ? -20.719 7.953 8.828 1 97.56 236 GLY B O 1
ATOM 3844 N N . SER B 1 237 ? -19.094 9.203 9.703 1 98.5 237 SER B N 1
ATOM 3845 C CA . SER B 1 237 ? -19.266 10.281 8.734 1 98.5 237 SER B CA 1
ATOM 3846 C C . SER B 1 237 ? -18.438 10.039 7.477 1 98.5 237 SER B C 1
ATOM 3848 O O . SER B 1 237 ? -18.656 10.688 6.449 1 98.5 237 SER B O 1
ATOM 3850 N N . LEU B 1 238 ? -17.5 9.062 7.504 1 98.62 238 LEU B N 1
ATOM 3851 C CA . LEU B 1 238 ? -16.516 8.922 6.445 1 98.62 238 LEU B CA 1
ATOM 3852 C C . LEU B 1 238 ? -16.828 7.73 5.551 1 98.62 238 LEU B C 1
ATOM 3854 O O . LEU B 1 238 ? -16.969 6.609 6.039 1 98.62 238 LEU B O 1
ATOM 3858 N N . ARG B 1 239 ? -16.953 8 4.273 1 98.31 239 ARG B N 1
ATOM 3859 C CA . ARG B 1 239 ? -17 6.93 3.283 1 98.31 239 ARG B CA 1
ATOM 3860 C C . ARG B 1 239 ? -15.625 6.285 3.119 1 98.31 239 ARG B C 1
ATOM 3862 O O . ARG B 1 239 ? -15.516 5.07 2.938 1 98.31 239 ARG B O 1
ATOM 3869 N N . ASP B 1 240 ? -14.641 7.105 3.102 1 98.25 240 ASP B N 1
ATOM 3870 C CA . ASP B 1 240 ? -13.25 6.68 3.021 1 98.25 240 ASP B CA 1
ATOM 3871 C C . ASP B 1 240 ? -12.32 7.73 3.627 1 98.25 240 ASP B C 1
ATOM 3873 O O . ASP B 1 240 ? -12.688 8.898 3.746 1 98.25 240 ASP B O 1
ATOM 3877 N N . THR B 1 241 ? -11.164 7.316 4.074 1 98.56 241 THR B N 1
ATOM 3878 C CA . THR B 1 241 ? -10.117 8.195 4.574 1 98.56 241 THR B CA 1
ATOM 3879 C C . THR B 1 241 ? -8.75 7.516 4.508 1 98.56 241 THR B C 1
ATOM 3881 O O . THR B 1 241 ? -8.672 6.289 4.441 1 98.56 241 THR B O 1
ATOM 3884 N N . PHE B 1 242 ? -7.762 8.273 4.375 1 98.81 242 PHE B N 1
ATOM 3885 C CA . PHE B 1 242 ? -6.434 7.773 4.719 1 98.81 242 PHE B CA 1
ATOM 3886 C C . PHE B 1 242 ? -5.668 8.797 5.551 1 98.81 242 PHE B C 1
ATOM 3888 O O . PHE B 1 242 ? -5.984 9.984 5.527 1 98.81 242 PHE B O 1
ATOM 3895 N N . ILE B 1 243 ? -4.809 8.32 6.395 1 98.88 243 ILE B N 1
ATOM 3896 C CA . ILE B 1 243 ? -3.877 9.133 7.172 1 98.88 243 ILE B CA 1
ATOM 3897 C C . ILE B 1 243 ? -2.445 8.672 6.91 1 98.88 243 ILE B C 1
ATOM 3899 O O . ILE B 1 243 ? -2.133 7.484 7.047 1 98.88 243 ILE B O 1
ATOM 3903 N N . LEU B 1 244 ? -1.67 9.555 6.496 1 98.88 244 LEU B N 1
ATOM 3904 C CA . LEU B 1 244 ? -0.263 9.312 6.191 1 98.88 244 LEU B CA 1
ATOM 3905 C C . LEU B 1 244 ? 0.64 10.102 7.133 1 98.88 244 LEU B C 1
ATOM 3907 O O . LEU B 1 244 ? 0.573 11.336 7.172 1 98.88 244 LEU B O 1
ATOM 3911 N N . CYS B 1 245 ? 1.46 9.398 7.887 1 98.81 245 CYS B N 1
ATOM 3912 C CA . CYS B 1 245 ? 2.402 10.016 8.812 1 98.81 245 CYS B CA 1
ATOM 3913 C C . CYS B 1 245 ? 3.633 10.531 8.078 1 98.81 245 CYS B C 1
ATOM 3915 O O . CYS B 1 245 ? 4.238 9.805 7.289 1 98.81 245 CYS B O 1
ATOM 3917 N N . THR B 1 246 ? 3.984 11.75 8.352 1 98.56 246 THR B N 1
ATOM 3918 C CA . THR B 1 246 ? 5.176 12.352 7.758 1 98.56 246 THR B CA 1
ATOM 3919 C C . THR B 1 246 ? 5.984 13.102 8.812 1 98.56 246 THR B C 1
ATOM 3921 O O . THR B 1 246 ? 5.477 13.398 9.898 1 98.56 246 THR B O 1
ATOM 3924 N N . THR B 1 247 ? 7.246 13.312 8.516 1 97.88 247 THR B N 1
ATOM 3925 C CA . THR B 1 247 ? 8.125 14.164 9.312 1 97.88 247 THR B CA 1
ATOM 3926 C C . THR B 1 247 ? 8.688 15.305 8.461 1 97.88 247 THR B C 1
ATOM 3928 O O . THR B 1 247 ? 9.383 15.055 7.477 1 97.88 247 THR B O 1
ATOM 3931 N N . GLU B 1 248 ? 8.375 16.5 8.852 1 96.94 248 GLU B N 1
ATOM 3932 C CA . GLU B 1 248 ? 8.781 17.656 8.039 1 96.94 248 GLU B CA 1
ATOM 3933 C C . GLU B 1 248 ? 10.281 17.875 8.109 1 96.94 248 GLU B C 1
ATOM 3935 O O . GLU B 1 248 ? 10.898 17.703 9.164 1 96.94 248 GLU B O 1
ATOM 3940 N N . ILE B 1 249 ? 10.805 18.25 6.934 1 93.25 249 ILE B N 1
ATOM 3941 C CA . ILE B 1 249 ? 12.227 18.5 6.785 1 93.25 249 ILE B CA 1
ATOM 3942 C C . ILE B 1 249 ? 12.469 20.016 6.668 1 93.25 249 ILE B C 1
ATOM 3944 O O . ILE B 1 249 ? 11.688 20.719 6.031 1 93.25 249 ILE B O 1
ATOM 3948 N N . GLY B 1 250 ? 13.352 20.516 7.457 1 77.31 250 GLY B N 1
ATOM 3949 C CA . GLY B 1 250 ? 13.695 21.922 7.32 1 77.31 250 GLY B CA 1
ATOM 3950 C C . GLY B 1 250 ? 14.391 22.25 6.012 1 77.31 250 GLY B C 1
ATOM 3951 O O . GLY B 1 250 ? 15.266 21.5 5.566 1 77.31 250 GLY B O 1
ATOM 3952 N N . ILE B 1 251 ? 13.742 22.922 5.113 1 63.22 251 ILE B N 1
ATOM 3953 C CA . ILE B 1 251 ? 14.477 23.375 3.934 1 63.22 251 ILE B CA 1
ATOM 3954 C C . ILE B 1 251 ? 15.422 24.5 4.324 1 63.22 251 ILE B C 1
ATOM 3956 O O . ILE B 1 251 ? 15 25.5 4.91 1 63.22 251 ILE B O 1
ATOM 3960 N N . GLU B 1 252 ? 16.719 24.125 4.566 1 53.06 252 GLU B N 1
ATOM 3961 C CA . GLU B 1 252 ? 17.672 25.188 4.863 1 53.06 252 GLU B CA 1
ATOM 3962 C C . GLU B 1 252 ? 17.609 26.297 3.824 1 53.06 252 GLU B C 1
ATOM 3964 O O . GLU B 1 252 ? 17.656 26.031 2.621 1 53.06 252 GLU B O 1
ATOM 3969 N N . THR B 1 253 ? 16.953 27.234 4.094 1 49.16 253 THR B N 1
ATOM 3970 C CA . THR B 1 253 ? 17 28.406 3.23 1 49.16 253 THR B CA 1
ATOM 3971 C C . THR B 1 253 ? 18.391 29.031 3.262 1 49.16 253 THR B C 1
ATOM 3973 O O . THR B 1 253 ? 19.188 28.781 4.18 1 49.16 253 THR B O 1
ATOM 3976 N N . GLU B 1 254 ? 18.781 29.672 2.148 1 45.47 254 GLU B N 1
ATOM 3977 C CA . GLU B 1 254 ? 20.031 30.422 2.039 1 45.47 254 GLU B CA 1
ATOM 3978 C C . GLU B 1 254 ? 20.344 31.156 3.332 1 45.47 254 GLU B C 1
ATOM 3980 O O . GLU B 1 254 ? 21.516 31.328 3.686 1 45.47 254 GLU B O 1
ATOM 3985 N N . ALA B 1 255 ? 19.453 31.688 4.035 1 46.06 255 ALA B N 1
ATOM 3986 C CA . ALA B 1 255 ? 19.688 32.469 5.238 1 46.06 255 ALA B CA 1
ATOM 3987 C C . ALA B 1 255 ? 20.266 31.625 6.359 1 46.06 255 ALA B C 1
ATOM 3989 O O . ALA B 1 255 ? 21.047 32.094 7.18 1 46.06 255 ALA B O 1
ATOM 3990 N N . ASP B 1 256 ? 19.984 30.438 6.387 1 46.69 256 ASP B N 1
ATOM 3991 C CA . ASP B 1 256 ? 20.5 29.547 7.422 1 46.69 256 ASP B CA 1
ATOM 3992 C C . ASP B 1 256 ? 21.938 29.141 7.121 1 46.69 256 ASP B C 1
ATOM 3994 O O . ASP B 1 256 ? 22.641 28.625 7.996 1 46.69 256 ASP B O 1
ATOM 3998 N N . LYS B 1 257 ? 22.344 29.094 6.004 1 50.09 257 LYS B N 1
ATOM 3999 C CA . LYS B 1 257 ? 23.719 28.766 5.641 1 50.09 257 LYS B CA 1
ATOM 4000 C C . LYS B 1 257 ? 24.688 29.844 6.141 1 50.09 257 LYS B C 1
ATOM 4002 O O . LYS B 1 257 ? 25.891 29.594 6.23 1 50.09 257 LYS B O 1
ATOM 4007 N N . ASN B 1 258 ? 24.203 31.062 6.152 1 39.78 258 ASN B N 1
ATOM 4008 C CA . ASN B 1 258 ? 25.109 32.156 6.504 1 39.78 258 ASN B CA 1
ATOM 4009 C C . ASN B 1 258 ? 25.266 32.312 8.016 1 39.78 258 ASN B C 1
ATOM 4011 O O . ASN B 1 258 ? 25.812 33.281 8.5 1 39.78 258 ASN B O 1
ATOM 4015 N N . HIS B 1 259 ? 24.547 31.609 8.781 1 40.22 259 HIS B N 1
ATOM 4016 C CA . HIS B 1 259 ? 24.969 31.766 10.164 1 40.22 259 HIS B CA 1
ATOM 4017 C C . HIS B 1 259 ? 26.156 30.859 10.484 1 40.22 259 HIS B C 1
ATOM 4019 O O . HIS B 1 259 ? 26.062 29.625 10.359 1 40.22 259 HIS B O 1
ATOM 4025 N N . PRO B 1 260 ? 27.344 31.375 10.5 1 34.09 260 PRO B N 1
ATOM 4026 C CA . PRO B 1 260 ? 28.547 30.641 10.938 1 34.09 260 PRO B CA 1
ATOM 4027 C C . PRO B 1 260 ? 28.312 29.875 12.242 1 34.09 260 PRO B C 1
ATOM 4029 O O . PRO B 1 260 ? 27.641 30.375 13.148 1 34.09 260 PRO B O 1
ATOM 4032 N N . LYS B 1 261 ? 28.312 28.672 12.156 1 37.25 261 LYS B N 1
ATOM 4033 C CA . LYS B 1 261 ? 28.578 28 13.422 1 37.25 261 LYS B CA 1
ATOM 4034 C C . LYS B 1 261 ? 29.641 28.734 14.227 1 37.25 261 LYS B C 1
ATOM 4036 O O . LYS B 1 261 ? 30.812 28.719 13.859 1 37.25 261 LYS B O 1
ATOM 4041 N N . LEU B 1 262 ? 29.125 29.844 14.859 1 22.44 262 LEU B N 1
ATOM 4042 C CA . LEU B 1 262 ? 30.016 30.391 15.875 1 22.44 262 LEU B CA 1
ATOM 4043 C C . LEU B 1 262 ? 30.203 29.406 17.031 1 22.44 262 LEU B C 1
ATOM 4045 O O . LEU B 1 262 ? 29.234 28.797 17.484 1 22.44 262 LEU B O 1
#

Sequence (524 aa):
MPVCTVLLLSLAVPIPQFLSAVSSSSTTPLTIGRVVRWIILPNSTSTDKLLAQNIHWDLLLTLPNSDPLPSDLQTLVQHQWIVHAGVPSRLLQNFEAKNAQLLHPKAGDVPELIGSLTKPRTASSSQNLELSPELREWISIFSAQEGKGAVSMLNLLAFKEGKKGDYLKYGAEFAKSVGLRRGGTAKIVGTVVRQDGDGGEGWDEVALAHYPSIWHFANMLASEDYQAVNRKYRVGSLRDTFILCTTEIGIETEADKNHPKLMPVCTVLLLSLAVPIPQFLSAVSSSSTTPLTIGRVVRWIILPNSTSTDKLLAQNIHWDLLLTLPNSDPLPSDLQTLVQHQWIVHAGVPSRLLQNFEAKNAQLLHPKAGDVPELIGSLTKPRTASSSQNLELSPELREWISIFSAQEGKGAVSMLNLLAFKEGKKGDYLKYGAEFAKSVGLRRGGTAKIVGTVVRQDGDGGEGWDEVALAHYPSIWHFANMLASEDYQAVNRKYRVGSLRDTFILCTTEIGIETEADKNHPKL

Nearest PDB structures (foldseek):
  7w6e-assembly1_A  TM=7.510E-01  e=2.953E-03  Cannabis sativa
  5b0f-assembly1_B  TM=7.119E-01  e=1.010E-02  Cannabis sativa
  5b0d-assembly1_A  TM=7.395E-01  e=1.712E-02  Cannabis sativa
  4c9s-assembly1_B  TM=3.672E-01  e=2.579E-02  Eubacterium ramulus
  4d4f-assembly1_F  TM=3.038E-01  e=6.981E-02  Eubacterium ramulus

Radius of gyration: 24.81 Å; Cα contacts (8 Å, |Δi|>4): 1048; chains: 2; bounding box: 55×68×62 Å

Secondary structure (DSSP, 8-state):
-PEEEEEEEEESS-HHHHHHHHHTSS---SEEEEEEEEEE--SSTTHIIIIIT-PPP-EEEEESSSPPPPHHHHTTEEEEEEEEEE--HHHHTTHHHHHHHHHSPPTT-SPP--S-TTS----S-STTS---HHHHHHHHHHHHTT-SS-EEEEEEEEEPTT-HHHHHHHHHHIIIIITGGGT-EEEEEEEE---TTSTTTT--EEEEEEESSHHHHHHHHH-HHHHHHIIIIIGGGEEEEEEEEEEE-----HHHHTS---/-PEEEEEEEEESS-HHHHHHHHHTSS---SEEEEEEEEEE--SSTTHIIIIIT-PPP-EEEEESSSPPPPHHHHTTEEEEEEEEEE--HHHHTTHHHHHHHHHSPPTT-SPP--S-TTS----S-STTS---HHHHHHHHHHHHTT-SS-EEEEEEEEEPTT-HHHHHHHHHHIIIIITGGGT-EEEEEEEE---TTSS-TT--EEEEEEESSHHHHHHHHH-HHHHHHIIIIIGGGEEEEEEEEEEE-----HHHHTS---

Foldseek 3Di:
DAKKKKKWFDWQDDPVVLLVVCLVDPFDFLFKWFFDDWLADWDPALCVQPPVVPTDTTMITMGRHDDDDDPVSVVGTDGMAMWMFAWDVVLVVVSNVVVCCLFDPDVPPAADLPDPCPDFDADCGCNLVAHHPVNVVVQVVCCVPVFVFKKKKKKWFAWDPPQVVLVVVLVVCCVPPLPVNLSKDFSTKGATDDDPPHSCPRTGMITIMMGGTVSSSNSSNRDPVNVVSSVRRPRNTTPIMIIIMIGTDDSPHPVNVPPPPD/DAKKKKKWFDWQDDPVVLLVVCLVDPFDFLFKWFFDDWLADWDPALCVQPPVVPTDTTMITMGRHDDDDDPVSVVGTDGMAMWMFAWDVVLVVVSNVVVCCLFDPDVPPAADLPDPCPDFDADCGCNLVAHHPVNVVVQVVCCVPVFVFKKKKKKWFAWDPPQVVLVVVLVVCCVPPLPVNLSKDFSTKGATDDDPPHSCPRTGMITIMMGGTVSSSNSSNRDPVNVVSSVRRPRNTTPIMIIIMIGTDDSPHPVNVPPPPD

Solvent-accessible surface area (backbone atoms only — not comparable to full-atom values): 27475 Å² total; per-residue (Å²): 97,53,41,23,28,41,35,41,29,18,58,69,52,60,65,71,60,53,52,53,51,39,67,74,44,91,63,70,58,74,43,42,19,39,46,57,30,43,62,22,69,51,81,70,62,57,33,61,82,66,49,25,56,48,58,42,54,46,36,38,37,31,33,79,37,73,71,74,76,54,69,80,56,48,75,41,43,66,44,74,47,39,33,34,22,34,26,53,56,77,55,57,55,67,34,68,62,56,49,49,44,60,66,56,54,56,92,81,67,62,56,67,83,69,72,65,83,76,72,52,55,64,36,95,48,31,76,77,68,32,32,11,68,70,56,52,52,47,47,57,55,38,44,74,60,85,38,70,45,39,30,36,34,42,33,42,36,16,58,33,91,90,21,56,64,38,36,51,51,32,50,51,49,30,65,72,40,56,28,40,63,38,41,36,41,74,61,42,57,24,41,42,42,79,51,92,89,46,60,24,66,78,42,46,33,38,33,36,29,35,21,56,23,59,64,33,50,50,41,40,33,32,30,64,72,39,44,54,46,38,60,70,20,36,57,79,14,44,68,38,44,31,29,36,38,22,37,70,52,83,75,73,47,77,73,62,70,67,56,68,88,120,97,54,41,23,26,42,35,42,30,18,58,69,53,60,66,70,60,52,52,52,50,40,66,73,44,92,64,70,59,74,43,41,19,39,47,57,32,41,62,21,69,50,80,70,64,58,35,62,82,66,49,24,54,48,56,42,55,45,34,38,36,31,33,78,38,73,71,74,75,53,68,80,57,48,75,41,43,66,45,75,46,39,34,34,23,35,26,54,57,76,54,58,56,66,33,66,61,54,50,47,44,61,65,56,56,56,91,80,67,63,55,68,82,67,72,66,83,77,73,52,55,64,37,95,46,32,75,76,68,32,32,11,67,68,55,51,52,48,48,58,55,39,43,73,61,85,38,69,44,38,30,35,34,41,33,41,35,16,58,32,90,88,20,56,64,36,36,51,53,31,50,52,48,32,64,72,40,54,28,39,62,38,41,35,40,73,62,40,57,25,41,43,41,78,51,90,90,45,59,23,67,77,43,44,31,38,33,36,30,35,22,56,23,58,62,33,48,49,43,42,35,32,30,65,73,38,45,54,46,38,60,70,20,38,57,79,16,43,68,41,42,30,30,35,36,23,36,69,52,84,76,74,47,78,73,60,70,67,54,68,88,119

Organism: Pseudogymnoascus destructans (strain ATCC MYA-4855 / 20631-21) (NCBI:txid658429)

pLDDT: mean 91.47, std 12.62, range [22.08, 98.88]